Protein AF-A0A0M9U322-F1 (afdb_monomer)

pLDDT: mean 84.93, std 15.12, range [42.47, 98.56]

Mean predicted aligned error: 8.02 Å

Foldseek 3Di:
DVVVVLVLCLQQALVSVVVDDPCVVVVLLVVLLVVLLVLLCVLLVVLPFDQQFACSFQAQVLLLLLLLQCLQVVHDSQFWPACRNVVRPGRGSVVQLLRAQDPLSNCSNPDDPSNSLSVVLSVLLVLLSVLLVVLCVVLVFGNLLSLLLSLCQRLPLLLLQCVLRHSSLSSLSSLLSVLLVLVVVVVVPPPALVSVLSNVVSLVNSSNSSNLVVSLLSVVVVVVVVVVVVVVVCVVVVVDDPVVVVVVVCVVVVCPPVLVVQLPDPPCSSVVDPDCVSSVSNVVSSCSSVVSSVVSVVSNVDDDSVVSVVSVVVSVVSNVVSSVSSSCSRNVNSPVVGDRHDHDSVSGYRDDDDDCVSVVVVVVVVVVVVVVSVVSVVRNVVVPDDDDPDD

Sequence (391 aa):
MKAAAAFFSAFFRQDAEARLPAAVRWGFLTVLFLLGAAFWAAFLNFGAGPWEYHDWAEVNLPRLAFVQDAVRTGQLPLHMPDSSALRGLTDRFHALPDVILSPQLLLLGVMPLGVFILVNWLLLYAAGFAGLLALRRQEHLSLGVFTSLFLLLNFNGHLAAHLGVGHVTWGGTFLFPWLALLILRLLAGDTTWRWAAQTAALLFLIFLQGSFHQYVWALMFLGILGLAAWAWQQICARRLSPLWAPLGVLALLSVGSLYQPFAGLPIPLLNAERVSSRMLILPVTMACILGGAAWQRLLDGRQRAGWGALLLGVNALLGADLLRQAYAWRVTAAAAVFPFTPVDVTIKTVANHADPPYTGLLLAGLAVTTAAALALAFFVRREARPKAPNN

Organism: NCBI:txid229921

Solvent-accessible surface area (backbone atoms only — not comparable to full-atom values): 20669 Å² total; per-residue (Å²): 108,72,68,59,53,48,49,48,46,15,31,55,28,45,77,48,35,71,73,50,59,67,67,58,57,50,49,52,54,50,51,54,50,51,51,52,51,52,49,54,35,59,35,41,45,71,19,73,39,70,51,46,26,63,35,19,26,54,31,45,50,37,50,49,34,23,44,24,40,10,52,64,70,74,46,78,62,48,21,41,70,56,23,66,55,51,77,66,74,46,34,53,49,78,76,46,67,61,45,69,68,40,79,70,60,63,52,37,54,80,43,57,69,41,47,42,55,45,50,54,49,50,52,33,47,50,54,17,52,52,20,45,54,52,38,32,64,75,60,57,46,16,57,46,52,48,46,44,53,51,41,57,69,72,27,27,48,69,63,31,43,42,44,27,48,25,43,66,32,58,48,33,63,32,50,45,40,46,52,49,44,52,51,52,40,42,77,74,64,51,80,47,52,57,50,54,43,51,53,52,50,50,45,49,56,24,32,28,38,9,11,36,67,63,33,52,50,51,50,52,50,53,52,51,50,51,52,50,53,50,51,49,52,32,42,77,67,65,73,39,66,81,63,53,59,60,52,50,50,49,55,59,67,71,39,90,59,65,62,58,68,43,41,69,40,97,44,72,85,49,40,63,68,89,52,76,76,70,63,47,57,58,62,49,51,49,47,51,54,52,46,41,46,53,48,47,57,56,45,76,75,48,93,58,72,70,55,41,56,48,51,52,50,49,42,52,53,50,43,55,50,29,45,54,53,21,57,60,21,16,23,62,51,33,52,73,76,48,65,81,32,93,60,77,47,84,73,29,38,68,45,69,70,95,49,68,71,60,55,49,50,53,52,51,52,50,51,53,52,49,52,52,52,52,50,40,53,49,48,34,56,58,70,70,48,80,78,76,81,86,127

Radius of gyration: 23.67 Å; Cα contacts (8 Å, |Δi|>4): 442; chains: 1; bounding box: 70×53×69 Å

Nearest PDB structures (foldseek):
  6p25-assembly1_B  TM=4.165E-01  e=1.606E+00  Saccharomyces cerevisiae W303
  7jh5-assembly2_B  TM=1.714E-01  e=4.571E+00  synthetic construct

Structure (mmCIF, N/CA/C/O backbone):
data_AF-A0A0M9U322-F1
#
_entry.id   AF-A0A0M9U322-F1
#
loop_
_atom_site.group_PDB
_atom_site.id
_atom_site.type_symbol
_atom_site.label_atom_id
_atom_site.label_alt_id
_atom_site.label_comp_id
_atom_site.label_asym_id
_atom_site.label_entity_id
_atom_site.label_seq_id
_atom_site.pdbx_PDB_ins_code
_atom_site.Cartn_x
_atom_site.Cartn_y
_atom_site.Cartn_z
_atom_site.occupancy
_atom_site.B_iso_or_equiv
_atom_site.auth_seq_id
_atom_site.auth_comp_id
_atom_site.auth_asym_id
_atom_site.auth_atom_id
_atom_site.pdbx_PDB_model_num
ATOM 1 N N . MET A 1 1 ? -40.738 -1.049 9.507 1.00 60.47 1 MET A N 1
ATOM 2 C CA . MET A 1 1 ? -40.299 -0.043 10.509 1.00 60.47 1 MET A CA 1
ATOM 3 C C . MET A 1 1 ? -39.365 -0.605 11.588 1.00 60.47 1 MET A C 1
ATOM 5 O O . MET A 1 1 ? -38.268 -0.081 11.711 1.00 60.47 1 MET A O 1
ATOM 9 N N . LYS A 1 2 ? -39.714 -1.677 12.327 1.00 72.50 2 LYS A N 1
ATOM 10 C CA . LYS A 1 2 ? -38.844 -2.242 13.392 1.00 72.50 2 LYS A CA 1
ATOM 11 C C . LYS A 1 2 ? -37.450 -2.684 12.909 1.00 72.50 2 LYS A C 1
ATOM 13 O O . LYS A 1 2 ? -36.461 -2.367 13.556 1.00 72.50 2 LYS A O 1
ATOM 18 N N . ALA A 1 3 ? -37.363 -3.343 11.750 1.00 70.88 3 ALA A N 1
ATOM 19 C CA . ALA A 1 3 ? -36.084 -3.766 11.166 1.00 70.88 3 ALA A CA 1
ATOM 20 C C . ALA A 1 3 ? -35.181 -2.581 10.768 1.00 70.88 3 ALA A C 1
ATOM 22 O O . ALA A 1 3 ? -33.985 -2.606 11.036 1.00 70.88 3 ALA A O 1
ATOM 23 N N . ALA A 1 4 ? -35.758 -1.516 10.199 1.00 71.81 4 ALA A N 1
ATOM 24 C CA . ALA A 1 4 ? -35.022 -0.301 9.841 1.00 71.81 4 ALA A CA 1
ATOM 25 C C . ALA A 1 4 ? -34.496 0.435 11.085 1.00 71.81 4 ALA A C 1
ATOM 27 O O . ALA A 1 4 ? -33.341 0.842 11.113 1.00 71.81 4 ALA A O 1
ATOM 28 N N . ALA A 1 5 ? -35.305 0.535 12.144 1.00 74.69 5 ALA A N 1
ATOM 29 C CA . ALA A 1 5 ? -34.877 1.116 13.417 1.00 74.69 5 ALA A CA 1
ATOM 30 C C . ALA A 1 5 ? -33.766 0.290 14.094 1.00 74.69 5 ALA A C 1
ATOM 32 O O . ALA A 1 5 ? -32.806 0.852 14.620 1.00 74.69 5 ALA A O 1
ATOM 33 N N . ALA A 1 6 ? -33.860 -1.043 14.037 1.00 74.19 6 ALA A N 1
ATOM 34 C CA . ALA A 1 6 ? -32.827 -1.939 14.552 1.00 74.19 6 ALA A CA 1
ATOM 35 C C . ALA A 1 6 ? -31.510 -1.804 13.771 1.00 74.19 6 ALA A C 1
ATOM 37 O O . ALA A 1 6 ? -30.449 -1.685 14.380 1.00 74.19 6 ALA A O 1
ATOM 38 N N . PHE A 1 7 ? -31.579 -1.749 12.436 1.00 78.56 7 PHE A N 1
ATOM 39 C CA . PHE A 1 7 ? -30.410 -1.503 11.594 1.00 78.56 7 PHE A CA 1
ATOM 40 C C . PHE A 1 7 ? -29.788 -0.135 11.879 1.00 78.56 7 PHE A C 1
ATOM 42 O O . PHE A 1 7 ? -28.578 -0.035 12.024 1.00 78.56 7 PHE A O 1
ATOM 49 N N . PHE A 1 8 ? -30.599 0.908 12.035 1.00 80.69 8 PHE A N 1
ATOM 50 C CA . PHE A 1 8 ? -30.110 2.251 12.334 1.00 80.69 8 PHE A CA 1
ATOM 51 C C . PHE A 1 8 ? -29.396 2.330 13.689 1.00 80.69 8 PHE A C 1
ATOM 53 O O . PHE A 1 8 ? -28.341 2.947 13.810 1.00 80.69 8 PHE A O 1
ATOM 60 N N . SER A 1 9 ? -29.930 1.645 14.703 1.00 79.12 9 SER A N 1
ATOM 61 C CA . SER A 1 9 ? -29.259 1.518 15.997 1.00 79.12 9 SER A CA 1
ATOM 62 C C . SER A 1 9 ? -27.939 0.751 15.879 1.00 79.12 9 SER A C 1
ATOM 64 O O . SER A 1 9 ? -26.952 1.142 16.494 1.00 79.12 9 SER A O 1
ATOM 66 N N . ALA A 1 10 ? -27.911 -0.326 15.095 1.00 79.81 10 ALA A N 1
ATOM 67 C CA . ALA A 1 10 ? -26.720 -1.134 14.848 1.00 79.81 10 ALA A CA 1
ATOM 68 C C . ALA A 1 10 ? -25.669 -0.432 13.975 1.00 79.81 10 ALA A C 1
ATOM 70 O O . ALA A 1 10 ? -24.477 -0.694 14.104 1.00 79.81 10 ALA A O 1
ATOM 71 N N . PHE A 1 11 ? -26.095 0.487 13.107 1.00 83.06 11 PHE A N 1
ATOM 72 C CA . PHE A 1 11 ? -25.192 1.294 12.298 1.00 83.06 11 PHE A CA 1
ATOM 73 C C . PHE A 1 11 ? -24.301 2.174 13.175 1.00 83.06 11 PHE A C 1
ATOM 75 O O . PHE A 1 11 ? -23.165 2.453 12.820 1.00 83.06 11 PHE A O 1
ATOM 82 N N . PHE A 1 12 ? -24.795 2.581 14.340 1.00 82.31 12 PHE A N 1
ATOM 83 C CA . PHE A 1 12 ? -24.100 3.513 15.216 1.00 82.31 12 PHE A CA 1
ATOM 84 C C . PHE A 1 12 ? -23.547 2.867 16.495 1.00 82.31 12 PHE A C 1
ATOM 86 O O . PHE A 1 12 ? -22.583 3.373 17.065 1.00 82.31 12 PHE A O 1
ATOM 93 N N . ARG A 1 13 ? -24.121 1.742 16.948 1.00 78.62 13 ARG A N 1
ATOM 94 C CA . ARG A 1 13 ? -23.689 1.060 18.176 1.00 78.62 13 ARG A CA 1
ATOM 95 C C . ARG A 1 13 ? -23.312 -0.392 17.942 1.00 78.62 13 ARG A C 1
ATOM 97 O O . ARG A 1 13 ? -24.084 -1.157 17.362 1.00 78.62 13 ARG A O 1
ATOM 104 N N . GLN A 1 14 ? -22.175 -0.792 18.501 1.00 79.69 14 GLN A N 1
ATOM 105 C CA . GLN A 1 14 ? -21.682 -2.161 18.388 1.00 79.69 14 GLN A CA 1
ATOM 106 C C . GLN A 1 14 ? -22.577 -3.177 19.122 1.00 79.69 14 GLN A C 1
ATOM 108 O O . GLN A 1 14 ? -22.825 -4.275 18.625 1.00 79.69 14 GLN A O 1
ATOM 113 N N . ASP A 1 15 ? -23.109 -2.812 20.288 1.00 80.38 15 ASP A N 1
ATOM 114 C CA . ASP A 1 15 ? -23.960 -3.682 21.105 1.00 80.38 15 ASP A CA 1
ATOM 115 C C . ASP A 1 15 ? -25.318 -3.977 20.437 1.00 80.38 15 ASP A C 1
ATOM 117 O O . ASP A 1 15 ? -25.845 -5.088 20.523 1.00 80.38 15 ASP A O 1
ATOM 121 N N . ALA A 1 16 ? -25.873 -2.996 19.724 1.00 81.56 16 ALA A N 1
ATOM 122 C CA . ALA A 1 16 ? -27.059 -3.160 18.894 1.00 81.56 16 ALA A CA 1
ATOM 123 C C . ALA A 1 16 ? -26.741 -3.973 17.633 1.00 81.56 16 ALA A C 1
ATOM 125 O O . ALA A 1 16 ? -27.553 -4.791 17.203 1.00 81.56 16 ALA A O 1
ATOM 126 N N . GLU A 1 17 ? -25.545 -3.802 17.070 1.00 82.31 17 GLU A N 1
ATOM 127 C CA . GLU A 1 17 ? -25.080 -4.593 15.937 1.00 82.31 17 GLU A CA 1
ATOM 128 C C . GLU A 1 17 ? -24.934 -6.077 16.278 1.00 82.31 17 GLU A C 1
ATOM 130 O O . GLU A 1 17 ? -25.292 -6.927 15.467 1.00 82.31 17 GLU A O 1
ATOM 135 N N . ALA A 1 18 ? -24.493 -6.420 17.492 1.00 80.00 18 ALA A N 1
ATOM 136 C CA . ALA A 1 18 ? -24.424 -7.808 17.950 1.00 80.00 18 ALA A CA 1
ATOM 137 C C . ALA A 1 18 ? -25.784 -8.533 17.901 1.00 80.00 18 ALA A C 1
ATOM 139 O O . ALA A 1 18 ? -25.820 -9.758 17.796 1.00 80.00 18 ALA A O 1
ATOM 140 N N . ARG A 1 19 ? -26.894 -7.781 17.926 1.00 85.00 19 ARG A N 1
ATOM 141 C CA . ARG A 1 19 ? -28.268 -8.298 17.829 1.00 85.00 19 ARG A CA 1
ATOM 142 C C . ARG A 1 19 ? -28.752 -8.462 16.386 1.00 85.00 19 ARG A C 1
ATOM 144 O O . ARG A 1 19 ? -29.807 -9.055 16.172 1.00 85.00 19 ARG A O 1
ATOM 151 N N . LEU A 1 20 ? -28.024 -7.937 15.396 1.00 86.12 20 LEU A N 1
ATOM 152 C CA . LEU A 1 20 ? -28.353 -8.152 13.990 1.00 86.12 20 LEU A CA 1
ATOM 153 C C . LEU A 1 20 ? -27.996 -9.581 13.553 1.00 86.12 20 LEU A C 1
ATOM 155 O O . LEU A 1 20 ? -26.948 -10.108 13.947 1.00 86.12 20 LEU A O 1
ATOM 159 N N . PRO A 1 21 ? -28.790 -10.187 12.648 1.00 89.56 21 PRO A N 1
ATOM 160 C CA . PRO A 1 21 ? -28.412 -11.439 12.009 1.00 89.56 21 PRO A CA 1
ATOM 161 C C . PRO A 1 21 ? -27.034 -11.325 11.348 1.00 89.56 21 PRO A C 1
ATOM 163 O O . PRO A 1 21 ? -26.715 -10.319 10.708 1.00 89.56 21 PRO A O 1
ATOM 166 N N . ALA A 1 22 ? -26.216 -12.375 11.458 1.00 89.62 22 ALA A N 1
ATOM 167 C CA . ALA A 1 22 ? -24.880 -12.400 10.860 1.00 89.62 22 ALA A CA 1
ATOM 168 C C . ALA A 1 22 ? -24.911 -12.096 9.352 1.00 89.62 22 ALA A C 1
ATOM 170 O O . ALA A 1 22 ? -24.078 -11.326 8.881 1.00 89.62 22 ALA A O 1
ATOM 171 N N . ALA A 1 23 ? -25.911 -12.613 8.631 1.00 90.88 23 ALA A N 1
ATOM 172 C CA . ALA A 1 23 ? -26.103 -12.359 7.204 1.00 90.88 23 ALA A CA 1
ATOM 173 C C . ALA A 1 23 ? -26.263 -10.866 6.868 1.00 90.88 23 ALA A C 1
ATOM 175 O O . ALA A 1 23 ? -25.723 -10.410 5.869 1.00 90.88 23 ALA A O 1
ATOM 176 N N . VAL A 1 24 ? -26.940 -10.082 7.717 1.00 90.25 24 VAL A N 1
ATOM 177 C CA . VAL A 1 24 ? -27.125 -8.636 7.494 1.00 90.25 24 VAL A CA 1
ATOM 178 C C . VAL A 1 24 ? -25.807 -7.887 7.687 1.00 90.25 24 VAL A C 1
ATOM 180 O O . VAL A 1 24 ? -25.444 -7.051 6.864 1.00 90.25 24 VAL A O 1
ATOM 183 N N . ARG A 1 25 ? -25.060 -8.215 8.748 1.00 90.12 25 ARG A N 1
ATOM 184 C CA . ARG A 1 25 ? -23.754 -7.594 9.029 1.00 90.12 25 ARG A CA 1
ATOM 185 C C . ARG A 1 25 ? -22.742 -7.900 7.933 1.00 90.12 25 ARG A C 1
ATOM 187 O O . ARG A 1 25 ? -22.115 -6.990 7.401 1.00 90.12 25 ARG A O 1
ATOM 194 N N . TRP A 1 26 ? -22.602 -9.176 7.582 1.00 92.88 26 TRP A N 1
ATOM 195 C CA . TRP A 1 26 ? -21.687 -9.599 6.528 1.00 92.88 26 TRP A CA 1
ATOM 196 C C . TRP A 1 26 ? -22.134 -9.098 5.161 1.00 92.88 26 TRP A C 1
ATOM 198 O O . TRP A 1 26 ? -21.295 -8.600 4.427 1.00 92.88 26 TRP A O 1
ATOM 208 N N . GLY A 1 27 ? -23.436 -9.105 4.865 1.00 95.56 27 GLY A N 1
ATOM 209 C CA . GLY A 1 27 ? -23.978 -8.518 3.641 1.00 95.56 27 GLY A CA 1
ATOM 210 C C . GLY A 1 27 ? -23.603 -7.044 3.486 1.00 95.56 27 GLY A C 1
ATOM 211 O O . GLY A 1 27 ? -23.114 -6.652 2.432 1.00 95.56 27 GLY A O 1
ATOM 212 N N . PHE A 1 28 ? -23.731 -6.240 4.548 1.00 94.69 28 PHE A N 1
ATOM 213 C CA . PHE A 1 28 ? -23.305 -4.836 4.529 1.00 94.69 28 PHE A CA 1
ATOM 214 C C . PHE A 1 28 ? -21.802 -4.686 4.249 1.00 94.69 28 PHE A C 1
ATOM 216 O O . PHE A 1 28 ? -21.405 -3.916 3.376 1.00 94.69 28 PHE A O 1
ATOM 223 N N . LEU A 1 29 ? -20.958 -5.443 4.959 1.00 96.00 29 LEU A N 1
ATOM 224 C CA . LEU A 1 29 ? -19.503 -5.394 4.780 1.00 96.00 29 LEU A CA 1
ATOM 225 C C . LEU A 1 29 ? -19.078 -5.864 3.381 1.00 96.00 29 LEU A C 1
ATOM 227 O O . LEU A 1 29 ? -18.187 -5.265 2.784 1.00 96.00 29 LEU A O 1
ATOM 231 N N . THR A 1 30 ? -19.732 -6.895 2.842 1.00 97.56 30 THR A N 1
ATOM 232 C CA . THR A 1 30 ? -19.511 -7.390 1.479 1.00 97.56 30 THR A CA 1
ATOM 233 C C . THR A 1 30 ? -19.901 -6.344 0.445 1.00 97.56 30 THR A C 1
ATOM 235 O O . THR A 1 30 ? -19.129 -6.101 -0.475 1.00 97.56 30 THR A O 1
ATOM 238 N N . VAL A 1 31 ? -21.048 -5.678 0.601 1.00 97.44 31 VAL A N 1
ATOM 239 C CA . VAL A 1 31 ? -21.443 -4.582 -0.297 1.00 97.44 31 VAL A CA 1
ATOM 240 C C . VAL A 1 31 ? -20.405 -3.463 -0.263 1.00 97.44 31 VAL A C 1
ATOM 242 O O . VAL A 1 31 ? -19.977 -3.005 -1.317 1.00 97.44 31 VAL A O 1
ATOM 245 N N . LEU A 1 32 ? -19.940 -3.064 0.923 1.00 96.81 32 LEU A N 1
ATOM 246 C CA . LEU A 1 32 ? -18.929 -2.015 1.047 1.00 96.81 32 LEU A CA 1
ATOM 247 C C . LEU A 1 32 ? -17.600 -2.407 0.378 1.00 96.81 32 LEU A C 1
ATOM 249 O O . LEU A 1 32 ? -16.995 -1.593 -0.321 1.00 96.81 32 LEU A O 1
ATOM 253 N N . PHE A 1 33 ? -17.182 -3.666 0.532 1.00 98.44 33 PHE A N 1
ATOM 254 C CA . PHE A 1 33 ? -16.014 -4.217 -0.154 1.00 98.44 33 PHE A CA 1
ATOM 255 C C . PHE A 1 33 ? -16.170 -4.187 -1.685 1.00 98.44 33 PHE A C 1
ATOM 257 O O . PHE A 1 33 ? -15.292 -3.724 -2.408 1.00 98.44 33 PHE A O 1
ATOM 264 N N . LEU A 1 34 ? -17.315 -4.637 -2.199 1.00 98.38 34 LEU A N 1
ATOM 265 C CA . LEU A 1 34 ? -17.571 -4.651 -3.639 1.00 98.38 34 LEU A CA 1
ATOM 266 C C . LEU A 1 34 ? -17.642 -3.237 -4.225 1.00 98.38 34 LEU A C 1
ATOM 268 O O . LEU A 1 34 ? -17.141 -3.017 -5.323 1.00 98.38 34 LEU A O 1
ATOM 272 N N . LEU A 1 35 ? -18.194 -2.267 -3.490 1.00 96.44 35 LEU A N 1
ATOM 273 C CA . LEU A 1 35 ? -18.212 -0.862 -3.906 1.00 96.44 35 LEU A CA 1
ATOM 274 C C . LEU A 1 35 ? -16.800 -0.279 -4.020 1.00 96.44 35 LEU A C 1
ATOM 276 O O . LEU A 1 35 ? -16.502 0.406 -4.996 1.00 96.44 35 LEU A O 1
ATOM 280 N N . GLY A 1 36 ? -15.917 -0.566 -3.059 1.00 97.12 36 GLY A N 1
ATOM 281 C CA . GLY A 1 36 ? -14.520 -0.130 -3.138 1.00 97.12 36 GLY A CA 1
ATOM 282 C C . GLY A 1 36 ? -13.762 -0.797 -4.286 1.00 97.12 36 GLY A C 1
ATOM 283 O O . GLY A 1 36 ? -13.061 -0.115 -5.029 1.00 97.12 36 GLY A O 1
ATOM 284 N N . ALA A 1 37 ? -13.951 -2.105 -4.484 1.00 98.19 37 ALA A N 1
ATOM 285 C CA . ALA A 1 37 ? -13.355 -2.828 -5.607 1.00 98.19 37 ALA A CA 1
ATOM 286 C C . ALA A 1 37 ? -13.838 -2.283 -6.962 1.00 98.19 37 ALA A C 1
ATOM 288 O O . ALA A 1 37 ? -13.025 -2.023 -7.847 1.00 98.19 37 ALA A O 1
ATOM 289 N N . ALA A 1 38 ? -15.147 -2.054 -7.111 1.00 97.69 38 ALA A N 1
ATOM 290 C CA . ALA A 1 38 ? -15.735 -1.483 -8.320 1.00 97.69 38 ALA A CA 1
ATOM 291 C C . ALA A 1 38 ? -15.226 -0.061 -8.584 1.00 97.69 38 ALA A C 1
ATOM 293 O O . ALA A 1 38 ? -14.904 0.270 -9.725 1.00 97.69 38 ALA A O 1
ATOM 294 N N . PHE A 1 39 ? -15.095 0.761 -7.537 1.00 96.44 39 PHE A N 1
ATOM 295 C CA . PHE A 1 39 ? -14.490 2.083 -7.651 1.00 96.44 39 PHE A CA 1
ATOM 296 C C . PHE A 1 39 ? -13.057 2.000 -8.179 1.00 96.44 39 PHE A C 1
ATOM 298 O O . PHE A 1 39 ? -12.748 2.664 -9.163 1.00 96.44 39 PHE A O 1
ATOM 305 N N . TRP A 1 40 ? -12.190 1.189 -7.567 1.00 97.62 40 TRP A N 1
ATOM 306 C CA . TRP A 1 40 ? -10.788 1.102 -7.984 1.00 97.62 40 TRP A CA 1
ATOM 307 C C . TRP A 1 40 ? -10.631 0.508 -9.384 1.00 97.62 40 TRP A C 1
ATOM 309 O O . TRP A 1 40 ? -9.784 0.964 -10.152 1.00 97.62 40 TRP A O 1
ATOM 319 N N . ALA A 1 41 ? -11.485 -0.449 -9.749 1.00 97.94 41 ALA A N 1
ATOM 320 C CA . ALA A 1 41 ? -11.544 -0.966 -11.107 1.00 97.94 41 ALA A CA 1
ATOM 321 C C . ALA A 1 41 ? -11.920 0.130 -12.110 1.00 97.94 41 ALA A C 1
ATOM 323 O O . ALA A 1 41 ? -11.208 0.322 -13.091 1.00 97.94 41 ALA A O 1
ATOM 324 N N . ALA A 1 42 ? -12.966 0.912 -11.834 1.00 97.00 42 ALA A N 1
ATOM 325 C CA . ALA A 1 42 ? -13.349 2.040 -12.679 1.00 97.00 42 ALA A CA 1
ATOM 326 C C . ALA A 1 42 ? -12.276 3.146 -12.708 1.00 97.00 42 ALA A C 1
ATOM 328 O O . ALA A 1 42 ? -12.028 3.734 -13.759 1.00 97.00 42 ALA A O 1
ATOM 329 N N . PHE A 1 43 ? -11.610 3.410 -11.579 1.00 97.25 43 PHE A N 1
ATOM 330 C CA . PHE A 1 43 ? -10.538 4.400 -11.458 1.00 97.25 43 PHE A CA 1
ATOM 331 C C . PHE A 1 43 ? -9.368 4.089 -12.398 1.00 97.25 43 PHE A C 1
ATOM 333 O O . PHE A 1 43 ? -8.831 5.001 -13.022 1.00 97.25 43 PHE A O 1
ATOM 340 N N . LEU A 1 44 ? -9.002 2.808 -12.509 1.00 97.44 44 LEU A N 1
ATOM 341 C CA . LEU A 1 44 ? -7.942 2.291 -13.383 1.00 97.44 44 LEU A CA 1
ATOM 342 C C . LEU A 1 44 ? -8.453 1.891 -14.779 1.00 97.44 44 LEU A C 1
ATOM 344 O O . LEU A 1 44 ? -7.762 1.176 -15.505 1.00 97.44 44 LEU A O 1
ATOM 348 N N . ASN A 1 45 ? -9.673 2.302 -15.143 1.00 97.69 45 ASN A N 1
ATOM 349 C CA . ASN A 1 45 ? -10.321 1.961 -16.411 1.00 97.69 45 ASN A CA 1
ATOM 350 C C . ASN A 1 45 ? -10.296 0.452 -16.720 1.00 97.69 45 ASN A C 1
ATOM 352 O O . ASN A 1 45 ? -9.976 0.024 -17.826 1.00 97.69 45 ASN A O 1
ATOM 356 N N . PHE A 1 46 ? -10.545 -0.370 -15.700 1.00 97.88 46 PHE A N 1
ATOM 357 C CA . PHE A 1 46 ? -10.509 -1.831 -15.767 1.00 97.88 46 PHE A CA 1
ATOM 358 C C . PHE A 1 46 ? -9.192 -2.401 -16.332 1.00 97.88 46 PHE A C 1
ATOM 360 O O . PHE A 1 46 ? -9.167 -3.499 -16.882 1.00 97.88 46 PHE A O 1
ATOM 367 N N . GLY A 1 47 ? -8.081 -1.674 -16.164 1.00 96.88 47 GLY A N 1
ATOM 368 C CA . GLY A 1 47 ? -6.759 -2.067 -16.651 1.00 96.88 47 GLY A CA 1
ATOM 369 C C . GLY A 1 47 ? -6.480 -1.678 -18.106 1.00 96.88 47 GLY A C 1
ATOM 370 O O . GLY A 1 47 ? -5.396 -1.969 -18.605 1.00 96.88 47 GLY A O 1
ATOM 371 N N . ALA A 1 48 ? -7.409 -1.006 -18.790 1.00 96.44 48 ALA A N 1
ATOM 372 C CA . ALA A 1 48 ? -7.223 -0.579 -20.176 1.00 96.44 48 ALA A CA 1
ATOM 373 C C . ALA A 1 48 ? -6.293 0.641 -20.327 1.00 96.44 48 ALA A C 1
ATOM 375 O O . ALA A 1 48 ? -5.803 0.889 -21.423 1.00 96.44 48 ALA A O 1
ATOM 376 N N . GLY A 1 49 ? -6.023 1.387 -19.250 1.00 89.12 49 GLY A N 1
ATOM 377 C CA . GLY A 1 49 ? -5.237 2.625 -19.303 1.00 89.12 49 GLY A CA 1
ATOM 378 C C . GLY A 1 49 ? -6.094 3.857 -19.611 1.00 89.12 49 GLY A C 1
ATOM 379 O O . GLY A 1 49 ? -7.299 3.838 -19.338 1.00 89.12 49 GLY A O 1
ATOM 380 N N . PRO A 1 50 ? -5.528 4.949 -20.147 1.00 93.81 50 PRO A N 1
ATOM 381 C CA . PRO A 1 50 ? -4.203 5.080 -20.778 1.00 93.81 50 PRO A CA 1
ATOM 382 C C . PRO A 1 50 ? -3.027 4.999 -19.791 1.00 93.81 50 PRO A C 1
ATOM 384 O O . PRO A 1 50 ? -3.224 5.162 -18.588 1.00 93.81 50 PRO A O 1
ATOM 387 N N . TRP A 1 51 ? -1.817 4.748 -20.302 1.00 95.56 51 TRP A N 1
ATOM 388 C CA . TRP A 1 51 ? -0.579 4.611 -19.510 1.00 95.56 51 TRP A CA 1
ATOM 389 C C . TRP A 1 51 ? 0.584 5.474 -20.039 1.00 95.56 51 TRP A C 1
ATOM 391 O O . TRP A 1 51 ? 1.661 5.507 -19.451 1.00 95.56 51 TRP A O 1
ATOM 401 N N . GLU A 1 52 ? 0.376 6.182 -21.145 1.00 95.06 52 GLU A N 1
ATOM 402 C CA . GLU A 1 52 ? 1.376 6.938 -21.899 1.00 95.06 52 GLU A CA 1
ATOM 403 C C . GLU A 1 52 ? 1.472 8.393 -21.417 1.00 95.06 52 GLU A C 1
ATOM 405 O O . GLU A 1 52 ? 1.353 9.336 -22.196 1.00 95.06 52 GLU A O 1
ATOM 410 N N . TYR A 1 53 ? 1.618 8.595 -20.108 1.00 95.06 53 TYR A N 1
ATOM 411 C CA . TYR A 1 53 ? 1.811 9.918 -19.514 1.00 95.06 53 TYR A CA 1
ATOM 412 C C . TYR A 1 53 ? 2.528 9.818 -18.165 1.00 95.06 53 TYR A C 1
ATOM 414 O O . TYR A 1 53 ? 2.367 8.835 -17.436 1.00 95.06 53 TYR A O 1
ATOM 422 N N . HIS A 1 54 ? 3.283 10.864 -17.817 1.00 93.31 54 HIS A N 1
ATOM 423 C CA . HIS A 1 54 ? 3.913 11.045 -16.501 1.00 93.31 54 HIS A CA 1
ATOM 424 C C . HIS A 1 54 ? 4.631 9.767 -15.998 1.00 93.31 54 HIS A C 1
ATOM 426 O O . HIS A 1 54 ? 5.305 9.081 -16.769 1.00 93.31 54 HIS A O 1
ATOM 432 N N . ASP A 1 55 ? 4.472 9.399 -14.721 1.00 92.56 55 ASP A N 1
ATOM 433 C CA . ASP A 1 55 ? 5.231 8.306 -14.098 1.00 92.56 55 ASP A CA 1
ATOM 434 C C . ASP A 1 55 ? 4.745 6.927 -14.553 1.00 92.56 55 ASP A C 1
ATOM 436 O O . ASP A 1 55 ? 5.457 5.936 -14.358 1.00 92.56 55 ASP A O 1
ATOM 440 N N . TRP A 1 56 ? 3.557 6.835 -15.167 1.00 95.56 56 TRP A N 1
ATOM 441 C CA . TRP A 1 56 ? 3.153 5.598 -15.828 1.00 95.56 56 TRP A CA 1
ATOM 442 C C . TRP A 1 56 ? 4.129 5.289 -16.962 1.00 95.56 56 TRP A C 1
ATOM 444 O O . TRP A 1 56 ? 4.742 4.224 -16.942 1.00 95.56 56 TRP A O 1
ATOM 454 N N . ALA A 1 57 ? 4.343 6.236 -17.875 1.00 94.12 57 ALA A N 1
ATOM 455 C CA . ALA A 1 57 ? 5.204 6.056 -19.041 1.00 94.12 57 ALA A CA 1
ATOM 456 C C . ALA A 1 57 ? 6.700 6.071 -18.702 1.00 94.12 57 ALA A C 1
ATOM 458 O O . ALA A 1 57 ? 7.466 5.278 -19.244 1.00 94.12 57 ALA A O 1
ATOM 459 N N . GLU A 1 58 ? 7.127 6.960 -17.805 1.00 90.69 58 GLU A N 1
ATOM 460 C CA . GLU A 1 58 ? 8.553 7.201 -17.551 1.00 90.69 58 GLU A CA 1
ATOM 461 C C . GLU A 1 58 ? 9.174 6.181 -16.592 1.00 90.69 58 GLU A C 1
ATOM 463 O O . GLU A 1 58 ? 10.365 5.878 -16.680 1.00 90.69 58 GLU A O 1
ATOM 468 N N . VAL A 1 59 ? 8.374 5.652 -15.661 1.00 91.94 59 VAL A N 1
ATOM 469 C CA . VAL A 1 59 ? 8.890 4.906 -14.510 1.00 91.94 59 VAL A CA 1
ATOM 470 C C . VAL A 1 59 ? 8.254 3.527 -14.414 1.00 91.94 59 VAL A C 1
ATOM 472 O O . VAL A 1 59 ? 8.931 2.516 -14.595 1.00 91.94 59 VAL A O 1
ATOM 475 N N . ASN A 1 60 ? 6.962 3.451 -14.104 1.00 93.75 60 ASN A N 1
ATOM 476 C CA . ASN A 1 60 ? 6.380 2.209 -13.603 1.00 93.75 60 ASN A CA 1
ATOM 477 C C . ASN A 1 60 ? 6.017 1.216 -14.707 1.00 93.75 60 ASN A C 1
ATOM 479 O O . ASN A 1 60 ? 6.277 0.026 -14.538 1.00 93.75 60 ASN A O 1
ATOM 483 N N . LEU A 1 61 ? 5.485 1.666 -15.847 1.00 95.38 61 LEU A N 1
ATOM 484 C CA . LEU A 1 61 ? 5.166 0.759 -16.950 1.00 95.38 61 LEU A CA 1
ATOM 485 C C . LEU A 1 61 ? 6.433 0.096 -17.532 1.00 95.38 61 LEU A C 1
ATOM 487 O O . LEU A 1 61 ? 6.430 -1.132 -17.639 1.00 95.38 61 LEU A O 1
ATOM 491 N N . PRO A 1 62 ? 7.545 0.818 -17.798 1.00 96.00 62 PRO A N 1
ATOM 492 C CA . PRO A 1 62 ? 8.805 0.195 -18.209 1.00 96.00 62 PRO A CA 1
ATOM 493 C C . PRO A 1 62 ? 9.381 -0.803 -17.200 1.00 96.00 62 PRO A C 1
ATOM 495 O O . PRO A 1 62 ? 9.862 -1.865 -17.591 1.00 96.00 62 PRO A O 1
ATOM 498 N N . ARG A 1 63 ? 9.328 -0.487 -15.898 1.00 96.00 63 ARG A N 1
ATOM 499 C CA . ARG A 1 63 ? 9.805 -1.391 -14.836 1.00 96.00 63 ARG A CA 1
ATOM 500 C C . ARG A 1 63 ? 8.980 -2.675 -14.788 1.00 96.00 63 ARG A C 1
ATOM 502 O O . ARG A 1 63 ? 9.540 -3.757 -14.644 1.00 96.00 63 ARG A O 1
ATOM 509 N N . LEU A 1 64 ? 7.658 -2.571 -14.930 1.00 97.00 64 LEU A N 1
ATOM 510 C CA . LEU A 1 64 ? 6.774 -3.736 -14.974 1.00 97.00 64 LEU A CA 1
ATOM 511 C C . LEU A 1 64 ? 6.963 -4.558 -16.253 1.00 97.00 64 LEU A C 1
ATOM 513 O O . LEU A 1 64 ? 6.933 -5.783 -16.177 1.00 97.00 64 LEU A O 1
ATOM 517 N N . ALA A 1 65 ? 7.195 -3.912 -17.398 1.00 97.31 65 ALA A N 1
ATOM 518 C CA . ALA A 1 65 ? 7.526 -4.586 -18.654 1.00 97.31 65 ALA A CA 1
ATOM 519 C C . ALA A 1 65 ? 8.822 -5.402 -18.538 1.00 97.31 65 ALA A C 1
ATOM 521 O O . ALA A 1 65 ? 8.839 -6.581 -18.881 1.00 97.31 65 ALA A O 1
ATOM 522 N N . PHE A 1 66 ? 9.859 -4.812 -17.941 1.00 97.56 66 PHE A N 1
ATOM 523 C CA . PHE A 1 66 ? 11.122 -5.491 -17.655 1.00 97.56 66 PHE A CA 1
ATOM 524 C C . PHE A 1 66 ? 10.950 -6.725 -16.762 1.00 97.56 66 PHE A C 1
ATOM 526 O O . PHE A 1 66 ? 11.448 -7.805 -17.076 1.00 97.56 66 PHE A O 1
ATOM 533 N N . VAL A 1 67 ? 10.193 -6.599 -15.669 1.00 97.38 67 VAL A N 1
ATOM 534 C CA . VAL A 1 67 ? 9.913 -7.747 -14.794 1.00 97.38 67 VAL A CA 1
ATOM 535 C C . VAL A 1 67 ? 9.044 -8.788 -15.503 1.00 97.38 67 VAL A C 1
ATOM 537 O O . VAL A 1 67 ? 9.239 -9.984 -15.300 1.00 97.38 67 VAL A O 1
ATOM 540 N N . GLN A 1 68 ? 8.104 -8.369 -16.352 1.00 97.75 68 GLN A N 1
ATOM 541 C CA . GLN A 1 68 ? 7.297 -9.286 -17.152 1.00 97.75 68 GLN A CA 1
ATOM 542 C C . GLN A 1 68 ? 8.162 -10.126 -18.094 1.00 97.75 68 GLN A C 1
ATOM 544 O O . GLN A 1 68 ? 7.960 -11.339 -18.166 1.00 97.75 68 GLN A O 1
ATOM 549 N N . ASP A 1 69 ? 9.114 -9.505 -18.790 1.00 98.06 69 ASP A N 1
ATOM 550 C CA . ASP A 1 69 ? 10.073 -10.213 -19.635 1.00 98.06 69 ASP A CA 1
ATOM 551 C C . ASP A 1 69 ? 10.905 -11.210 -18.814 1.00 98.06 69 ASP A C 1
ATOM 553 O O . ASP A 1 69 ? 10.971 -12.392 -19.152 1.00 98.06 69 ASP A O 1
ATOM 557 N N . ALA A 1 70 ? 11.428 -10.786 -17.660 1.00 97.75 70 ALA A N 1
ATOM 558 C CA . ALA A 1 70 ? 12.174 -11.657 -16.750 1.00 97.75 70 ALA A CA 1
ATOM 559 C C . ALA A 1 70 ? 11.367 -12.888 -16.307 1.00 97.75 70 ALA A C 1
ATOM 561 O O . ALA A 1 70 ? 11.837 -14.022 -16.402 1.00 97.75 70 ALA A O 1
ATOM 562 N N . VAL A 1 71 ? 10.113 -12.685 -15.892 1.00 97.75 71 VAL A N 1
ATOM 563 C CA . VAL A 1 71 ? 9.214 -13.776 -15.495 1.00 97.75 71 VAL A CA 1
ATOM 564 C C . VAL A 1 71 ? 8.927 -14.722 -16.665 1.00 97.75 71 VAL A C 1
ATOM 566 O O . VAL A 1 71 ? 8.948 -15.937 -16.478 1.00 97.75 71 VAL A O 1
ATOM 569 N N . ARG A 1 72 ? 8.674 -14.199 -17.872 1.00 97.62 72 ARG A N 1
ATOM 570 C CA . ARG A 1 72 ? 8.345 -15.018 -19.054 1.00 97.62 72 ARG A CA 1
ATOM 571 C C . ARG A 1 72 ? 9.530 -15.820 -19.581 1.00 97.62 72 ARG A C 1
ATOM 573 O O . ARG A 1 72 ? 9.339 -16.925 -20.079 1.00 97.62 72 ARG A O 1
ATOM 580 N N . THR A 1 73 ? 10.733 -15.274 -19.462 1.00 97.38 73 THR A N 1
ATOM 581 C CA . THR A 1 73 ? 11.983 -15.916 -19.883 1.00 97.38 73 THR A CA 1
ATOM 582 C C . THR A 1 73 ? 12.601 -16.804 -18.800 1.00 97.38 73 THR A C 1
ATOM 584 O O . THR A 1 73 ? 13.569 -17.510 -19.074 1.00 97.38 73 THR A O 1
ATOM 587 N N . GLY A 1 74 ? 12.060 -16.794 -17.575 1.00 96.69 74 GLY A N 1
ATOM 588 C CA . GLY A 1 74 ? 12.609 -17.543 -16.442 1.00 96.69 74 GLY A CA 1
ATOM 589 C C . GLY A 1 74 ? 13.947 -16.994 -15.935 1.00 96.69 74 GLY A C 1
ATOM 590 O O . GLY A 1 74 ? 14.739 -17.744 -15.366 1.00 96.69 74 GLY A O 1
ATOM 591 N N . GLN A 1 75 ? 14.214 -15.704 -16.146 1.00 96.88 75 GLN A N 1
ATOM 592 C CA . GLN A 1 75 ? 15.438 -15.035 -15.710 1.00 96.88 75 GLN A CA 1
ATOM 593 C C . GLN A 1 75 ? 15.201 -14.159 -14.475 1.00 96.88 75 GLN A C 1
ATOM 595 O O . GLN A 1 75 ? 14.093 -13.697 -14.208 1.00 96.88 75 GLN A O 1
ATOM 600 N N . LEU A 1 76 ? 16.266 -13.900 -13.712 1.00 95.19 76 LEU A N 1
ATOM 601 C CA . LEU A 1 76 ? 16.221 -12.906 -12.640 1.00 95.19 76 LEU A CA 1
ATOM 602 C C . LEU A 1 76 ? 16.285 -11.488 -13.237 1.00 95.19 76 LEU A C 1
ATOM 604 O O . LEU A 1 76 ? 17.109 -11.257 -14.120 1.00 95.19 76 LEU A O 1
ATOM 608 N N . PRO A 1 77 ? 15.476 -10.529 -12.757 1.00 96.19 77 PRO A N 1
ATOM 609 C CA . PRO A 1 77 ? 15.477 -9.154 -13.253 1.00 96.19 77 PRO A CA 1
ATOM 610 C C . PRO A 1 77 ? 16.623 -8.339 -12.625 1.00 96.19 77 PRO A C 1
ATOM 612 O O . PRO A 1 77 ? 16.374 -7.451 -11.816 1.00 96.19 77 PRO A O 1
ATOM 615 N N . LEU A 1 78 ? 17.886 -8.651 -12.945 1.00 96.38 78 LEU A N 1
ATOM 616 C CA . LEU A 1 78 ? 19.043 -8.005 -12.304 1.00 96.3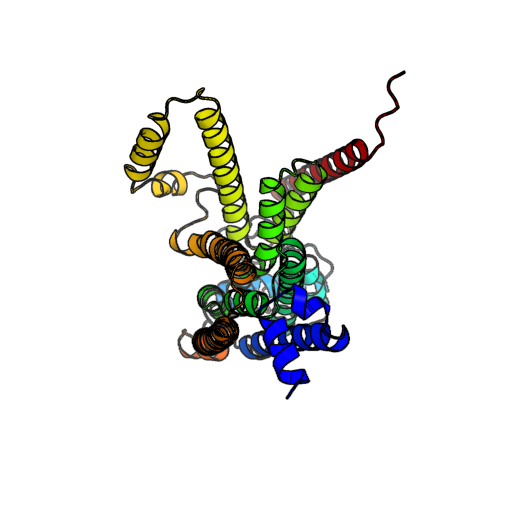8 78 LEU A CA 1
ATOM 617 C C . LEU A 1 78 ? 19.455 -6.715 -13.018 1.00 96.38 78 LEU A C 1
ATOM 619 O O . LEU A 1 78 ? 19.609 -5.685 -12.358 1.00 96.38 78 LEU A O 1
ATOM 623 N N . HIS A 1 79 ? 19.597 -6.760 -14.345 1.00 97.44 79 HIS A N 1
ATOM 624 C CA . HIS A 1 79 ? 20.081 -5.629 -15.142 1.00 97.44 79 HIS A CA 1
ATOM 625 C C . HIS A 1 79 ? 19.105 -5.257 -16.254 1.00 97.44 79 HIS A C 1
ATOM 627 O O . HIS A 1 79 ? 18.724 -6.096 -17.076 1.00 97.44 79 HIS A O 1
ATOM 633 N N . MET A 1 80 ? 18.705 -3.986 -16.262 1.00 95.75 80 MET A N 1
ATOM 634 C CA . MET A 1 80 ? 17.922 -3.378 -17.332 1.00 95.75 80 MET A CA 1
ATOM 635 C C . MET A 1 80 ? 18.810 -3.064 -18.547 1.00 95.75 80 MET A C 1
ATOM 637 O O . MET A 1 80 ? 19.997 -2.796 -18.382 1.00 95.75 80 MET A O 1
ATOM 641 N N . PRO A 1 81 ? 18.249 -3.045 -19.769 1.00 94.19 81 PRO A N 1
ATOM 642 C CA . PRO A 1 81 ? 19.019 -2.788 -20.987 1.00 94.19 81 PRO A CA 1
ATOM 643 C C . PRO A 1 81 ? 19.451 -1.319 -21.104 1.00 94.19 81 PRO A C 1
ATOM 645 O O . PRO A 1 81 ? 20.356 -0.986 -21.865 1.00 94.19 81 PRO A O 1
ATOM 648 N N . ASP A 1 82 ? 18.810 -0.438 -20.336 1.00 90.94 82 ASP A N 1
ATOM 649 C CA . ASP A 1 82 ? 19.140 0.970 -20.189 1.00 90.94 82 ASP A CA 1
ATOM 650 C C . ASP A 1 82 ? 18.781 1.453 -18.774 1.00 90.94 82 ASP A C 1
ATOM 652 O O . ASP A 1 82 ? 18.103 0.768 -18.005 1.00 90.94 82 ASP A O 1
ATOM 656 N N . SER A 1 83 ? 19.213 2.666 -18.434 1.00 90.06 83 SER A N 1
ATOM 657 C CA . SER A 1 83 ? 18.941 3.291 -17.139 1.00 90.06 83 SER A CA 1
ATOM 658 C C . SER A 1 83 ? 17.721 4.221 -17.147 1.00 90.06 83 SER A C 1
ATOM 660 O O . SER A 1 83 ? 17.452 4.870 -16.133 1.00 90.06 83 SER A O 1
ATOM 662 N N . SER A 1 84 ? 16.955 4.315 -18.244 1.00 87.12 84 SER A N 1
ATOM 663 C CA . SER A 1 84 ? 15.935 5.363 -18.421 1.00 87.12 84 SER A CA 1
ATOM 664 C C . SER A 1 84 ? 14.835 5.266 -17.358 1.00 87.12 84 SER A C 1
ATOM 666 O O . SER A 1 84 ? 14.529 6.241 -16.675 1.00 87.12 84 SER A O 1
ATOM 668 N N . ALA A 1 85 ? 14.330 4.054 -17.122 1.00 87.19 85 ALA A N 1
ATOM 669 C CA . ALA A 1 85 ? 13.318 3.765 -16.103 1.00 87.19 85 ALA A CA 1
ATOM 670 C C . ALA A 1 85 ? 13.885 3.765 -14.668 1.00 87.19 85 ALA A C 1
ATOM 672 O O . ALA A 1 85 ? 13.146 3.731 -13.678 1.00 87.19 85 ALA A O 1
ATOM 673 N N . LEU A 1 86 ? 15.212 3.813 -14.543 1.00 88.62 86 LEU A N 1
ATOM 674 C CA . LEU A 1 86 ? 15.971 3.861 -13.294 1.00 88.62 86 LEU A CA 1
ATOM 675 C C . LEU A 1 86 ? 16.574 5.259 -13.066 1.00 88.62 86 LEU A C 1
ATOM 677 O O . LEU A 1 86 ? 17.587 5.417 -12.382 1.00 88.62 86 LEU A O 1
ATOM 681 N N . ARG A 1 87 ? 15.924 6.290 -13.629 1.00 83.62 87 ARG A N 1
ATOM 682 C CA . ARG A 1 87 ? 16.273 7.716 -13.492 1.00 83.62 87 ARG A CA 1
ATOM 683 C C . ARG A 1 87 ? 17.678 8.069 -13.990 1.00 83.62 87 ARG A C 1
ATOM 685 O O . ARG A 1 87 ? 18.283 9.018 -13.499 1.00 83.62 87 ARG A O 1
ATOM 692 N N . GLY A 1 88 ? 18.210 7.297 -14.931 1.00 85.94 88 GLY A N 1
ATOM 693 C CA . GLY A 1 88 ? 19.541 7.507 -15.493 1.00 85.94 88 GLY A CA 1
ATOM 694 C C . GLY A 1 88 ? 20.695 7.132 -14.557 1.00 85.94 88 GLY A C 1
ATOM 695 O O . GLY A 1 88 ? 21.838 7.444 -14.873 1.00 85.94 88 GLY A O 1
ATOM 696 N N . LEU A 1 89 ? 20.425 6.506 -13.403 1.00 86.75 89 LEU A N 1
ATOM 697 C CA . LEU A 1 89 ? 21.431 6.314 -12.348 1.00 86.75 89 LEU A CA 1
ATOM 698 C C . LEU A 1 89 ? 22.238 5.023 -12.498 1.00 86.75 89 LEU A C 1
ATOM 700 O O . LEU A 1 89 ? 23.429 4.992 -12.204 1.00 86.75 89 LEU A O 1
ATOM 704 N N . THR A 1 90 ? 21.575 3.939 -12.888 1.00 92.69 90 THR A N 1
ATOM 705 C CA . THR A 1 90 ? 22.154 2.595 -12.982 1.00 92.69 90 THR A CA 1
ATOM 706 C C . THR A 1 90 ? 21.254 1.721 -13.851 1.00 92.69 90 THR A C 1
ATOM 708 O O . THR A 1 90 ? 20.110 2.084 -14.110 1.00 92.69 90 THR A O 1
ATOM 711 N N . ASP A 1 91 ? 21.769 0.584 -14.293 1.00 94.69 91 ASP A N 1
ATOM 712 C CA . ASP A 1 91 ? 21.051 -0.546 -14.886 1.00 94.69 91 ASP A CA 1
ATOM 713 C C . ASP A 1 91 ? 20.648 -1.610 -13.843 1.00 94.69 91 ASP A C 1
ATOM 715 O O . ASP A 1 91 ? 19.787 -2.446 -14.112 1.00 94.69 91 ASP A O 1
ATOM 719 N N . ARG A 1 92 ? 21.229 -1.572 -12.636 1.00 95.69 92 ARG A N 1
ATOM 720 C CA . ARG A 1 92 ? 20.961 -2.500 -11.527 1.00 95.69 92 ARG A CA 1
ATOM 721 C C . ARG A 1 92 ? 19.554 -2.300 -10.976 1.00 95.69 92 ARG A C 1
ATOM 723 O O . ARG A 1 92 ? 19.310 -1.414 -10.154 1.00 95.69 92 ARG A O 1
ATOM 730 N N . PHE A 1 93 ? 18.628 -3.162 -11.369 1.00 95.19 93 PHE A N 1
ATOM 731 C CA . PHE A 1 93 ? 17.205 -3.000 -11.084 1.00 95.19 93 PHE A CA 1
ATOM 732 C C . PHE A 1 93 ? 16.892 -2.972 -9.580 1.00 95.19 93 PHE A C 1
ATOM 734 O O . PHE A 1 93 ? 16.271 -2.036 -9.081 1.00 95.19 93 PHE A O 1
ATOM 741 N N . HIS A 1 94 ? 17.401 -3.948 -8.822 1.00 92.25 94 HIS A N 1
ATOM 742 C CA . HIS A 1 94 ? 17.209 -4.027 -7.366 1.00 92.25 94 HIS A CA 1
ATOM 743 C C . HIS A 1 94 ? 18.047 -3.018 -6.560 1.00 92.25 94 HIS A C 1
ATOM 745 O O . HIS A 1 94 ? 17.987 -3.034 -5.332 1.00 92.25 94 HIS A O 1
ATOM 751 N N . ALA A 1 95 ? 18.867 -2.175 -7.202 1.00 89.81 95 ALA A N 1
ATOM 752 C CA . ALA A 1 95 ? 19.579 -1.115 -6.486 1.00 89.81 95 ALA A CA 1
ATOM 753 C C . ALA A 1 95 ? 18.646 0.045 -6.103 1.00 89.81 95 ALA A C 1
ATOM 755 O O . ALA A 1 95 ? 18.949 0.799 -5.176 1.00 89.81 95 ALA A O 1
ATOM 756 N N . LEU A 1 96 ? 17.507 0.184 -6.791 1.00 87.88 96 LEU A N 1
ATOM 757 C CA . LEU A 1 96 ? 16.493 1.168 -6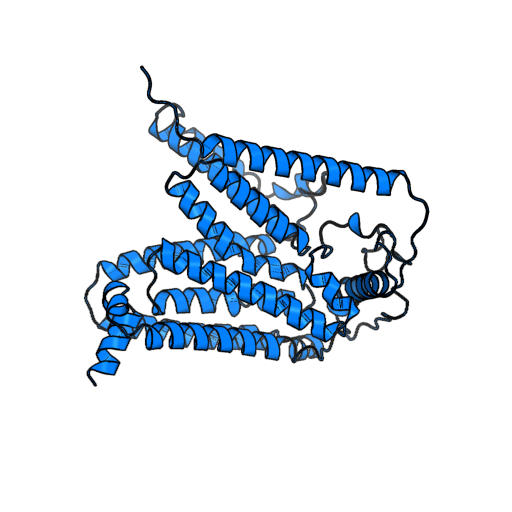.446 1.00 87.88 96 LEU A CA 1
ATOM 758 C C . LEU A 1 96 ? 15.529 0.584 -5.401 1.00 87.88 96 LEU A C 1
ATOM 760 O O . LEU A 1 96 ? 14.929 -0.461 -5.641 1.00 87.88 96 LEU A O 1
ATOM 764 N N . PRO A 1 97 ? 15.328 1.251 -4.251 1.00 85.25 97 PRO A N 1
ATOM 765 C CA . PRO A 1 97 ? 14.448 0.748 -3.196 1.00 85.25 97 PRO A CA 1
ATOM 766 C C . PRO A 1 97 ? 12.952 0.900 -3.521 1.00 85.25 97 PRO A C 1
ATOM 768 O O . PRO A 1 97 ? 12.117 0.363 -2.799 1.00 85.25 97 PRO A O 1
ATOM 771 N N . ASP A 1 98 ? 12.600 1.643 -4.574 1.00 87.81 98 ASP A N 1
ATOM 772 C CA . ASP A 1 98 ? 11.222 1.936 -4.982 1.00 87.81 98 ASP A CA 1
ATOM 773 C C . ASP A 1 98 ? 10.717 1.040 -6.130 1.00 87.81 98 ASP A C 1
ATOM 775 O O . ASP A 1 98 ? 9.730 1.363 -6.792 1.00 87.81 98 ASP A O 1
ATOM 779 N N . VAL A 1 99 ? 11.380 -0.093 -6.381 1.00 91.69 99 VAL A N 1
ATOM 780 C CA . VAL A 1 99 ? 10.895 -1.115 -7.319 1.00 91.69 99 VAL A CA 1
ATOM 781 C C . VAL A 1 99 ? 10.008 -2.126 -6.598 1.00 91.69 99 VAL A C 1
ATOM 783 O O . VAL A 1 99 ? 10.254 -2.501 -5.451 1.00 91.69 99 VAL A O 1
ATOM 786 N N . ILE A 1 100 ? 8.954 -2.581 -7.272 1.00 94.44 100 ILE A N 1
ATOM 787 C CA . ILE A 1 100 ? 8.092 -3.644 -6.750 1.00 94.44 100 ILE A CA 1
ATOM 788 C C . ILE A 1 100 ? 8.883 -4.952 -6.815 1.00 94.44 100 ILE A C 1
ATOM 790 O O . ILE A 1 100 ? 9.428 -5.280 -7.862 1.00 94.44 100 ILE A O 1
ATOM 794 N N . LEU A 1 101 ? 8.940 -5.688 -5.706 1.00 93.00 101 LEU A N 1
ATOM 795 C CA . LEU A 1 101 ? 9.602 -6.996 -5.562 1.00 93.00 101 LEU A CA 1
ATOM 796 C C . LEU A 1 101 ? 8.674 -8.039 -4.933 1.00 93.00 101 LEU A C 1
ATOM 798 O O . LEU A 1 101 ? 9.104 -9.076 -4.429 1.00 93.00 101 LEU A O 1
ATOM 802 N N . SER A 1 102 ? 7.384 -7.741 -4.907 1.00 94.44 102 SER A N 1
ATOM 803 C CA . SER A 1 102 ? 6.392 -8.547 -4.230 1.00 94.44 102 SER A CA 1
ATOM 804 C C . SER A 1 102 ? 6.008 -9.791 -5.048 1.00 94.44 102 SER A C 1
ATOM 806 O O . SER A 1 102 ? 6.034 -9.758 -6.282 1.00 94.44 102 SER A O 1
ATOM 808 N N . PRO A 1 103 ? 5.625 -10.908 -4.392 1.00 94.56 103 PRO A N 1
ATOM 809 C CA . PRO A 1 103 ? 5.373 -12.179 -5.080 1.00 94.56 103 PRO A CA 1
ATOM 810 C C . PRO A 1 103 ? 4.302 -12.115 -6.172 1.00 94.56 103 PRO A C 1
ATOM 812 O O . PRO A 1 103 ? 4.331 -12.914 -7.106 1.00 94.56 103 PRO A O 1
ATOM 815 N N . GLN A 1 104 ? 3.365 -11.163 -6.092 1.00 95.50 104 GLN A N 1
ATOM 816 C CA . GLN A 1 104 ? 2.355 -10.989 -7.132 1.00 95.50 104 GLN A CA 1
ATOM 817 C C . GLN A 1 104 ? 2.943 -10.674 -8.512 1.00 95.50 104 GLN A C 1
ATOM 819 O O . GLN A 1 104 ? 2.263 -10.930 -9.497 1.00 95.50 104 GLN A O 1
ATOM 824 N N . LEU A 1 105 ? 4.189 -10.194 -8.622 1.00 96.38 105 LEU A N 1
ATOM 825 C CA . LEU A 1 105 ? 4.842 -9.968 -9.917 1.00 96.38 105 LEU A CA 1
ATOM 826 C C . LEU A 1 105 ? 4.904 -11.223 -10.792 1.00 96.38 105 LEU A C 1
ATOM 828 O O . LEU A 1 105 ? 4.910 -11.103 -12.011 1.00 96.38 105 LEU A O 1
ATOM 832 N N . LEU A 1 106 ? 4.863 -12.421 -10.203 1.00 96.56 106 LEU A N 1
ATOM 833 C CA . LEU A 1 106 ? 4.775 -13.673 -10.959 1.00 96.56 106 LEU A CA 1
ATOM 834 C C . LEU A 1 106 ? 3.530 -13.735 -11.860 1.00 96.56 106 LEU A C 1
ATOM 836 O O . LEU A 1 106 ? 3.545 -14.387 -12.901 1.00 96.56 106 LEU A O 1
ATOM 840 N N . LEU A 1 107 ? 2.465 -13.009 -11.507 1.00 97.62 107 LEU A N 1
ATOM 841 C CA . LEU A 1 107 ? 1.258 -12.898 -12.322 1.00 97.62 107 LEU A CA 1
ATOM 842 C C . LEU A 1 107 ? 1.521 -12.234 -13.681 1.00 97.62 107 LEU A C 1
ATOM 844 O O . LEU A 1 107 ? 0.813 -12.540 -14.638 1.00 97.62 107 LEU A O 1
ATOM 848 N N . LEU A 1 108 ? 2.563 -11.402 -13.810 1.00 97.44 108 LEU A N 1
ATOM 849 C CA . LEU A 1 108 ? 2.964 -10.799 -15.088 1.00 97.44 108 LEU A CA 1
ATOM 850 C C . LEU A 1 108 ? 3.301 -11.843 -16.160 1.00 97.44 108 LEU A C 1
ATOM 852 O O . LEU A 1 108 ? 3.184 -11.545 -17.349 1.00 97.44 108 LEU A O 1
ATOM 856 N N . GLY A 1 109 ? 3.655 -13.070 -15.762 1.00 96.81 109 GLY A N 1
ATOM 857 C CA . GLY A 1 109 ? 3.869 -14.174 -16.694 1.00 96.81 109 GLY A CA 1
ATOM 858 C C . GLY A 1 109 ? 2.623 -14.515 -17.516 1.00 96.81 109 GLY A C 1
ATOM 859 O O . GLY A 1 109 ? 2.749 -14.903 -18.675 1.00 96.81 109 GLY A O 1
ATOM 860 N N . VAL A 1 110 ? 1.425 -14.304 -16.957 1.00 97.00 110 VAL A N 1
ATOM 861 C CA . VAL A 1 110 ? 0.152 -14.770 -17.535 1.00 97.00 110 VAL A CA 1
ATOM 862 C C . VAL A 1 110 ? -0.847 -13.659 -17.861 1.00 97.00 110 VAL A C 1
ATOM 864 O O . VAL A 1 110 ? -1.904 -13.951 -18.413 1.00 97.00 110 VAL A O 1
ATOM 867 N N . MET A 1 111 ? -0.553 -12.393 -17.546 1.00 97.12 111 MET A N 1
ATOM 868 C CA . MET A 1 111 ? -1.475 -11.282 -17.816 1.00 97.12 111 MET A CA 1
ATOM 869 C C . MET A 1 111 ? -0.790 -10.056 -18.436 1.00 97.12 111 MET A C 1
ATOM 871 O O . MET A 1 111 ? 0.398 -9.836 -18.204 1.00 97.12 111 MET A O 1
ATOM 875 N N . PRO A 1 112 ? -1.519 -9.235 -19.216 1.00 96.94 112 PRO A N 1
ATOM 876 C CA . PRO A 1 112 ? -1.018 -7.951 -19.708 1.00 96.94 112 PRO A CA 1
ATOM 877 C C . PRO A 1 112 ? -0.690 -6.968 -18.572 1.00 96.94 112 PRO A C 1
ATOM 879 O O . PRO A 1 112 ? -1.284 -7.043 -17.496 1.00 96.94 112 PRO A O 1
ATOM 882 N N . LEU A 1 113 ? 0.197 -5.999 -18.832 1.00 96.94 113 LEU A N 1
ATOM 883 C CA . LEU A 1 113 ? 0.665 -5.023 -17.831 1.00 96.94 113 LEU A CA 1
ATOM 884 C C . LEU A 1 113 ? -0.480 -4.253 -17.156 1.00 96.94 113 LEU A C 1
ATOM 886 O O . LEU A 1 113 ? -0.543 -4.193 -15.931 1.00 96.94 113 LEU A O 1
ATOM 890 N N . GLY A 1 114 ? -1.419 -3.715 -17.937 1.00 96.88 114 GLY A N 1
ATOM 891 C CA . GLY A 1 114 ? -2.557 -2.959 -17.400 1.00 96.88 114 GLY A CA 1
ATOM 892 C C . GLY A 1 114 ? -3.492 -3.801 -16.522 1.00 96.88 114 GLY A C 1
ATOM 893 O O . GLY A 1 114 ? -3.948 -3.348 -15.471 1.00 96.88 114 GLY A O 1
ATOM 894 N N . VAL A 1 115 ? -3.708 -5.069 -16.893 1.00 97.94 115 VAL A N 1
ATOM 895 C CA . VAL A 1 115 ? -4.483 -6.025 -16.083 1.00 97.94 115 VAL A CA 1
ATOM 896 C C . VAL A 1 115 ? -3.741 -6.353 -14.788 1.00 97.94 115 VAL A C 1
ATOM 898 O O . VAL A 1 115 ? -4.359 -6.383 -13.726 1.00 97.94 115 VAL A O 1
ATOM 901 N N . PHE A 1 116 ? -2.419 -6.533 -14.847 1.00 98.06 116 PHE A N 1
ATOM 902 C CA . PHE A 1 116 ? -1.604 -6.715 -13.650 1.00 98.06 116 PHE A CA 1
ATOM 903 C C . PHE A 1 116 ? -1.700 -5.522 -12.700 1.00 98.06 116 PHE A C 1
ATOM 905 O O . PHE A 1 116 ? -1.909 -5.730 -11.508 1.00 98.06 116 PHE A O 1
ATOM 912 N N . ILE A 1 117 ? -1.598 -4.288 -13.205 1.00 97.81 117 ILE A N 1
ATOM 913 C CA . ILE A 1 117 ? -1.722 -3.071 -12.388 1.00 97.81 117 ILE A CA 1
ATOM 914 C C . ILE A 1 117 ? -3.050 -3.082 -11.621 1.00 97.81 117 ILE A C 1
ATOM 916 O O . ILE A 1 117 ? -3.055 -2.888 -10.403 1.00 97.81 117 ILE A O 1
ATOM 920 N N . LEU A 1 118 ? -4.157 -3.383 -12.308 1.00 98.25 118 LEU A N 1
ATOM 921 C CA . LEU A 1 118 ? -5.474 -3.512 -11.688 1.00 98.25 118 LEU A CA 1
ATOM 922 C C . LEU A 1 118 ? -5.505 -4.611 -10.617 1.00 98.25 118 LEU A C 1
ATOM 924 O O . LEU A 1 118 ? -5.920 -4.360 -9.487 1.00 98.25 118 LEU A O 1
ATOM 928 N N . VAL A 1 119 ? -5.077 -5.827 -10.961 1.00 98.25 119 VAL A N 1
ATOM 929 C CA . VAL A 1 119 ? -5.120 -6.982 -10.051 1.00 98.25 119 VAL A CA 1
ATOM 930 C C . VAL A 1 119 ? -4.251 -6.736 -8.820 1.00 98.25 119 VAL A C 1
ATOM 932 O O . VAL A 1 119 ? -4.713 -6.936 -7.700 1.00 98.25 119 VAL A O 1
ATOM 935 N N . ASN A 1 120 ? -3.026 -6.242 -9.005 1.00 97.81 120 ASN A N 1
ATOM 936 C CA . ASN A 1 120 ? -2.122 -5.865 -7.923 1.00 97.81 120 ASN A CA 1
ATOM 937 C C . ASN A 1 120 ? -2.777 -4.849 -6.978 1.00 97.81 120 ASN A C 1
ATOM 939 O O . ASN A 1 120 ? -2.769 -5.034 -5.760 1.00 97.81 120 ASN A O 1
ATOM 943 N N . TRP A 1 121 ? -3.401 -3.808 -7.533 1.00 97.88 121 TRP A N 1
ATOM 944 C CA . TRP A 1 121 ? -4.081 -2.791 -6.737 1.00 97.88 121 TRP A CA 1
ATOM 945 C C . TRP A 1 121 ? -5.266 -3.364 -5.952 1.00 97.88 121 TRP A C 1
ATOM 947 O O . TRP A 1 121 ? -5.414 -3.079 -4.765 1.00 97.88 121 TRP A O 1
ATOM 957 N N . LEU A 1 122 ? -6.076 -4.226 -6.575 1.00 98.38 122 LEU A N 1
ATOM 958 C CA . LEU A 1 122 ? -7.212 -4.882 -5.922 1.00 98.38 122 LEU A CA 1
ATOM 959 C C . LEU A 1 122 ? -6.783 -5.871 -4.827 1.00 98.38 122 LEU A C 1
ATOM 961 O O . LEU A 1 122 ? -7.460 -5.972 -3.803 1.00 98.38 122 LEU A O 1
ATOM 965 N N . LEU A 1 123 ? -5.655 -6.566 -4.999 1.00 98.44 123 LEU A N 1
ATOM 966 C CA . LEU A 1 123 ? -5.077 -7.426 -3.962 1.00 98.44 123 LEU A CA 1
ATOM 967 C C . LEU A 1 123 ? -4.635 -6.606 -2.743 1.00 98.44 123 LEU A C 1
ATOM 969 O O . LEU A 1 123 ? -4.952 -6.969 -1.608 1.00 98.44 123 LEU A O 1
ATOM 973 N N . LEU A 1 124 ? -3.955 -5.476 -2.964 1.00 98.19 124 LEU A N 1
ATOM 974 C CA . LEU A 1 124 ? -3.548 -4.570 -1.886 1.00 98.19 124 LEU A CA 1
ATOM 975 C C . LEU A 1 124 ? -4.760 -3.929 -1.203 1.00 98.19 124 LEU A C 1
ATOM 977 O O . LEU A 1 124 ? -4.829 -3.907 0.025 1.00 98.19 124 LEU A O 1
ATOM 981 N N . TYR A 1 125 ? -5.755 -3.500 -1.979 1.00 98.38 125 TYR A N 1
ATOM 982 C CA . TYR A 1 125 ? -7.043 -3.040 -1.466 1.00 98.38 125 TYR A CA 1
ATOM 983 C C . TYR A 1 125 ? -7.705 -4.093 -0.565 1.00 98.38 125 TYR A C 1
ATOM 985 O O . TYR A 1 125 ? -8.130 -3.774 0.547 1.00 98.38 125 TYR A O 1
ATOM 993 N N . ALA A 1 126 ? -7.748 -5.358 -0.995 1.00 98.56 126 ALA A N 1
ATOM 994 C CA . ALA A 1 126 ? -8.319 -6.441 -0.202 1.00 98.56 126 ALA A CA 1
ATOM 995 C C . ALA A 1 126 ? -7.547 -6.674 1.103 1.00 98.56 126 ALA A C 1
ATOM 997 O O . ALA A 1 126 ? -8.162 -6.818 2.164 1.00 98.56 126 ALA A O 1
ATOM 998 N N . ALA A 1 127 ? -6.213 -6.632 1.055 1.00 98.19 127 ALA A N 1
ATOM 999 C CA . ALA A 1 127 ? -5.377 -6.693 2.250 1.00 98.19 127 ALA A CA 1
ATOM 1000 C C . ALA A 1 127 ? -5.656 -5.517 3.203 1.00 98.19 127 ALA A C 1
ATOM 1002 O O . ALA A 1 127 ? -5.748 -5.717 4.417 1.00 98.19 127 ALA A O 1
ATOM 1003 N N . GLY A 1 128 ? -5.856 -4.307 2.677 1.00 97.69 128 GLY A N 1
ATOM 1004 C CA . GLY A 1 128 ? -6.201 -3.134 3.477 1.00 97.69 128 GLY A CA 1
ATOM 1005 C C . GLY A 1 128 ? -7.599 -3.189 4.081 1.00 97.69 128 GLY A C 1
ATOM 1006 O O . GLY A 1 128 ? -7.771 -2.866 5.257 1.00 97.69 128 GLY A O 1
ATOM 1007 N N . PHE A 1 129 ? -8.589 -3.682 3.335 1.00 98.19 129 PHE A N 1
ATOM 1008 C CA . PHE A 1 129 ? -9.934 -3.917 3.859 1.00 98.19 129 PHE A CA 1
ATOM 1009 C C . PHE A 1 129 ? -9.920 -4.966 4.978 1.00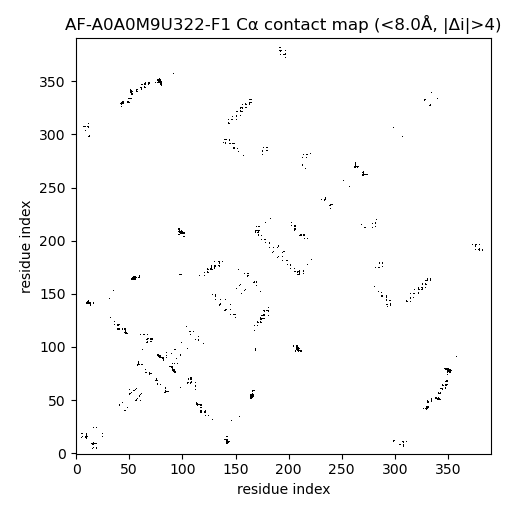 98.19 129 PHE A C 1
ATOM 1011 O O . PHE A 1 129 ? -10.553 -4.773 6.016 1.00 98.19 129 PHE A O 1
ATOM 1018 N N . ALA A 1 130 ? -9.137 -6.039 4.827 1.00 98.38 130 ALA A N 1
ATOM 1019 C CA . ALA A 1 130 ? -8.925 -7.019 5.890 1.00 98.38 130 ALA A CA 1
ATOM 1020 C C . ALA A 1 130 ? -8.272 -6.390 7.137 1.00 98.38 130 ALA A C 1
ATOM 1022 O O . ALA A 1 130 ? -8.681 -6.694 8.260 1.00 98.38 130 ALA A O 1
ATOM 1023 N N . GLY A 1 131 ? -7.327 -5.463 6.957 1.00 97.44 131 GLY A N 1
ATOM 1024 C CA . GLY A 1 131 ? -6.731 -4.696 8.054 1.00 97.44 131 GLY A CA 1
ATOM 1025 C C . GLY A 1 131 ? -7.737 -3.785 8.761 1.00 97.44 131 GLY A C 1
ATOM 1026 O O . GLY A 1 131 ? -7.786 -3.757 9.991 1.00 97.44 131 GLY A O 1
ATOM 1027 N N . LEU A 1 132 ? -8.614 -3.110 8.011 1.00 96.44 132 LEU A N 1
ATOM 1028 C CA . LEU A 1 132 ? -9.726 -2.346 8.583 1.00 96.44 132 LEU A CA 1
ATOM 1029 C C . LEU A 1 132 ? -10.694 -3.248 9.360 1.00 96.44 132 LEU A C 1
ATOM 1031 O O . LEU A 1 132 ? -11.155 -2.866 10.434 1.00 96.44 132 LEU A O 1
ATOM 1035 N N . LEU A 1 133 ? -11.001 -4.449 8.860 1.00 97.31 133 LEU A N 1
ATOM 1036 C CA . LEU A 1 133 ? -11.833 -5.418 9.584 1.00 97.31 133 LEU A CA 1
ATOM 1037 C C . LEU A 1 133 ? -11.166 -5.884 10.885 1.00 97.31 133 LEU A C 1
ATOM 1039 O O . LEU A 1 133 ? -11.853 -6.071 11.892 1.00 97.31 133 LEU A O 1
ATOM 1043 N N . ALA A 1 134 ? -9.843 -6.060 10.887 1.00 96.69 134 ALA A N 1
ATOM 1044 C CA . ALA A 1 134 ? -9.089 -6.391 12.091 1.00 96.69 134 ALA A CA 1
ATOM 1045 C C . ALA A 1 134 ? -9.133 -5.246 13.118 1.00 96.69 134 ALA A C 1
ATOM 1047 O O . ALA A 1 134 ? -9.438 -5.495 14.285 1.00 96.69 134 ALA A O 1
ATOM 1048 N N . LEU A 1 135 ? -8.935 -3.997 12.679 1.00 91.88 135 LEU A N 1
ATOM 1049 C CA . LEU A 1 135 ? -9.096 -2.801 13.517 1.00 91.88 135 LEU A CA 1
ATOM 1050 C C . LEU A 1 135 ? -10.507 -2.682 14.078 1.00 91.88 135 LEU A C 1
ATOM 1052 O O . LEU A 1 135 ? -10.680 -2.448 15.268 1.00 91.88 135 LEU A O 1
ATOM 1056 N N . ARG A 1 136 ? -11.522 -2.911 13.243 1.00 93.19 136 ARG A N 1
ATOM 1057 C CA . ARG A 1 136 ? -12.920 -2.907 13.670 1.00 93.19 136 ARG A CA 1
ATOM 1058 C C . ARG A 1 136 ? -13.170 -3.866 14.826 1.00 93.19 136 ARG A C 1
ATOM 1060 O O . ARG A 1 136 ? -13.905 -3.524 15.747 1.00 93.19 136 ARG A O 1
ATOM 1067 N N . ARG A 1 137 ? -12.591 -5.066 14.763 1.00 92.19 137 ARG A N 1
ATOM 1068 C CA . ARG A 1 137 ? -12.717 -6.062 15.832 1.00 92.19 137 ARG A CA 1
ATOM 1069 C C . ARG A 1 137 ? -11.995 -5.619 17.100 1.00 92.19 137 ARG A C 1
ATOM 1071 O O . ARG A 1 137 ? -12.562 -5.781 18.170 1.00 92.19 137 ARG A O 1
ATOM 1078 N N . GLN A 1 138 ? -10.785 -5.074 16.977 1.00 89.50 138 GLN A N 1
ATOM 1079 C CA . GLN A 1 138 ? -9.977 -4.663 18.128 1.00 89.50 138 GLN A CA 1
ATOM 1080 C C . GLN A 1 138 ? -10.546 -3.427 18.839 1.00 89.50 138 GLN A C 1
ATOM 1082 O O . GLN A 1 138 ? -10.629 -3.410 20.059 1.00 89.50 138 GLN A O 1
ATOM 1087 N N . GLU A 1 139 ? -10.984 -2.423 18.081 1.00 86.38 139 GLU A N 1
ATOM 1088 C CA . GLU A 1 139 ? -11.491 -1.148 18.608 1.00 86.38 139 GLU A CA 1
ATOM 1089 C C . GLU A 1 139 ? -13.024 -1.115 18.721 1.00 86.38 139 GLU A C 1
ATOM 1091 O O . GLU A 1 139 ? -13.608 -0.059 18.947 1.00 86.38 139 GLU A O 1
ATOM 1096 N N . HIS A 1 140 ? -13.695 -2.260 18.545 1.00 89.19 140 HIS A N 1
ATOM 1097 C CA . HIS A 1 140 ? -15.148 -2.396 18.694 1.00 89.19 140 HIS A CA 1
ATOM 1098 C C . HIS A 1 140 ? -15.977 -1.421 17.829 1.00 89.19 140 HIS A C 1
ATOM 1100 O O . HIS A 1 140 ? -17.040 -0.950 18.231 1.00 89.19 140 HIS A O 1
ATOM 1106 N N . LEU A 1 141 ? -15.522 -1.134 16.606 1.00 90.19 141 LEU A N 1
ATOM 1107 C CA . LEU A 1 141 ? -16.147 -0.119 15.752 1.00 90.19 141 LEU A CA 1
ATOM 1108 C C . LEU A 1 141 ? -17.526 -0.563 15.228 1.00 90.19 141 LEU A C 1
ATOM 1110 O O . LEU A 1 141 ? -17.692 -1.669 14.696 1.00 90.19 141 LEU A O 1
ATOM 1114 N N . SER A 1 142 ? -18.503 0.342 15.306 1.00 90.88 142 SER A N 1
ATOM 1115 C CA . SER A 1 142 ? -19.812 0.205 14.653 1.00 90.88 142 SER A CA 1
ATOM 1116 C C . SER A 1 142 ? -19.690 0.224 13.124 1.00 90.88 142 SER A C 1
ATOM 1118 O O . SER A 1 142 ? -18.680 0.672 12.571 1.00 90.88 142 SER A O 1
ATOM 1120 N N . LEU A 1 143 ? -20.729 -0.233 12.411 1.00 91.50 143 LEU A N 1
ATOM 1121 C CA . LEU A 1 143 ? -20.754 -0.190 10.939 1.00 91.50 143 LEU A CA 1
ATOM 1122 C C . LEU A 1 143 ? -20.572 1.232 10.387 1.00 91.50 143 LEU A C 1
ATOM 1124 O O . LEU A 1 143 ? -19.940 1.409 9.349 1.00 91.50 143 LEU A O 1
ATOM 1128 N N . GLY A 1 144 ? -21.087 2.247 11.076 1.00 90.88 144 GLY A N 1
ATOM 1129 C CA . GLY A 1 144 ? -21.027 3.642 10.661 1.00 90.88 144 GLY A CA 1
ATOM 1130 C C . GLY A 1 144 ? -19.629 4.228 10.774 1.00 90.88 144 GLY A C 1
ATOM 1131 O O . GLY A 1 144 ? -19.146 4.800 9.800 1.00 90.88 144 GLY A O 1
ATOM 1132 N N . VAL A 1 145 ? -18.950 4.031 11.909 1.00 89.94 145 VAL A N 1
ATOM 1133 C CA . VAL A 1 145 ? -17.554 4.477 12.082 1.00 89.94 145 VAL A CA 1
ATOM 1134 C C . VAL A 1 145 ? -16.621 3.692 11.162 1.00 89.94 145 VAL A C 1
ATOM 1136 O O . VAL A 1 145 ? -15.734 4.269 10.534 1.00 89.94 145 VAL A O 1
ATOM 1139 N N . PHE A 1 146 ? -16.859 2.386 11.011 1.00 94.62 146 PHE A N 1
ATOM 1140 C CA . PHE A 1 146 ? -16.146 1.571 10.030 1.00 94.62 146 PHE A CA 1
ATOM 1141 C C . PHE A 1 146 ? -16.316 2.113 8.607 1.00 94.62 146 PHE A C 1
ATOM 1143 O O . PHE A 1 146 ? -15.336 2.214 7.873 1.00 94.62 146 PHE A O 1
ATOM 1150 N N . THR A 1 147 ? -17.536 2.515 8.235 1.00 95.19 147 THR A N 1
ATOM 1151 C CA . THR A 1 147 ? -17.814 3.138 6.935 1.00 95.19 147 THR A CA 1
ATOM 1152 C C . THR A 1 147 ? -17.042 4.446 6.784 1.00 95.19 147 THR A C 1
ATOM 1154 O O . THR A 1 147 ? -16.409 4.641 5.753 1.00 95.19 147 THR A O 1
ATOM 1157 N N . SER A 1 148 ? -16.993 5.304 7.807 1.00 92.06 148 SER A N 1
ATOM 1158 C CA . SER A 1 148 ? -16.203 6.544 7.756 1.00 92.06 148 SER A CA 1
ATOM 1159 C C . SER A 1 148 ? -14.723 6.269 7.480 1.00 92.06 148 SER A C 1
ATOM 1161 O O . SER A 1 148 ? -14.143 6.872 6.580 1.00 92.06 148 SER A O 1
ATOM 1163 N N . LEU A 1 149 ? -14.119 5.319 8.203 1.00 92.44 149 LEU A N 1
ATOM 1164 C CA . LEU A 1 149 ? -12.720 4.928 7.989 1.00 92.44 149 LEU A CA 1
ATOM 1165 C C . LEU A 1 149 ? -12.496 4.327 6.600 1.00 92.44 149 LEU A C 1
ATOM 1167 O O . LEU A 1 149 ? -11.499 4.630 5.948 1.00 92.44 149 LEU A O 1
ATOM 1171 N N . PHE A 1 150 ? -13.432 3.500 6.135 1.00 96.19 150 PHE A N 1
ATOM 1172 C CA . PHE A 1 150 ? -13.395 2.930 4.797 1.00 96.19 150 PHE A CA 1
ATOM 1173 C C . PHE A 1 150 ? -13.383 4.017 3.714 1.00 96.19 150 PHE A C 1
ATOM 1175 O O . PHE A 1 150 ? -12.544 3.954 2.812 1.00 96.19 150 PHE A O 1
ATOM 1182 N N . LEU A 1 151 ? -14.273 5.013 3.820 1.00 93.44 151 LEU A N 1
ATOM 1183 C CA . LEU A 1 151 ? -14.359 6.134 2.881 1.00 93.44 151 LEU A CA 1
ATOM 1184 C C . LEU A 1 151 ? -13.067 6.959 2.894 1.00 93.44 151 LEU A C 1
ATOM 1186 O O . LEU A 1 151 ? -12.497 7.217 1.837 1.00 93.44 151 LEU A O 1
ATOM 1190 N N . LEU A 1 152 ? -12.574 7.313 4.087 1.00 89.75 152 LEU A N 1
ATOM 1191 C CA . LEU A 1 152 ? -11.349 8.099 4.259 1.00 89.75 152 LEU A CA 1
ATOM 1192 C C . LEU A 1 152 ? -10.113 7.399 3.706 1.00 89.75 152 LEU A C 1
ATOM 1194 O O . LEU A 1 152 ? -9.246 8.069 3.162 1.00 89.75 152 LEU A O 1
ATOM 1198 N N . LEU A 1 153 ? -10.004 6.076 3.842 1.00 91.00 153 LEU A N 1
ATOM 1199 C CA . LEU A 1 153 ? -8.838 5.345 3.350 1.00 91.00 153 LEU A CA 1
ATOM 1200 C C . LEU A 1 153 ? -8.865 5.192 1.824 1.00 91.00 153 LEU A C 1
ATOM 1202 O O . LEU A 1 153 ? -7.837 5.370 1.175 1.00 91.00 153 LEU A O 1
ATOM 1206 N N . ASN A 1 154 ? -10.030 4.862 1.256 1.00 92.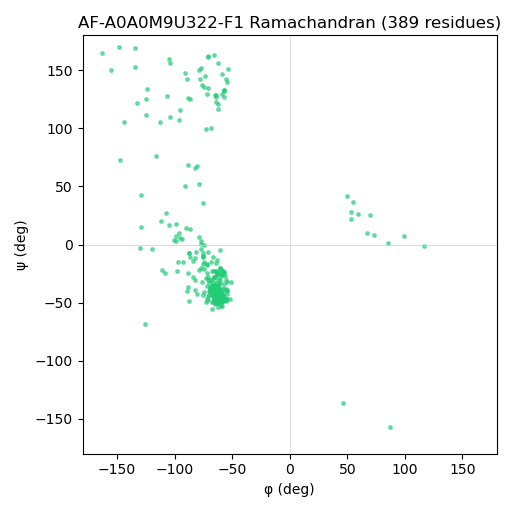06 154 ASN A N 1
ATOM 1207 C CA . ASN A 1 154 ? -10.146 4.486 -0.155 1.00 92.06 154 ASN A CA 1
ATOM 1208 C C . ASN A 1 154 ? -10.369 5.667 -1.091 1.00 92.06 154 ASN A C 1
ATOM 1210 O O . ASN A 1 154 ? -9.845 5.677 -2.196 1.00 92.06 154 ASN A O 1
ATOM 1214 N N . PHE A 1 155 ? -11.136 6.664 -0.667 1.00 90.31 155 PHE A N 1
ATOM 1215 C CA . PHE A 1 155 ? -11.516 7.788 -1.526 1.00 90.31 155 PHE A CA 1
ATOM 1216 C C . PHE A 1 155 ? -10.733 9.059 -1.184 1.00 90.31 155 PHE A C 1
ATOM 1218 O O . PHE A 1 155 ? -11.087 10.167 -1.572 1.00 90.31 155 PHE A O 1
ATOM 1225 N N . ASN A 1 156 ? -9.633 8.899 -0.455 1.00 85.25 156 ASN A N 1
ATOM 1226 C CA . ASN A 1 156 ? -8.720 9.975 -0.121 1.00 85.25 156 ASN A CA 1
ATOM 1227 C C . ASN A 1 156 ? -8.074 10.527 -1.408 1.00 85.25 156 ASN A C 1
ATOM 1229 O O . ASN A 1 156 ? -7.425 9.800 -2.166 1.00 85.25 156 ASN A O 1
ATOM 1233 N N . GLY A 1 157 ? -8.239 11.832 -1.636 1.00 85.19 157 GLY A N 1
ATOM 1234 C CA . GLY A 1 157 ? -7.753 12.503 -2.843 1.00 85.19 157 GLY A CA 1
ATOM 1235 C C . GLY A 1 157 ? -6.230 12.488 -2.998 1.00 85.19 157 GLY A C 1
ATOM 1236 O O . GLY A 1 157 ? -5.738 12.570 -4.116 1.00 85.19 157 GLY A O 1
ATOM 1237 N N . HIS A 1 158 ? -5.477 12.339 -1.908 1.00 85.38 158 HIS A N 1
ATOM 1238 C CA . HIS A 1 158 ? -4.020 12.255 -1.945 1.00 85.38 158 HIS A CA 1
ATOM 1239 C C . HIS A 1 158 ? -3.542 10.920 -2.536 1.00 85.38 158 HIS A C 1
ATOM 1241 O O . HIS A 1 158 ? -2.706 10.924 -3.434 1.00 85.38 158 HIS A O 1
ATOM 1247 N N . LEU A 1 159 ? -4.103 9.787 -2.098 1.00 90.75 159 LEU A N 1
ATOM 1248 C CA . LEU A 1 159 ? -3.816 8.467 -2.673 1.00 90.75 159 LEU A CA 1
ATOM 1249 C C . LEU A 1 159 ? -4.301 8.389 -4.125 1.00 90.75 159 LEU A C 1
ATOM 1251 O O . LEU A 1 159 ? -3.561 7.927 -4.991 1.00 90.75 159 LEU A O 1
ATOM 1255 N N . ALA A 1 160 ? -5.514 8.888 -4.387 1.00 92.25 160 ALA A N 1
ATOM 1256 C CA . ALA A 1 160 ? -6.083 8.934 -5.729 1.00 92.25 160 ALA A CA 1
ATOM 1257 C C . ALA A 1 160 ? -5.196 9.739 -6.693 1.00 92.25 160 ALA A C 1
ATOM 1259 O O . ALA A 1 160 ? -4.859 9.238 -7.758 1.00 92.25 160 ALA A O 1
ATOM 1260 N N . ALA A 1 161 ? -4.744 10.936 -6.310 1.00 91.56 161 ALA A N 1
ATOM 1261 C CA . ALA A 1 161 ? -3.879 11.755 -7.157 1.00 91.56 161 ALA A CA 1
ATOM 1262 C C . ALA A 1 161 ? -2.542 11.071 -7.479 1.00 91.56 161 ALA A C 1
ATOM 1264 O O . ALA A 1 161 ? -2.119 11.066 -8.632 1.00 91.56 161 ALA A O 1
ATOM 1265 N N . HIS A 1 162 ? -1.895 10.446 -6.488 1.00 93.25 162 HIS A N 1
ATOM 1266 C CA . HIS A 1 162 ? -0.617 9.760 -6.698 1.00 93.25 162 HIS A CA 1
ATOM 1267 C C . HIS A 1 162 ? -0.750 8.564 -7.640 1.00 93.25 162 HIS A C 1
ATOM 1269 O O . HIS A 1 162 ? 0.057 8.435 -8.563 1.00 93.25 162 HIS A O 1
ATOM 1275 N N . LEU A 1 163 ? -1.775 7.726 -7.447 1.00 95.19 163 LEU A N 1
ATOM 1276 C CA . LEU A 1 163 ? -2.055 6.629 -8.372 1.00 95.19 163 LEU A CA 1
ATOM 1277 C C . LEU A 1 163 ? -2.413 7.158 -9.764 1.00 95.19 163 LEU A C 1
ATOM 1279 O O . LEU A 1 163 ? -1.914 6.642 -10.759 1.00 95.19 163 LEU A O 1
ATOM 1283 N N . GLY A 1 164 ? -3.243 8.201 -9.830 1.00 94.62 164 GLY A N 1
ATOM 1284 C CA . GLY A 1 164 ? -3.700 8.816 -11.072 1.00 94.62 164 GLY A CA 1
ATOM 1285 C C . GLY A 1 164 ? -2.558 9.254 -11.986 1.00 94.62 164 GLY A C 1
ATOM 1286 O O . GLY A 1 164 ? -2.697 9.149 -13.199 1.00 94.62 164 GLY A O 1
ATOM 1287 N N . VAL A 1 165 ? -1.415 9.668 -11.432 1.00 94.31 165 VAL A N 1
ATOM 1288 C CA . VAL A 1 165 ? -0.236 10.105 -12.207 1.00 94.31 165 VAL A CA 1
ATOM 1289 C C . VAL A 1 165 ? 0.868 9.056 -12.344 1.00 94.31 165 VAL A C 1
ATOM 1291 O O . VAL A 1 165 ? 1.915 9.359 -12.903 1.00 94.31 165 VAL A O 1
ATOM 1294 N N . GLY A 1 166 ? 0.661 7.833 -11.849 1.00 93.50 166 GLY A N 1
ATOM 1295 C CA . GLY A 1 166 ? 1.588 6.728 -12.096 1.00 93.50 166 GLY A CA 1
ATOM 1296 C C . GLY A 1 166 ? 2.294 6.140 -10.898 1.00 93.50 166 GLY A C 1
ATOM 1297 O O . GLY A 1 166 ? 3.008 5.156 -11.066 1.00 93.50 166 GLY A O 1
ATOM 1298 N N . HIS A 1 167 ? 2.083 6.648 -9.685 1.00 93.12 167 HIS A N 1
ATOM 1299 C CA . HIS A 1 167 ? 2.764 6.130 -8.501 1.00 93.12 167 HIS A CA 1
ATOM 1300 C C . HIS A 1 167 ? 2.082 4.869 -7.938 1.00 93.12 167 HIS A C 1
ATOM 1302 O O . HIS A 1 167 ? 1.569 4.859 -6.818 1.00 93.12 167 HIS A O 1
ATOM 1308 N N . VAL A 1 168 ? 2.100 3.770 -8.694 1.00 94.25 168 VAL A N 1
ATOM 1309 C CA . VAL A 1 168 ? 1.520 2.473 -8.288 1.00 94.25 168 VAL A CA 1
ATOM 1310 C C . VAL A 1 168 ? 2.123 1.920 -6.985 1.00 94.25 168 VAL A C 1
ATOM 1312 O O . VAL A 1 168 ? 1.473 1.180 -6.247 1.00 94.25 168 VAL A O 1
ATOM 1315 N N . THR A 1 169 ? 3.342 2.333 -6.637 1.00 94.38 169 THR A N 1
ATOM 1316 C CA . THR A 1 169 ? 4.002 1.986 -5.372 1.00 94.38 169 THR A CA 1
ATOM 1317 C C . THR A 1 169 ? 3.313 2.590 -4.149 1.00 94.38 169 THR A C 1
ATOM 1319 O O . THR A 1 169 ? 3.576 2.162 -3.032 1.00 94.38 169 THR A O 1
ATOM 1322 N N . TRP A 1 170 ? 2.365 3.519 -4.301 1.00 93.94 170 TRP A N 1
ATOM 1323 C CA . TRP A 1 170 ? 1.548 4.006 -3.182 1.00 93.94 170 TRP A CA 1
ATOM 1324 C C . TRP A 1 170 ? 0.531 2.987 -2.662 1.00 93.94 170 TRP A C 1
ATOM 1326 O O . TRP A 1 170 ? -0.072 3.205 -1.611 1.00 93.94 170 TRP A O 1
ATOM 1336 N N . GLY A 1 171 ? 0.388 1.836 -3.324 1.00 94.44 171 GLY A N 1
ATOM 1337 C CA . GLY A 1 171 ? -0.443 0.735 -2.840 1.00 94.44 171 GLY A CA 1
ATOM 1338 C C . GLY A 1 171 ? -0.055 0.238 -1.439 1.00 94.44 171 GLY A C 1
ATOM 1339 O O . GLY A 1 171 ? -0.909 -0.263 -0.710 1.00 94.44 171 GLY A O 1
ATOM 1340 N N . GLY A 1 172 ? 1.189 0.454 -0.990 1.00 94.56 172 GLY A N 1
ATOM 1341 C CA . GLY A 1 172 ? 1.608 0.157 0.386 1.00 94.56 172 GLY A CA 1
ATOM 1342 C C . GLY A 1 172 ? 0.826 0.917 1.462 1.00 94.56 172 GLY A C 1
ATOM 1343 O O . GLY A 1 172 ? 0.741 0.442 2.594 1.00 94.56 172 GLY A O 1
ATOM 1344 N N . THR A 1 173 ? 0.173 2.038 1.132 1.00 93.94 173 THR A N 1
ATOM 1345 C CA . THR A 1 173 ? -0.732 2.746 2.053 1.00 93.94 173 THR A CA 1
ATOM 1346 C C . THR A 1 173 ? -1.909 1.870 2.497 1.00 93.94 173 THR A C 1
ATOM 1348 O O . THR A 1 173 ? -2.374 2.009 3.629 1.00 93.94 173 THR A O 1
ATOM 1351 N N . PHE A 1 174 ? -2.345 0.894 1.689 1.00 96.69 174 PHE A N 1
ATOM 1352 C CA . PHE A 1 174 ? -3.368 -0.068 2.116 1.00 96.69 174 PHE A CA 1
ATOM 1353 C C . PHE A 1 174 ? -2.922 -0.954 3.280 1.00 96.69 174 PHE A C 1
ATOM 1355 O O . PHE A 1 174 ? -3.766 -1.550 3.938 1.00 96.69 174 PHE A O 1
ATOM 1362 N N . LEU A 1 175 ? -1.628 -1.029 3.589 1.00 97.19 175 LEU A N 1
ATOM 1363 C CA . LEU A 1 175 ? -1.117 -1.792 4.726 1.00 97.19 175 LEU A CA 1
ATOM 1364 C C . LEU A 1 175 ? -1.090 -0.977 6.035 1.00 97.19 175 LEU A C 1
ATOM 1366 O O . LEU A 1 175 ? -0.879 -1.543 7.108 1.00 97.19 175 LEU A O 1
ATOM 1370 N N . PHE A 1 176 ? -1.379 0.329 5.996 1.00 94.56 176 PHE A N 1
ATOM 1371 C CA . PHE A 1 176 ? -1.432 1.181 7.192 1.00 94.56 176 PHE A CA 1
ATOM 1372 C C . PHE A 1 176 ? -2.484 0.784 8.240 1.00 94.56 176 PHE A C 1
ATOM 1374 O O . PHE A 1 176 ? -2.181 0.911 9.425 1.00 94.56 176 PHE A O 1
ATOM 1381 N N . PRO A 1 177 ? -3.671 0.248 7.893 1.00 95.75 177 PRO A N 1
ATOM 1382 C CA . PRO A 1 177 ? -4.592 -0.311 8.882 1.00 95.75 177 PRO A CA 1
ATOM 1383 C C . PRO A 1 177 ? -3.951 -1.398 9.760 1.00 95.75 177 PRO A C 1
ATOM 1385 O O . PRO A 1 177 ? -4.169 -1.427 10.969 1.00 95.75 177 PRO A O 1
ATOM 1388 N N . TRP A 1 178 ? -3.101 -2.254 9.184 1.00 97.56 178 TRP A N 1
ATOM 1389 C CA . TRP A 1 178 ? -2.350 -3.254 9.949 1.00 97.56 178 TRP A CA 1
ATOM 1390 C C . TRP A 1 178 ? -1.284 -2.615 10.838 1.00 97.56 178 TRP A C 1
ATOM 1392 O O . TRP A 1 178 ? -1.094 -3.047 11.973 1.00 97.56 178 TRP A O 1
ATOM 1402 N N . LEU A 1 179 ? -0.621 -1.561 10.357 1.00 94.44 179 LEU A N 1
ATOM 1403 C CA . LEU A 1 179 ? 0.371 -0.827 11.145 1.00 94.44 179 LEU A CA 1
ATOM 1404 C C . LEU A 1 179 ? -0.288 -0.162 12.357 1.00 94.44 179 LEU A C 1
ATOM 1406 O O . LEU A 1 179 ? 0.206 -0.289 13.475 1.00 94.44 179 LEU A O 1
ATOM 1410 N N . ALA A 1 180 ? -1.435 0.487 12.151 1.00 89.06 180 ALA A N 1
ATOM 1411 C CA . ALA A 1 180 ? -2.217 1.093 13.220 1.00 89.06 180 ALA A CA 1
ATOM 1412 C C . ALA A 1 180 ? -2.676 0.052 14.250 1.00 89.06 180 ALA A C 1
ATOM 1414 O O . ALA A 1 180 ? -2.577 0.295 15.450 1.00 89.06 180 ALA A O 1
ATOM 1415 N N . LEU A 1 181 ? -3.106 -1.133 13.800 1.00 93.44 181 LEU A N 1
ATOM 1416 C CA . LEU A 1 181 ? -3.467 -2.246 14.682 1.00 93.44 181 LEU A CA 1
ATOM 1417 C C . LEU A 1 181 ? -2.299 -2.642 15.596 1.00 93.44 181 LEU A C 1
ATOM 1419 O O . LEU A 1 181 ? -2.481 -2.802 16.803 1.00 93.44 181 LEU A O 1
ATOM 1423 N N . LEU A 1 182 ? -1.098 -2.782 15.030 1.00 93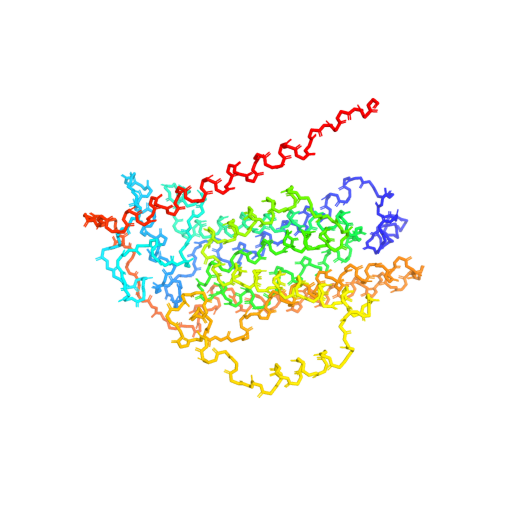.56 182 LEU A N 1
ATOM 1424 C CA . LEU A 1 182 ? 0.108 -3.126 15.783 1.00 93.56 182 LEU A CA 1
ATOM 1425 C C . LEU A 1 182 ? 0.513 -2.005 16.743 1.00 93.56 182 LEU A C 1
ATOM 1427 O O . LEU A 1 182 ? 0.844 -2.289 17.890 1.00 93.56 182 LEU A O 1
ATOM 1431 N N . ILE A 1 183 ? 0.416 -0.740 16.337 1.00 87.88 183 ILE A N 1
ATOM 1432 C CA . ILE A 1 183 ? 0.664 0.404 17.227 1.00 87.88 183 ILE A CA 1
ATOM 1433 C C . ILE A 1 183 ? -0.310 0.403 18.407 1.00 87.88 183 ILE A C 1
ATOM 1435 O O . ILE A 1 183 ? 0.111 0.569 19.548 1.00 87.88 183 ILE A O 1
ATOM 1439 N N . LEU A 1 184 ? -1.598 0.164 18.164 1.00 86.12 184 LEU A N 1
ATOM 1440 C CA . LEU A 1 184 ? -2.601 0.090 19.226 1.00 86.12 184 LEU A CA 1
ATOM 1441 C C . LEU A 1 184 ? -2.312 -1.056 20.203 1.00 86.12 184 LEU A C 1
ATOM 1443 O O . LEU A 1 184 ? -2.456 -0.875 21.409 1.00 86.12 184 LEU A O 1
ATOM 1447 N N . ARG A 1 185 ? -1.837 -2.208 19.713 1.00 89.19 185 ARG A N 1
ATOM 1448 C CA . ARG A 1 185 ? -1.397 -3.318 20.578 1.00 89.19 185 ARG A CA 1
ATOM 1449 C C . ARG A 1 185 ? -0.178 -2.956 21.416 1.00 89.19 185 ARG A C 1
ATOM 1451 O O . ARG A 1 185 ? -0.175 -3.234 22.611 1.00 89.19 185 ARG A O 1
ATOM 1458 N N . LEU A 1 186 ? 0.810 -2.293 20.816 1.00 86.12 186 LEU A N 1
ATOM 1459 C CA . LEU A 1 186 ? 1.986 -1.802 21.536 1.00 86.12 186 LEU A CA 1
ATOM 1460 C C . LEU A 1 186 ? 1.576 -0.842 22.659 1.00 86.12 186 LEU A C 1
ATOM 1462 O O . LEU A 1 186 ? 2.028 -0.981 23.792 1.00 86.12 186 LEU A O 1
ATOM 1466 N N . LEU A 1 187 ? 0.680 0.102 22.359 1.00 82.75 187 LEU A N 1
ATOM 1467 C CA . LEU A 1 187 ? 0.148 1.056 23.335 1.00 82.75 187 LEU A CA 1
ATOM 1468 C C . LEU A 1 187 ? -0.699 0.386 24.423 1.00 82.75 187 LEU A C 1
ATOM 1470 O O . LEU A 1 187 ? -0.733 0.872 25.551 1.00 82.75 187 LEU A O 1
ATOM 1474 N N . ALA A 1 188 ? -1.340 -0.740 24.111 1.00 84.31 188 ALA A N 1
ATOM 1475 C CA . ALA A 1 188 ? -2.016 -1.595 25.083 1.00 84.31 188 ALA A CA 1
ATOM 1476 C C . ALA A 1 188 ? -1.048 -2.479 25.902 1.00 84.31 188 ALA A C 1
ATOM 1478 O O . ALA A 1 188 ? -1.497 -3.230 26.766 1.00 84.31 188 ALA A O 1
ATOM 1479 N N . GLY A 1 189 ? 0.265 -2.384 25.662 1.00 82.56 189 GLY A N 1
ATOM 1480 C CA . GLY A 1 189 ? 1.310 -3.067 26.428 1.00 82.56 189 GLY A CA 1
ATOM 1481 C C . GLY A 1 189 ? 1.864 -4.346 25.793 1.00 82.56 189 GLY A C 1
ATOM 1482 O O . GLY A 1 189 ? 2.662 -5.027 26.436 1.00 82.56 189 GLY A O 1
ATOM 1483 N N . ASP A 1 190 ? 1.488 -4.686 24.556 1.00 88.88 190 ASP A N 1
ATOM 1484 C CA . ASP A 1 190 ? 2.067 -5.831 23.843 1.00 88.88 190 ASP A CA 1
ATOM 1485 C C . ASP A 1 190 ? 3.506 -5.526 23.404 1.00 88.88 190 ASP A C 1
ATOM 1487 O O . ASP A 1 190 ? 3.750 -4.850 22.405 1.00 88.88 190 ASP A O 1
ATOM 1491 N N . THR A 1 191 ? 4.468 -6.027 24.176 1.00 89.38 191 THR A N 1
ATOM 1492 C CA . THR A 1 191 ? 5.913 -5.900 23.921 1.00 89.38 191 THR A CA 1
ATOM 1493 C C . THR A 1 191 ? 6.560 -7.243 23.569 1.00 89.38 191 THR A C 1
ATOM 1495 O O . THR A 1 191 ? 7.773 -7.412 23.690 1.00 89.38 191 THR A O 1
ATOM 1498 N N . THR A 1 192 ? 5.750 -8.212 23.137 1.00 94.69 192 THR A N 1
ATOM 1499 C CA . THR A 1 192 ? 6.191 -9.584 22.858 1.00 94.69 192 THR A CA 1
ATOM 1500 C C . THR A 1 192 ? 7.057 -9.686 21.599 1.00 94.69 192 THR A C 1
ATOM 1502 O O . THR A 1 192 ? 6.994 -8.856 20.684 1.00 94.69 192 THR A O 1
ATOM 1505 N N . TRP A 1 193 ? 7.815 -10.779 21.473 1.00 95.69 193 TRP A N 1
ATOM 1506 C CA . TRP A 1 193 ? 8.526 -11.093 20.229 1.00 95.69 193 TRP A CA 1
ATOM 1507 C C . TRP A 1 193 ? 7.569 -11.350 19.069 1.00 95.69 193 TRP A C 1
ATOM 1509 O O . TRP A 1 193 ? 7.918 -11.114 17.911 1.00 95.69 193 TRP A O 1
ATOM 1519 N N . ARG A 1 194 ? 6.344 -11.803 19.363 1.00 96.25 194 ARG A N 1
ATOM 1520 C CA . ARG A 1 194 ? 5.282 -11.943 18.359 1.00 96.25 194 ARG A CA 1
ATOM 1521 C C . ARG A 1 194 ? 4.927 -10.596 17.749 1.00 96.25 194 ARG A C 1
ATOM 1523 O O . ARG A 1 194 ? 4.834 -10.511 16.526 1.00 96.25 194 ARG A O 1
ATOM 1530 N N . TRP A 1 195 ? 4.754 -9.570 18.577 1.00 95.56 195 TRP A N 1
ATOM 1531 C CA . TRP A 1 195 ? 4.505 -8.217 18.099 1.00 95.56 195 TRP A CA 1
ATOM 1532 C C . TRP A 1 195 ? 5.665 -7.717 17.233 1.00 95.56 195 TRP A C 1
ATOM 1534 O O . TRP A 1 195 ? 5.445 -7.282 16.103 1.00 95.56 195 TRP A O 1
ATOM 1544 N N . ALA A 1 196 ? 6.906 -7.872 17.707 1.00 95.69 196 ALA A N 1
ATOM 1545 C CA . ALA A 1 196 ? 8.094 -7.452 16.962 1.00 95.69 196 ALA A CA 1
ATOM 1546 C C . ALA A 1 196 ? 8.188 -8.142 15.590 1.00 95.69 196 ALA A C 1
ATOM 1548 O O . ALA A 1 196 ? 8.422 -7.483 14.576 1.00 95.69 196 ALA A O 1
ATOM 1549 N N . ALA A 1 197 ? 7.934 -9.453 15.538 1.00 97.12 197 ALA A N 1
ATOM 1550 C CA . ALA A 1 197 ? 7.922 -10.219 14.297 1.00 97.12 197 ALA A CA 1
ATOM 1551 C C . ALA A 1 197 ? 6.804 -9.773 13.340 1.00 97.12 197 ALA A C 1
ATOM 1553 O O . ALA A 1 197 ? 7.039 -9.671 12.138 1.00 97.12 197 ALA A O 1
ATOM 1554 N N . GLN A 1 198 ? 5.605 -9.475 13.851 1.00 97.69 198 GLN A N 1
ATOM 1555 C CA . GLN A 1 198 ? 4.492 -8.969 13.040 1.00 97.69 198 GLN A CA 1
ATOM 1556 C C . GLN A 1 198 ? 4.790 -7.583 12.460 1.00 97.69 198 GLN A C 1
ATOM 1558 O O . GLN A 1 198 ? 4.547 -7.359 11.276 1.00 97.69 198 GLN A O 1
ATOM 1563 N N . THR A 1 199 ? 5.357 -6.679 13.262 1.00 96.56 199 THR A N 1
ATOM 1564 C CA . THR A 1 199 ? 5.763 -5.341 12.814 1.00 96.56 199 THR A CA 1
ATOM 1565 C C . THR A 1 199 ? 6.863 -5.424 11.762 1.00 96.56 199 THR A C 1
ATOM 1567 O O . THR A 1 199 ? 6.736 -4.814 10.704 1.00 96.56 199 THR A O 1
ATOM 1570 N N . ALA A 1 200 ? 7.902 -6.232 11.996 1.00 96.56 200 ALA A N 1
ATOM 1571 C CA . ALA A 1 200 ? 8.977 -6.440 11.027 1.00 96.56 200 ALA A CA 1
ATOM 1572 C C . ALA A 1 200 ? 8.456 -7.040 9.712 1.00 96.56 200 ALA A C 1
ATOM 1574 O O . ALA A 1 200 ? 8.785 -6.542 8.637 1.00 96.56 200 ALA A O 1
ATOM 1575 N N . ALA A 1 201 ? 7.595 -8.061 9.787 1.00 97.69 201 ALA A N 1
ATOM 1576 C CA . ALA A 1 201 ? 6.987 -8.672 8.609 1.00 97.69 201 ALA A CA 1
ATOM 1577 C C . ALA A 1 201 ? 6.117 -7.675 7.832 1.00 97.69 201 ALA A C 1
ATOM 1579 O O . ALA A 1 201 ? 6.198 -7.620 6.609 1.00 97.69 201 ALA A O 1
ATOM 1580 N N . LEU A 1 202 ? 5.317 -6.855 8.518 1.00 98.31 202 LEU A N 1
ATOM 1581 C CA . LEU A 1 202 ? 4.497 -5.835 7.869 1.00 98.31 202 LEU A CA 1
ATOM 1582 C C . LEU A 1 202 ? 5.353 -4.787 7.150 1.00 98.31 202 LEU A C 1
ATOM 1584 O O . LEU A 1 202 ? 5.076 -4.459 5.999 1.00 98.31 202 LEU A O 1
ATOM 1588 N N . LEU A 1 203 ? 6.395 -4.277 7.810 1.00 95.94 203 LEU A N 1
ATOM 1589 C CA . LEU A 1 203 ? 7.316 -3.307 7.218 1.00 95.94 203 LEU A CA 1
ATOM 1590 C C . LEU A 1 203 ? 8.045 -3.895 6.004 1.00 95.94 203 LEU A C 1
ATOM 1592 O O . LEU A 1 203 ? 8.154 -3.230 4.977 1.00 95.94 203 LEU A O 1
ATOM 1596 N N . PHE A 1 204 ? 8.471 -5.156 6.093 1.00 95.75 204 PHE A N 1
ATOM 1597 C CA . PHE A 1 204 ? 9.048 -5.883 4.967 1.00 95.75 204 PHE A CA 1
ATOM 1598 C C . PHE A 1 204 ? 8.057 -6.012 3.801 1.00 95.75 204 PHE A C 1
ATOM 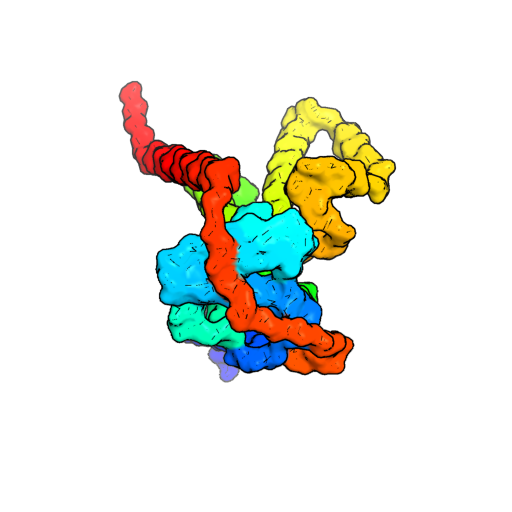1600 O O . PHE A 1 204 ? 8.414 -5.733 2.661 1.00 95.75 204 PHE A O 1
ATOM 1607 N N . LEU A 1 205 ? 6.791 -6.350 4.075 1.00 96.94 205 LEU A N 1
ATOM 1608 C CA . LEU A 1 205 ? 5.749 -6.429 3.048 1.00 96.94 205 LEU A CA 1
ATOM 1609 C C . LEU A 1 205 ? 5.467 -5.076 2.386 1.00 96.94 205 LEU A C 1
ATOM 1611 O O . LEU A 1 205 ? 5.271 -5.055 1.176 1.00 96.94 205 LEU A O 1
ATOM 1615 N N . ILE A 1 206 ? 5.464 -3.972 3.144 1.00 96.81 206 ILE A N 1
ATOM 1616 C CA . ILE A 1 206 ? 5.355 -2.607 2.598 1.00 96.81 206 ILE A CA 1
ATOM 1617 C C . ILE A 1 206 ? 6.538 -2.327 1.668 1.00 96.81 206 ILE A C 1
ATOM 1619 O O . ILE A 1 206 ? 6.340 -1.893 0.537 1.00 96.81 206 ILE A O 1
ATOM 1623 N N . PHE A 1 207 ? 7.759 -2.623 2.115 1.00 94.44 207 PHE A N 1
ATOM 1624 C CA . PHE A 1 207 ? 8.965 -2.400 1.324 1.00 94.44 207 PHE A CA 1
ATOM 1625 C C . PHE A 1 207 ? 8.960 -3.207 0.015 1.00 94.44 207 PHE A C 1
ATOM 1627 O O . PHE A 1 207 ? 9.252 -2.656 -1.042 1.00 94.44 207 PHE A O 1
ATOM 1634 N N . LEU A 1 208 ? 8.517 -4.471 0.045 1.00 95.38 208 LEU A N 1
ATOM 1635 C CA . LEU A 1 208 ? 8.381 -5.301 -1.160 1.00 95.38 208 LEU A CA 1
ATOM 1636 C C . LEU A 1 208 ? 7.403 -4.734 -2.202 1.00 95.38 208 LEU A C 1
ATOM 1638 O O . LEU A 1 208 ? 7.495 -5.101 -3.369 1.00 95.38 208 LEU A O 1
ATOM 1642 N N . GLN A 1 209 ? 6.477 -3.845 -1.832 1.00 96.38 209 GLN A N 1
ATOM 1643 C CA . GLN A 1 209 ? 5.603 -3.173 -2.804 1.00 96.38 209 GLN A CA 1
ATOM 1644 C C . GLN A 1 209 ? 6.287 -2.007 -3.538 1.00 96.38 209 GLN A C 1
ATOM 1646 O O . GLN A 1 209 ? 5.614 -1.254 -4.239 1.00 96.38 209 GLN A O 1
ATOM 1651 N N . GLY A 1 210 ? 7.593 -1.794 -3.340 1.00 93.12 210 GLY A N 1
ATOM 1652 C CA . GLY A 1 210 ? 8.284 -0.583 -3.790 1.00 93.12 210 GLY A CA 1
ATOM 1653 C C . GLY A 1 210 ? 7.824 0.672 -3.040 1.00 93.12 210 GLY A C 1
ATOM 1654 O O . GLY A 1 210 ? 8.174 1.790 -3.415 1.00 93.12 210 GLY A O 1
ATOM 1655 N N . SER A 1 211 ? 7.036 0.516 -1.967 1.00 94.69 211 SER A N 1
ATOM 1656 C CA . SER A 1 211 ? 6.501 1.596 -1.128 1.00 94.69 211 SER A CA 1
ATOM 1657 C C . SER A 1 211 ? 7.556 2.111 -0.149 1.00 94.69 211 SER A C 1
ATOM 1659 O O . SER A 1 211 ? 7.348 2.158 1.067 1.00 94.69 211 SER A O 1
ATOM 1661 N N . PHE A 1 212 ? 8.726 2.456 -0.681 1.00 89.44 212 PHE A N 1
ATOM 1662 C CA . PHE A 1 212 ? 9.893 2.855 0.095 1.00 89.44 212 PHE A CA 1
ATOM 1663 C C . PHE A 1 212 ? 9.581 4.021 1.035 1.00 89.44 212 PHE A C 1
ATOM 1665 O O . PHE A 1 212 ? 9.862 3.943 2.229 1.00 89.44 212 PHE A O 1
ATOM 1672 N N . HIS A 1 213 ? 8.919 5.059 0.526 1.00 85.38 213 HIS A N 1
ATOM 1673 C CA . HIS A 1 213 ? 8.524 6.221 1.318 1.00 85.38 213 HIS A CA 1
ATOM 1674 C C . HIS A 1 213 ? 7.628 5.829 2.500 1.00 85.38 213 HIS A C 1
ATOM 1676 O O . HIS A 1 213 ? 7.913 6.170 3.644 1.00 85.38 213 HIS A O 1
ATOM 1682 N N . GLN A 1 214 ? 6.596 5.021 2.255 1.00 89.38 214 GLN A N 1
ATOM 1683 C CA . GLN A 1 214 ? 5.673 4.540 3.283 1.00 89.38 214 GLN A CA 1
ATOM 1684 C C . GLN A 1 214 ? 6.388 3.702 4.349 1.00 89.38 214 GLN A C 1
ATOM 1686 O O . GLN A 1 214 ? 6.075 3.826 5.534 1.00 89.38 214 GLN A O 1
ATOM 1691 N N . TYR A 1 215 ? 7.358 2.879 3.945 1.00 89.50 215 TYR A N 1
ATOM 1692 C CA . TYR A 1 215 ? 8.220 2.131 4.859 1.00 89.50 215 TYR A CA 1
ATOM 1693 C C . TYR A 1 215 ? 9.051 3.068 5.750 1.00 89.50 215 TYR A C 1
ATOM 1695 O O . TYR A 1 215 ? 9.042 2.917 6.974 1.00 89.50 215 TYR A O 1
ATOM 1703 N N . VAL A 1 216 ? 9.713 4.074 5.165 1.00 80.75 216 VAL A N 1
ATOM 1704 C CA . VAL A 1 216 ? 10.501 5.063 5.919 1.00 80.75 216 VAL A CA 1
ATOM 1705 C C . VAL A 1 216 ? 9.614 5.838 6.888 1.00 80.75 216 VAL A C 1
ATOM 1707 O O . VAL A 1 216 ? 9.960 5.973 8.061 1.00 80.75 216 VAL A O 1
ATOM 1710 N N . TRP A 1 217 ? 8.437 6.287 6.451 1.00 82.69 217 TRP A N 1
ATOM 1711 C CA . TRP A 1 217 ? 7.501 7.000 7.319 1.00 82.69 217 TRP A CA 1
ATOM 1712 C C . TRP A 1 217 ? 7.039 6.131 8.482 1.00 82.69 217 TRP A C 1
ATOM 1714 O O . TRP A 1 217 ? 6.979 6.615 9.611 1.00 82.69 217 TRP A O 1
ATOM 1724 N N . ALA A 1 218 ? 6.753 4.850 8.239 1.00 83.25 218 ALA A N 1
ATOM 1725 C CA . ALA A 1 218 ? 6.363 3.920 9.291 1.00 83.25 218 ALA A CA 1
ATOM 1726 C C . ALA A 1 218 ? 7.475 3.747 10.339 1.00 83.25 218 ALA A C 1
ATOM 1728 O O . ALA A 1 218 ? 7.194 3.793 11.537 1.00 83.25 218 ALA A O 1
ATOM 1729 N N . LEU A 1 219 ? 8.737 3.630 9.910 1.00 80.94 219 LEU A N 1
ATOM 1730 C CA . LEU A 1 219 ? 9.889 3.596 10.816 1.00 80.94 219 LEU A CA 1
ATOM 1731 C C . LEU A 1 219 ? 10.043 4.893 11.611 1.00 80.94 219 LEU A C 1
ATOM 1733 O O . LEU A 1 219 ? 10.210 4.844 12.828 1.00 80.94 219 LEU A O 1
ATOM 1737 N N . MET A 1 220 ? 9.959 6.047 10.943 1.00 75.12 220 MET A N 1
ATOM 1738 C CA . MET A 1 220 ? 10.033 7.352 11.603 1.00 75.12 220 MET A CA 1
ATOM 1739 C C . MET A 1 220 ? 8.928 7.496 12.649 1.00 75.12 220 MET A C 1
ATOM 1741 O O . MET A 1 220 ? 9.199 7.897 13.778 1.00 75.12 220 MET A O 1
ATOM 1745 N N . PHE A 1 221 ? 7.698 7.116 12.303 1.00 78.81 221 PHE A N 1
ATOM 1746 C CA . PHE A 1 221 ? 6.561 7.164 13.213 1.00 78.81 221 PHE A CA 1
ATOM 1747 C C . PHE A 1 221 ? 6.774 6.263 14.434 1.00 78.81 221 PHE A C 1
ATOM 1749 O O . PHE A 1 221 ? 6.597 6.719 15.561 1.00 78.81 221 PHE A O 1
ATOM 1756 N N . LEU A 1 222 ? 7.193 5.008 14.235 1.00 79.81 222 LEU A N 1
ATOM 1757 C CA . LEU A 1 222 ? 7.487 4.078 15.332 1.00 79.81 222 LEU A CA 1
ATOM 1758 C C . LEU A 1 222 ? 8.639 4.579 16.218 1.00 79.81 222 LEU A C 1
ATOM 1760 O O . LEU A 1 222 ? 8.553 4.479 17.441 1.00 79.81 222 LEU A O 1
ATOM 1764 N N . GLY A 1 223 ? 9.685 5.156 15.622 1.00 72.94 223 GLY A N 1
ATOM 1765 C CA . GLY A 1 223 ? 10.808 5.749 16.349 1.00 72.94 223 GLY A CA 1
ATOM 1766 C C . GLY A 1 223 ? 10.382 6.942 17.205 1.00 72.94 223 GLY A C 1
ATOM 1767 O O . GLY A 1 223 ? 10.683 6.983 18.397 1.00 72.94 223 GLY A O 1
ATOM 1768 N N . ILE A 1 224 ? 9.616 7.874 16.629 1.00 74.81 224 ILE A N 1
ATOM 1769 C CA . ILE A 1 224 ? 9.047 9.022 17.352 1.00 74.81 224 ILE A CA 1
ATOM 1770 C C . ILE A 1 224 ? 8.131 8.542 18.481 1.00 74.81 224 ILE A C 1
ATOM 1772 O O . ILE A 1 224 ? 8.229 9.044 19.599 1.00 74.81 224 ILE A O 1
ATOM 1776 N N . LEU A 1 225 ? 7.278 7.548 18.220 1.00 77.19 225 LEU A N 1
ATOM 1777 C CA . LEU A 1 225 ? 6.386 6.974 19.224 1.00 77.19 225 LEU A CA 1
ATOM 1778 C C . LEU A 1 225 ? 7.168 6.375 20.401 1.00 77.19 225 LEU A C 1
ATOM 1780 O O . LEU A 1 225 ? 6.834 6.640 21.554 1.00 77.19 225 LEU A O 1
ATOM 1784 N N . GLY A 1 226 ? 8.223 5.604 20.121 1.00 73.31 226 GLY A N 1
ATOM 1785 C CA . GLY A 1 226 ? 9.087 5.017 21.146 1.00 73.31 226 GLY A CA 1
ATOM 1786 C C . GLY A 1 226 ? 9.808 6.073 21.986 1.00 73.31 226 GLY A C 1
ATOM 1787 O O . GLY A 1 226 ? 9.806 5.988 23.215 1.00 73.31 226 GLY A O 1
ATOM 1788 N N . LEU A 1 227 ? 10.362 7.105 21.341 1.00 71.62 227 LEU A N 1
ATOM 1789 C CA . LEU A 1 227 ? 11.005 8.232 22.025 1.00 71.62 227 LEU A CA 1
ATOM 1790 C C . LEU A 1 227 ? 10.016 9.008 22.901 1.00 71.62 227 LEU A C 1
ATOM 1792 O O . LEU A 1 227 ? 10.336 9.330 24.045 1.00 71.62 227 LEU A O 1
ATOM 1796 N N . ALA A 1 228 ? 8.809 9.271 22.397 1.00 75.62 228 ALA A N 1
ATOM 1797 C CA . ALA A 1 228 ? 7.758 9.952 23.145 1.00 75.62 228 ALA A CA 1
ATOM 1798 C C . ALA A 1 228 ? 7.299 9.127 24.357 1.00 75.62 228 ALA A C 1
ATOM 1800 O O . ALA A 1 228 ? 7.180 9.670 25.455 1.00 75.62 228 ALA A O 1
ATOM 1801 N N . ALA A 1 229 ? 7.097 7.816 24.188 1.00 74.00 229 ALA A N 1
ATOM 1802 C CA . ALA A 1 229 ? 6.727 6.915 25.277 1.00 74.00 229 ALA A CA 1
ATOM 1803 C C . ALA A 1 229 ? 7.817 6.848 26.358 1.00 74.00 229 ALA A C 1
ATOM 1805 O O . ALA A 1 229 ? 7.510 6.938 27.548 1.00 74.00 229 ALA A O 1
ATOM 1806 N N . TRP A 1 230 ? 9.091 6.755 25.961 1.00 74.06 230 TRP A N 1
ATOM 1807 C CA . TRP A 1 230 ? 10.222 6.804 26.887 1.00 74.06 230 TRP A CA 1
ATOM 1808 C C . TRP A 1 230 ? 10.285 8.142 27.629 1.00 74.06 230 TRP A C 1
ATOM 1810 O O . TRP A 1 230 ? 10.333 8.154 28.858 1.00 74.06 230 TRP A O 1
ATOM 1820 N N . ALA A 1 231 ? 10.223 9.268 26.914 1.00 70.38 231 ALA A N 1
ATOM 1821 C CA . ALA A 1 231 ? 10.269 10.598 27.518 1.00 70.38 231 ALA A CA 1
ATOM 1822 C C . ALA A 1 231 ? 9.121 10.795 28.518 1.00 70.38 231 ALA A C 1
ATOM 1824 O O . ALA A 1 231 ? 9.346 11.266 29.633 1.00 70.38 231 ALA A O 1
ATOM 1825 N N . TRP A 1 232 ? 7.910 10.362 28.160 1.00 70.00 232 TRP A N 1
ATOM 1826 C CA . TRP A 1 232 ? 6.750 10.385 29.045 1.00 70.00 232 TRP A CA 1
ATOM 1827 C C . TRP A 1 232 ? 6.973 9.554 30.313 1.00 70.00 232 TRP A C 1
ATOM 1829 O O . TRP A 1 232 ? 6.750 10.051 31.415 1.00 70.00 232 TRP A O 1
ATOM 1839 N N . GLN A 1 233 ? 7.488 8.325 30.186 1.00 70.44 233 GLN A N 1
ATOM 1840 C CA . GLN A 1 233 ? 7.835 7.497 31.345 1.00 70.44 233 GLN A CA 1
ATOM 1841 C C . GLN A 1 233 ? 8.860 8.180 32.253 1.00 70.44 233 GLN A C 1
ATOM 1843 O O . GLN A 1 233 ? 8.691 8.173 33.470 1.00 70.44 233 GLN A O 1
ATOM 1848 N N . GLN A 1 234 ? 9.895 8.807 31.692 1.00 69.88 234 GLN A N 1
ATOM 1849 C CA . GLN A 1 234 ? 10.903 9.513 32.485 1.00 69.88 234 GLN A CA 1
ATOM 1850 C C . GLN A 1 234 ? 10.347 10.767 33.180 1.00 69.88 234 GLN A C 1
ATOM 1852 O O . GLN A 1 234 ? 10.741 11.054 34.313 1.00 69.88 234 GLN A O 1
ATOM 1857 N N . ILE A 1 235 ? 9.426 11.499 32.540 1.00 61.12 235 ILE A N 1
ATOM 1858 C CA . ILE A 1 235 ? 8.735 12.659 33.128 1.00 61.12 235 ILE A CA 1
ATOM 1859 C C . ILE A 1 235 ? 7.823 12.204 34.275 1.00 61.12 235 ILE A C 1
ATOM 1861 O O . ILE A 1 235 ? 7.912 12.736 35.382 1.00 61.12 235 ILE A O 1
ATOM 1865 N N . CYS A 1 236 ? 6.988 11.184 34.051 1.00 67.19 236 CYS A N 1
ATOM 1866 C CA . CYS A 1 236 ? 6.109 10.625 35.081 1.00 67.19 236 CYS A CA 1
ATOM 1867 C C . CYS A 1 236 ? 6.897 10.004 36.244 1.00 67.19 236 CYS A C 1
ATOM 1869 O O . CYS A 1 236 ? 6.493 10.139 37.397 1.00 67.19 236 CYS A O 1
ATOM 1871 N N . ALA A 1 237 ? 8.054 9.393 35.969 1.00 67.75 237 ALA A N 1
ATOM 1872 C CA . ALA A 1 237 ? 8.978 8.886 36.982 1.00 67.75 237 ALA A CA 1
ATOM 1873 C C . ALA A 1 237 ? 9.815 9.990 37.665 1.00 67.75 237 ALA A C 1
ATOM 1875 O O . ALA A 1 237 ? 10.679 9.670 38.481 1.00 67.75 237 ALA A O 1
ATOM 1876 N N . ARG A 1 238 ? 9.589 11.275 37.332 1.00 57.38 238 ARG A N 1
ATOM 1877 C CA . ARG A 1 238 ? 10.348 12.455 37.800 1.00 57.38 238 ARG A CA 1
ATOM 1878 C C . ARG A 1 238 ? 11.868 12.367 37.579 1.00 57.38 238 ARG A C 1
ATOM 1880 O O . ARG A 1 238 ? 12.626 13.061 38.250 1.00 57.38 238 ARG A O 1
ATOM 1887 N N . ARG A 1 239 ? 12.330 11.530 36.643 1.00 55.72 239 ARG A N 1
ATOM 1888 C CA . ARG A 1 239 ? 13.757 11.349 36.314 1.00 55.72 239 ARG A CA 1
ATOM 1889 C C . ARG A 1 239 ? 14.255 12.330 35.253 1.00 55.72 239 ARG A C 1
ATOM 1891 O O . ARG A 1 239 ? 15.442 12.636 35.232 1.00 55.72 239 ARG A O 1
ATOM 1898 N N . LEU A 1 240 ? 13.363 12.859 34.413 1.00 48.84 240 LEU A N 1
ATOM 1899 C CA . LEU A 1 240 ? 13.646 14.001 33.540 1.00 48.84 240 LEU A CA 1
ATOM 1900 C C . LEU A 1 240 ? 12.939 15.243 34.083 1.00 48.84 240 LEU A C 1
ATOM 1902 O O . LEU A 1 240 ? 11.732 15.227 34.323 1.00 48.84 240 LEU A O 1
ATOM 1906 N N . SER A 1 241 ? 13.696 16.329 34.260 1.00 50.44 241 SER A N 1
ATOM 1907 C CA . SER A 1 241 ? 13.126 17.639 34.582 1.00 50.44 241 SER A CA 1
ATOM 1908 C C . SER A 1 241 ? 12.110 18.042 33.499 1.00 50.44 241 SER A C 1
ATOM 1910 O O . SER A 1 241 ? 12.448 17.959 32.313 1.00 50.44 241 SER A O 1
ATOM 1912 N N . PRO A 1 242 ? 10.898 18.515 33.856 1.00 55.41 242 PRO A N 1
ATOM 1913 C CA . PRO A 1 242 ? 9.872 18.944 32.897 1.00 55.41 242 PRO A CA 1
ATOM 1914 C C . PRO A 1 242 ? 10.311 20.111 31.988 1.00 55.41 242 PRO A C 1
ATOM 1916 O O . PRO A 1 242 ? 9.589 20.459 31.061 1.00 55.41 242 PRO A O 1
ATOM 1919 N N . LEU A 1 243 ? 11.504 20.679 32.207 1.00 50.25 243 LEU A N 1
ATOM 1920 C CA . LEU A 1 243 ? 12.139 21.708 31.378 1.00 50.25 243 LEU A CA 1
ATOM 1921 C C . LEU A 1 243 ? 12.775 21.167 30.083 1.00 50.25 243 LEU A C 1
ATOM 1923 O O . LEU A 1 243 ? 12.948 21.925 29.130 1.00 50.25 243 LEU A O 1
ATOM 1927 N N . TRP A 1 244 ? 13.082 19.868 29.997 1.00 54.44 244 TRP A N 1
ATOM 1928 C CA . TRP A 1 244 ? 13.670 19.282 28.782 1.00 54.44 244 TRP A CA 1
ATOM 1929 C C . TRP A 1 244 ? 12.683 19.204 27.614 1.00 54.44 244 TRP A C 1
ATOM 1931 O O . TRP A 1 244 ? 13.093 19.331 26.465 1.00 54.44 244 TRP A O 1
ATOM 1941 N N . ALA A 1 245 ? 11.386 19.043 27.889 1.00 55.66 245 ALA A N 1
ATOM 1942 C CA . ALA A 1 245 ? 10.346 19.022 26.861 1.00 55.66 245 ALA A CA 1
ATOM 1943 C C . ALA A 1 245 ? 10.204 20.376 26.127 1.00 55.66 245 ALA A C 1
ATOM 1945 O O . ALA A 1 245 ? 10.294 20.377 24.900 1.00 55.66 245 ALA A O 1
ATOM 1946 N N . PRO A 1 246 ? 10.064 21.535 26.808 1.00 47.66 246 PRO A N 1
ATOM 1947 C CA . PRO A 1 246 ? 10.048 22.830 26.132 1.00 47.66 246 PRO A CA 1
ATOM 1948 C C . PRO A 1 246 ? 11.397 23.193 25.496 1.00 47.66 246 PRO A C 1
ATOM 1950 O O . PRO A 1 246 ? 11.387 23.787 24.426 1.00 47.66 246 PRO A O 1
ATOM 1953 N N . LEU A 1 247 ? 12.545 22.785 26.060 1.00 57.22 247 LEU A N 1
ATOM 1954 C CA . LEU A 1 247 ? 13.857 22.964 25.414 1.00 57.22 247 LEU A CA 1
ATOM 1955 C C . LEU A 1 247 ? 14.009 22.120 24.141 1.00 57.22 247 LEU A C 1
ATOM 1957 O O . LEU A 1 247 ? 14.524 22.611 23.144 1.00 57.22 247 LEU A O 1
ATOM 1961 N N . GLY A 1 248 ? 13.530 20.874 24.148 1.00 58.50 248 GLY A N 1
ATOM 1962 C CA . GLY A 1 248 ? 13.540 19.985 22.987 1.00 58.50 248 GLY A CA 1
ATOM 1963 C C . GLY A 1 248 ? 12.583 20.447 21.893 1.00 58.50 248 GLY A C 1
ATOM 1964 O O . GLY A 1 248 ? 12.949 20.423 20.725 1.00 58.50 248 GLY A O 1
ATOM 1965 N N . VAL A 1 249 ? 11.396 20.938 22.263 1.00 61.75 249 VAL A N 1
ATOM 1966 C CA . VAL A 1 249 ? 10.431 21.546 21.333 1.00 61.75 249 VAL A CA 1
ATOM 1967 C C . VAL A 1 249 ? 10.966 22.866 20.775 1.00 61.75 249 VAL A C 1
ATOM 1969 O O . VAL A 1 249 ? 10.896 23.066 19.568 1.00 61.75 249 VAL A O 1
ATOM 1972 N N . LEU A 1 250 ? 11.567 23.732 21.599 1.00 49.00 250 LEU A N 1
ATOM 1973 C CA . LEU A 1 250 ? 12.236 24.949 21.127 1.00 49.00 250 LEU A CA 1
ATOM 1974 C C . LEU A 1 250 ? 13.433 24.622 20.226 1.00 49.00 250 LEU A C 1
ATOM 1976 O O . LEU A 1 250 ? 13.598 25.289 19.214 1.00 49.00 250 LEU A O 1
ATOM 1980 N N . ALA A 1 251 ? 14.219 23.582 20.515 1.00 57.50 251 ALA A N 1
ATOM 1981 C CA . ALA A 1 251 ? 15.314 23.132 19.654 1.00 57.50 251 ALA A CA 1
ATOM 1982 C C . ALA A 1 251 ? 14.815 22.541 18.323 1.00 57.50 251 ALA A C 1
ATOM 1984 O O . ALA A 1 251 ? 15.377 22.845 17.279 1.00 57.50 251 ALA A O 1
ATOM 1985 N N . LEU A 1 252 ? 13.737 21.748 18.332 1.00 51.62 252 LEU A N 1
ATOM 1986 C CA . LEU A 1 252 ? 13.136 21.181 17.116 1.00 51.62 252 LEU A CA 1
ATOM 1987 C C . LEU A 1 252 ? 12.468 22.253 16.246 1.00 51.62 252 LEU A C 1
ATOM 1989 O O . LEU A 1 252 ? 12.591 22.221 15.026 1.00 51.62 252 LEU A O 1
ATOM 1993 N N . LEU A 1 253 ? 11.771 23.208 16.868 1.00 45.06 253 LEU A N 1
ATOM 1994 C CA . LEU A 1 253 ? 11.091 24.306 16.177 1.00 45.06 253 LEU A CA 1
ATOM 1995 C C . LEU A 1 253 ? 12.050 25.429 15.748 1.00 45.06 253 LEU A C 1
ATOM 1997 O O . LEU A 1 253 ? 11.735 26.150 14.807 1.00 45.06 253 LEU A O 1
ATOM 2001 N N . SER A 1 254 ? 13.224 25.567 16.380 1.00 43.69 254 SER A N 1
ATOM 2002 C CA . SER A 1 254 ? 14.251 26.552 15.987 1.00 43.69 254 SER A CA 1
ATOM 2003 C C . SER A 1 254 ? 15.049 26.144 14.752 1.00 43.69 254 SER A C 1
ATOM 2005 O O . SER A 1 254 ? 15.872 26.919 14.270 1.00 43.69 254 SER A O 1
ATOM 2007 N N . VAL A 1 255 ? 14.815 24.951 14.209 1.00 47.81 255 VAL A N 1
ATOM 2008 C CA . VAL A 1 255 ? 15.521 24.488 13.019 1.00 47.81 255 VAL A CA 1
ATOM 2009 C C . VAL A 1 255 ? 14.525 24.290 11.878 1.00 47.81 255 VAL A C 1
ATOM 2011 O O . VAL A 1 255 ? 14.163 23.181 11.499 1.00 47.81 255 VAL A O 1
ATOM 2014 N N . GLY A 1 256 ? 14.098 25.407 11.283 1.00 42.47 256 GLY A N 1
ATOM 2015 C CA . GLY A 1 256 ? 13.265 25.419 10.070 1.00 42.47 256 GLY A CA 1
ATOM 2016 C C . GLY A 1 256 ? 13.948 24.801 8.839 1.00 42.47 256 GLY A C 1
ATOM 2017 O O . GLY A 1 256 ? 13.286 24.474 7.859 1.00 42.47 256 GLY A O 1
ATOM 2018 N N . SER A 1 257 ? 15.263 24.582 8.903 1.00 50.62 257 SER A N 1
ATOM 2019 C CA . SER A 1 257 ? 16.084 23.917 7.889 1.00 50.62 257 SER A CA 1
ATOM 2020 C C . SER A 1 257 ? 16.376 22.441 8.193 1.00 50.62 257 SER A C 1
ATOM 2022 O O . SER A 1 257 ? 17.150 21.845 7.456 1.00 50.62 257 SER A O 1
ATOM 2024 N N . LEU A 1 258 ? 15.775 21.824 9.226 1.00 53.34 258 LEU A N 1
ATOM 2025 C CA . LEU A 1 258 ? 16.199 20.525 9.795 1.00 53.34 258 LEU A CA 1
ATOM 2026 C C . LEU A 1 258 ? 16.365 19.411 8.763 1.00 53.34 258 LEU A C 1
ATOM 2028 O O . LEU A 1 258 ? 17.221 18.558 8.933 1.00 53.34 258 LEU A O 1
ATOM 2032 N N . TYR A 1 259 ? 15.577 19.421 7.691 1.00 47.69 259 TYR A N 1
ATOM 2033 C CA . TYR A 1 259 ? 15.607 18.373 6.676 1.00 47.69 259 TYR A CA 1
ATOM 2034 C C . TYR A 1 259 ? 16.696 18.567 5.604 1.00 47.69 259 TYR A C 1
ATOM 2036 O O . TYR A 1 259 ? 17.198 17.592 5.055 1.00 47.69 259 TYR A O 1
ATOM 2044 N N . GLN A 1 260 ? 17.097 19.809 5.316 1.00 50.88 260 GLN A N 1
ATOM 2045 C CA . GLN A 1 260 ? 18.056 20.146 4.251 1.00 50.88 260 GLN A CA 1
ATOM 2046 C C . GLN A 1 260 ? 19.469 19.557 4.478 1.00 50.88 260 GLN A C 1
ATOM 2048 O O . GLN A 1 260 ? 20.021 18.989 3.537 1.00 50.88 260 GLN A O 1
ATOM 2053 N N . PRO A 1 261 ? 20.050 19.587 5.697 1.00 55.41 261 PRO A N 1
ATOM 2054 C CA . PRO A 1 261 ? 21.342 18.957 5.969 1.00 55.41 261 PRO A CA 1
ATOM 2055 C C . PRO A 1 261 ? 21.317 17.434 5.806 1.00 55.41 261 PRO A C 1
ATOM 2057 O O . PRO A 1 261 ? 22.277 16.866 5.295 1.00 55.41 261 PRO A O 1
ATOM 2060 N N . PHE A 1 262 ? 20.224 16.768 6.203 1.00 50.84 262 PHE A N 1
ATOM 2061 C CA . PHE A 1 262 ? 20.083 15.311 6.077 1.00 50.84 262 PHE A CA 1
ATOM 2062 C C . PHE A 1 262 ? 19.780 14.873 4.640 1.00 50.84 262 PHE A C 1
ATOM 2064 O O . PHE A 1 262 ? 20.269 13.828 4.217 1.00 50.84 262 PHE A O 1
ATOM 2071 N N . ALA A 1 263 ? 19.064 15.701 3.873 1.00 49.25 263 ALA A N 1
ATOM 2072 C CA . ALA A 1 263 ? 18.892 15.518 2.435 1.00 49.25 263 ALA A CA 1
ATOM 2073 C C . ALA A 1 263 ? 20.215 15.676 1.657 1.00 49.25 263 ALA A C 1
ATOM 2075 O O . ALA A 1 263 ? 20.358 15.131 0.571 1.00 49.25 263 ALA A O 1
ATOM 2076 N N . GLY A 1 264 ? 21.209 16.378 2.211 1.00 50.66 264 GLY A N 1
ATOM 2077 C CA . GLY A 1 264 ? 22.559 16.469 1.644 1.00 50.66 264 GLY A CA 1
ATOM 2078 C C . GLY A 1 264 ? 23.481 15.289 1.980 1.00 50.66 264 GLY A C 1
ATOM 2079 O O . GLY A 1 264 ? 24.550 15.168 1.383 1.00 50.66 264 GLY A O 1
ATOM 2080 N N . LEU A 1 265 ? 23.106 14.412 2.921 1.00 56.53 265 LEU A N 1
ATOM 2081 C CA . LEU A 1 265 ? 23.934 13.265 3.295 1.00 56.53 265 LEU A CA 1
ATOM 2082 C C . LEU A 1 265 ? 23.819 12.145 2.246 1.00 56.53 265 LEU A C 1
ATOM 2084 O O . LEU A 1 265 ? 22.718 11.858 1.766 1.00 56.53 265 LEU A O 1
ATOM 2088 N N . PRO A 1 266 ? 24.911 11.420 1.939 1.00 54.16 266 PRO A N 1
ATOM 2089 C CA . PRO A 1 266 ? 24.895 10.255 1.050 1.00 54.16 266 PRO A CA 1
ATOM 2090 C C . PRO A 1 266 ? 24.292 9.016 1.741 1.00 54.16 266 PRO A C 1
ATOM 2092 O O . PRO A 1 266 ? 24.748 7.893 1.546 1.00 54.16 266 PRO A O 1
ATOM 2095 N N . ILE A 1 267 ? 23.284 9.212 2.596 1.00 54.41 267 ILE A N 1
ATOM 2096 C CA . ILE A 1 267 ? 22.557 8.154 3.293 1.00 54.41 267 ILE A CA 1
ATOM 2097 C C . ILE A 1 267 ? 21.202 8.003 2.586 1.00 54.41 267 ILE A C 1
ATOM 2099 O O . ILE A 1 267 ? 20.349 8.884 2.730 1.00 54.41 267 ILE A O 1
ATOM 2103 N N . PRO A 1 268 ? 20.963 6.899 1.850 1.00 48.75 268 PRO A N 1
ATOM 2104 C CA . PRO A 1 268 ? 19.776 6.735 1.004 1.00 48.75 268 PRO A CA 1
ATOM 2105 C C . PRO A 1 268 ? 18.431 6.917 1.725 1.00 48.75 268 PRO A C 1
ATOM 2107 O O . PRO A 1 268 ? 17.477 7.398 1.128 1.00 48.75 268 PRO A O 1
ATOM 2110 N N . LEU A 1 269 ? 18.357 6.581 3.018 1.00 51.81 269 LEU A N 1
ATOM 2111 C CA . LEU A 1 269 ? 17.163 6.761 3.856 1.00 51.81 269 LEU A CA 1
ATOM 2112 C C . LEU A 1 269 ? 16.828 8.230 4.157 1.00 51.81 269 LEU A C 1
ATOM 2114 O O . LEU A 1 269 ? 15.661 8.558 4.340 1.00 51.81 269 LEU A O 1
ATOM 2118 N N . LEU A 1 270 ? 17.838 9.100 4.232 1.00 46.53 270 LEU A N 1
ATOM 2119 C CA . LEU A 1 270 ? 17.693 10.496 4.660 1.00 46.53 270 LEU A CA 1
ATOM 2120 C C . LEU A 1 270 ? 17.591 11.474 3.478 1.00 46.53 270 LEU A C 1
ATOM 2122 O O . LEU A 1 270 ? 17.007 12.544 3.613 1.00 46.53 270 LEU A O 1
ATOM 2126 N N . ASN A 1 271 ? 18.097 11.072 2.309 1.00 48.44 271 ASN A N 1
ATOM 2127 C CA . ASN A 1 271 ? 18.018 11.809 1.039 1.00 48.44 271 ASN A CA 1
ATOM 2128 C C . ASN A 1 271 ? 16.810 11.382 0.168 1.00 48.44 271 ASN A C 1
ATOM 2130 O O . ASN A 1 271 ? 16.629 11.811 -0.969 1.00 48.44 271 ASN A O 1
ATOM 2134 N N . ALA A 1 272 ? 15.958 10.501 0.694 1.00 48.56 272 ALA A N 1
ATOM 2135 C CA . ALA A 1 272 ? 14.803 9.969 -0.023 1.00 48.56 272 ALA A CA 1
ATOM 2136 C C . ALA A 1 272 ? 13.703 11.014 -0.271 1.00 48.56 272 ALA A C 1
ATOM 2138 O O . ALA A 1 272 ? 13.058 11.013 -1.320 1.00 48.56 272 ALA A O 1
ATOM 2139 N N . GLU A 1 273 ? 13.463 11.898 0.698 1.00 48.03 273 GLU A N 1
ATOM 2140 C CA . GLU A 1 273 ? 12.329 12.820 0.679 1.00 48.03 273 GLU A CA 1
ATOM 2141 C C . GLU A 1 273 ? 12.719 14.179 0.103 1.00 48.03 273 GLU A C 1
ATOM 2143 O O . GLU A 1 273 ? 13.498 14.930 0.686 1.00 48.03 273 GLU A O 1
ATOM 2148 N N . ARG A 1 274 ? 12.119 14.523 -1.039 1.00 52.72 274 ARG A N 1
ATOM 2149 C CA . ARG A 1 274 ? 12.285 15.839 -1.681 1.00 52.72 274 ARG A CA 1
ATOM 2150 C C . ARG A 1 274 ? 11.159 16.817 -1.346 1.00 52.72 274 ARG A C 1
ATOM 2152 O O . ARG A 1 274 ? 11.300 18.011 -1.587 1.00 52.72 274 ARG A O 1
ATOM 2159 N N . VAL A 1 275 ? 10.036 16.323 -0.809 1.00 47.06 275 VAL A N 1
ATOM 2160 C CA . VAL A 1 275 ? 8.845 17.124 -0.490 1.00 47.06 275 VAL A CA 1
ATOM 2161 C C . VAL A 1 275 ? 8.195 16.602 0.794 1.00 47.06 275 VAL A C 1
ATOM 2163 O O . VAL A 1 275 ? 7.505 15.585 0.785 1.00 47.06 275 VAL A O 1
ATOM 2166 N N . SER A 1 276 ? 8.364 17.335 1.896 1.00 49.59 276 SER A N 1
ATOM 2167 C CA . SER A 1 276 ? 7.886 16.946 3.232 1.00 49.59 276 SER A CA 1
ATOM 2168 C C . SER A 1 276 ? 6.363 16.784 3.339 1.00 49.59 276 SER A C 1
ATOM 2170 O O . SER A 1 276 ? 5.887 16.018 4.174 1.00 49.59 276 SER A O 1
ATOM 2172 N N . SER A 1 277 ? 5.576 17.439 2.474 1.00 44.69 277 SER A N 1
ATOM 2173 C CA . SER A 1 277 ? 4.111 17.304 2.474 1.00 44.69 277 SER A CA 1
ATOM 2174 C C . SER A 1 277 ? 3.629 15.895 2.107 1.00 44.69 277 SER A C 1
ATOM 2176 O O . SER A 1 277 ? 2.542 15.502 2.528 1.00 44.69 277 SER A O 1
ATOM 2178 N N . ARG A 1 278 ? 4.439 15.095 1.394 1.00 57.38 278 ARG A N 1
ATOM 2179 C CA . ARG A 1 278 ? 4.123 13.691 1.067 1.00 57.38 278 ARG A CA 1
ATOM 2180 C C . ARG A 1 278 ? 4.086 12.808 2.314 1.00 57.38 278 ARG A C 1
ATOM 2182 O O . ARG A 1 278 ? 3.295 11.874 2.380 1.00 57.38 278 ARG A O 1
ATOM 2189 N N . MET A 1 279 ? 4.845 13.179 3.345 1.00 59.47 279 MET A N 1
ATOM 2190 C CA . MET A 1 279 ? 4.885 12.469 4.622 1.00 59.47 279 MET A CA 1
ATOM 2191 C C . MET A 1 279 ? 3.583 12.592 5.419 1.00 59.47 279 MET A C 1
ATOM 2193 O O . MET A 1 279 ? 3.390 11.831 6.362 1.00 59.47 279 MET A O 1
ATOM 2197 N N . LEU A 1 280 ? 2.685 13.526 5.067 1.00 60.16 280 LEU A N 1
ATOM 2198 C CA . LEU A 1 280 ? 1.453 13.792 5.819 1.00 60.16 280 LEU A CA 1
ATOM 2199 C C . LEU A 1 280 ? 0.451 12.638 5.763 1.00 60.16 280 LEU A C 1
ATOM 2201 O O . LEU A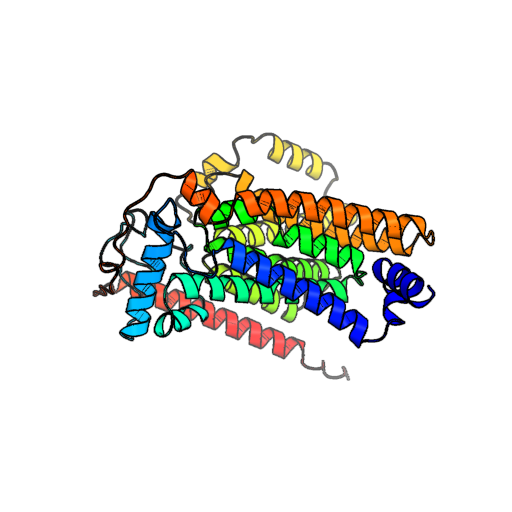 1 280 ? -0.374 12.516 6.667 1.00 60.16 280 LEU A O 1
ATOM 2205 N N . ILE A 1 281 ? 0.521 11.763 4.757 1.00 67.75 281 ILE A N 1
ATOM 2206 C CA . ILE A 1 281 ? -0.458 10.682 4.616 1.00 67.75 281 ILE A CA 1
ATOM 2207 C C . ILE A 1 281 ? -0.439 9.716 5.802 1.00 67.75 281 ILE A C 1
ATOM 2209 O O . ILE A 1 281 ? -1.502 9.292 6.248 1.00 67.75 281 ILE A O 1
ATOM 2213 N N . LEU A 1 282 ? 0.733 9.387 6.354 1.00 61.16 282 LEU A N 1
ATOM 2214 C CA . LEU A 1 282 ? 0.836 8.482 7.498 1.00 61.16 282 LEU A CA 1
ATOM 2215 C C . LEU A 1 282 ? 0.242 9.082 8.788 1.00 61.16 282 LEU A C 1
ATOM 2217 O O . LEU A 1 282 ? -0.654 8.450 9.348 1.00 61.16 282 LEU A O 1
ATOM 2221 N N . PRO A 1 283 ? 0.667 10.268 9.275 1.00 61.03 283 PRO A N 1
ATOM 2222 C CA . PRO A 1 283 ? 0.084 10.865 10.470 1.00 61.03 283 PRO A CA 1
ATOM 2223 C C . PRO A 1 283 ? -1.399 11.190 10.279 1.00 61.03 283 PRO A C 1
ATOM 2225 O O . PRO A 1 283 ? -2.164 10.988 11.216 1.00 61.03 283 PRO A O 1
ATOM 2228 N N . VAL A 1 284 ? -1.840 11.601 9.083 1.00 62.41 284 VAL A N 1
ATOM 2229 C CA . VAL A 1 284 ? -3.271 11.807 8.798 1.00 62.41 284 VAL A CA 1
ATOM 2230 C C . VAL A 1 284 ? -4.036 10.486 8.854 1.00 62.41 284 VAL A C 1
ATOM 2232 O O . VAL A 1 284 ? -5.048 10.413 9.541 1.00 62.41 284 VAL A O 1
ATOM 2235 N N . THR A 1 285 ? -3.542 9.418 8.219 1.00 62.69 285 THR A N 1
ATOM 2236 C CA . THR A 1 285 ? -4.190 8.093 8.276 1.00 62.69 285 THR A CA 1
ATOM 2237 C C . THR A 1 285 ? -4.271 7.591 9.715 1.00 62.69 285 THR A C 1
ATOM 2239 O O . THR A 1 285 ? -5.320 7.115 10.150 1.00 62.69 285 THR A O 1
ATOM 2242 N N . MET A 1 286 ? -3.192 7.749 10.485 1.00 69.81 286 MET A N 1
ATOM 2243 C CA . MET A 1 286 ? -3.163 7.365 11.893 1.00 69.81 286 MET A CA 1
ATOM 2244 C C . MET A 1 286 ? -4.149 8.196 12.720 1.00 69.81 286 MET A C 1
ATOM 2246 O O . MET A 1 286 ? -4.907 7.637 13.507 1.00 69.81 286 MET A O 1
ATOM 2250 N N . ALA A 1 287 ? -4.202 9.512 12.505 1.00 62.66 287 ALA A N 1
ATOM 2251 C CA . ALA A 1 287 ? -5.152 10.402 13.163 1.00 62.66 287 ALA A CA 1
ATOM 2252 C C . ALA A 1 287 ? -6.603 10.060 12.805 1.00 62.66 287 ALA A C 1
ATOM 2254 O O . ALA A 1 287 ? -7.456 10.075 13.686 1.00 62.66 287 ALA A O 1
ATOM 2255 N N . CYS A 1 288 ? -6.893 9.691 11.555 1.00 65.69 288 CYS A N 1
ATOM 2256 C CA . CYS A 1 288 ? -8.213 9.214 11.153 1.00 65.69 288 CYS A CA 1
ATOM 2257 C C . CYS A 1 288 ? -8.590 7.926 11.895 1.00 65.69 288 CYS A C 1
ATOM 2259 O O . CYS A 1 288 ? -9.696 7.840 12.421 1.00 65.69 288 CYS A O 1
ATOM 2261 N N . ILE A 1 289 ? -7.680 6.950 11.986 1.00 70.94 289 ILE A N 1
ATOM 2262 C CA . ILE A 1 289 ? -7.932 5.676 12.681 1.00 70.94 289 ILE A CA 1
ATOM 2263 C C . ILE A 1 289 ? -8.142 5.903 14.184 1.00 70.94 289 ILE A C 1
ATOM 2265 O O . ILE A 1 289 ? -9.148 5.459 14.740 1.00 70.94 289 ILE A O 1
ATOM 2269 N N . LEU A 1 290 ? -7.236 6.639 14.833 1.00 68.69 290 LEU A N 1
ATOM 2270 C CA . LEU A 1 290 ? -7.337 6.978 16.255 1.00 68.69 290 LEU A CA 1
ATOM 2271 C C . LEU A 1 290 ? -8.575 7.833 16.545 1.00 68.69 290 LEU A C 1
ATOM 2273 O O . LEU A 1 290 ? -9.283 7.590 17.520 1.00 68.69 290 LEU A O 1
ATOM 2277 N N . GLY A 1 291 ? -8.869 8.797 15.674 1.00 65.62 291 GLY A N 1
ATOM 2278 C CA . GLY A 1 291 ? -10.059 9.636 15.732 1.00 65.62 291 GLY A CA 1
ATOM 2279 C C . GLY A 1 291 ? -11.341 8.822 15.596 1.00 65.62 291 GLY A C 1
ATOM 2280 O O . GLY A 1 291 ? -12.273 9.043 16.360 1.00 65.62 291 GLY A O 1
ATOM 2281 N N . GLY A 1 292 ? -11.377 7.828 14.705 1.00 68.50 292 GLY A N 1
ATOM 2282 C CA . GLY A 1 292 ? -12.492 6.888 14.585 1.00 68.50 292 GLY A CA 1
ATOM 2283 C C . GLY A 1 292 ? -12.716 6.083 15.866 1.00 68.50 292 GLY A C 1
ATOM 2284 O O . GLY A 1 292 ? -13.841 6.013 16.358 1.00 68.50 292 GLY A O 1
ATOM 2285 N N . ALA A 1 293 ? -11.649 5.542 16.461 1.00 73.94 293 ALA A N 1
ATOM 2286 C CA . ALA A 1 293 ? -11.731 4.813 17.729 1.00 73.94 293 ALA A CA 1
ATOM 2287 C C . ALA A 1 293 ? -12.159 5.710 18.908 1.00 73.94 293 ALA A C 1
ATOM 2289 O O . ALA A 1 293 ? -12.954 5.301 19.757 1.00 73.94 293 ALA A O 1
ATOM 2290 N N . ALA A 1 294 ? -11.660 6.947 18.971 1.00 73.44 294 ALA A N 1
ATOM 2291 C CA . ALA A 1 294 ? -12.067 7.928 19.976 1.00 73.44 294 ALA A CA 1
ATOM 2292 C C . ALA A 1 294 ? -13.529 8.357 19.788 1.00 73.44 294 ALA A C 1
ATOM 2294 O O . ALA A 1 294 ? -14.279 8.469 20.760 1.00 73.44 294 ALA A O 1
ATOM 2295 N N . TRP A 1 295 ? -13.951 8.546 18.537 1.00 74.56 295 TRP A N 1
ATOM 2296 C CA . TRP A 1 295 ? -15.330 8.863 18.208 1.00 74.56 295 TRP A CA 1
ATOM 2297 C C . TRP A 1 295 ? -16.243 7.715 18.628 1.00 74.56 295 TRP A C 1
ATOM 2299 O O . TRP A 1 295 ? -17.190 7.974 19.361 1.00 74.56 295 TRP A O 1
ATOM 2309 N N . GLN A 1 296 ? -15.926 6.456 18.302 1.00 81.31 296 GLN A N 1
ATOM 2310 C CA . GLN A 1 296 ? -16.726 5.306 18.745 1.00 81.31 296 GLN A CA 1
ATOM 2311 C C . GLN A 1 296 ? -16.952 5.315 20.266 1.00 81.31 296 GLN A C 1
ATOM 2313 O O . GLN A 1 296 ? -18.096 5.238 20.705 1.00 81.31 296 GLN A O 1
ATOM 2318 N N . ARG A 1 297 ? -15.901 5.538 21.068 1.00 79.56 297 ARG A N 1
ATOM 2319 C CA . ARG A 1 297 ? -16.017 5.637 22.537 1.00 79.56 297 ARG A CA 1
ATOM 2320 C C . ARG A 1 297 ? -16.955 6.758 22.996 1.00 79.56 297 ARG A C 1
ATOM 2322 O O . ARG A 1 297 ? -17.720 6.581 23.942 1.00 79.56 297 ARG A O 1
ATOM 2329 N N . LEU A 1 298 ? -16.921 7.913 22.329 1.00 77.00 298 LEU A N 1
ATOM 2330 C CA . LEU A 1 298 ? -17.843 9.018 22.610 1.00 77.00 298 LEU A CA 1
ATOM 2331 C C . LEU A 1 298 ? -19.298 8.640 22.292 1.00 77.00 298 LEU A C 1
ATOM 2333 O O . LEU A 1 298 ? -20.213 9.054 23.007 1.00 77.00 298 LEU A O 1
ATOM 2337 N N . LEU A 1 299 ? -19.510 7.883 21.214 1.00 75.12 299 LEU A N 1
ATOM 2338 C CA . LEU A 1 299 ? -20.833 7.435 20.788 1.00 75.12 299 LEU A CA 1
ATOM 2339 C C . LEU A 1 299 ? -21.411 6.386 21.734 1.00 75.12 299 LEU A C 1
ATOM 2341 O O . LEU A 1 299 ? -22.587 6.480 22.083 1.00 75.12 299 LEU A O 1
ATOM 2345 N N . ASP A 1 300 ? -20.586 5.462 22.220 1.00 75.31 300 ASP A N 1
ATOM 2346 C CA . ASP A 1 300 ? -21.004 4.452 23.195 1.00 75.31 300 ASP A CA 1
ATOM 2347 C C . ASP A 1 300 ? -21.499 5.098 24.504 1.00 75.31 300 ASP A C 1
ATOM 2349 O O . ASP A 1 300 ? -22.460 4.630 25.116 1.00 75.31 300 ASP A O 1
ATOM 2353 N N . GLY A 1 301 ? -20.917 6.241 24.891 1.00 69.00 301 GLY A N 1
ATOM 2354 C CA . GLY A 1 301 ? -21.352 7.035 26.045 1.00 69.00 301 GLY A CA 1
ATOM 2355 C C . GLY A 1 301 ? -22.635 7.857 25.840 1.00 69.00 301 GLY A C 1
ATOM 2356 O O . GLY A 1 301 ? -23.133 8.452 26.797 1.00 69.00 301 GLY A O 1
ATOM 2357 N N . ARG A 1 302 ? -23.195 7.937 24.620 1.00 68.38 302 ARG A N 1
ATOM 2358 C CA . ARG A 1 302 ? -24.354 8.796 24.296 1.00 68.38 302 ARG A CA 1
ATOM 2359 C C . ARG A 1 302 ? -25.505 7.997 23.675 1.00 68.38 302 ARG A C 1
ATOM 2361 O O . ARG A 1 302 ? -25.470 7.617 22.515 1.00 68.38 302 ARG A O 1
ATOM 2368 N N . GLN A 1 303 ? -26.617 7.858 24.402 1.00 62.44 303 GLN A N 1
ATOM 2369 C CA . GLN A 1 303 ? -27.771 7.043 23.971 1.00 62.44 303 GLN A CA 1
ATOM 2370 C C . GLN A 1 303 ? -28.810 7.753 23.070 1.00 62.44 303 GLN A C 1
ATOM 2372 O O . GLN A 1 303 ? -29.917 7.248 22.885 1.00 62.44 303 GLN A O 1
ATOM 2377 N N . ARG A 1 304 ? -28.516 8.933 22.504 1.00 65.88 304 ARG A N 1
ATOM 2378 C CA . ARG A 1 304 ? -29.524 9.705 21.743 1.00 65.88 304 ARG A CA 1
ATOM 2379 C C . ARG A 1 304 ? -29.563 9.305 20.263 1.00 65.88 304 ARG A C 1
ATOM 2381 O O . ARG A 1 304 ? -28.564 9.438 19.563 1.00 65.88 304 ARG A O 1
ATOM 2388 N N . ALA A 1 305 ? -30.749 8.941 19.768 1.00 63.81 305 ALA A N 1
ATOM 2389 C CA . ALA A 1 305 ? -30.990 8.516 18.380 1.00 63.81 305 ALA A CA 1
ATOM 2390 C C . ALA A 1 305 ? -30.552 9.536 17.301 1.00 63.81 305 ALA A C 1
ATOM 2392 O O . ALA A 1 305 ? -30.192 9.137 16.195 1.00 63.81 305 ALA A O 1
ATOM 2393 N N . GLY A 1 306 ? -30.521 10.838 17.618 1.00 70.25 306 GLY A N 1
ATOM 2394 C CA . GLY A 1 306 ? -30.114 11.895 16.680 1.00 70.25 306 GLY A CA 1
ATOM 2395 C C . GLY A 1 306 ? -28.660 11.801 16.194 1.00 70.25 306 GLY A C 1
ATOM 2396 O O . GLY A 1 306 ? -28.359 12.239 15.087 1.00 70.25 306 GLY A O 1
ATOM 2397 N N . TRP A 1 307 ? -27.764 11.172 16.962 1.00 73.56 307 TRP A N 1
ATOM 2398 C CA . TRP A 1 307 ? -26.365 11.010 16.549 1.00 73.56 307 TRP A CA 1
ATOM 2399 C C . TRP A 1 307 ? -26.179 9.975 15.434 1.00 73.56 307 TRP A C 1
ATOM 2401 O O . TRP A 1 307 ? -25.280 10.131 14.612 1.00 73.56 307 TRP A O 1
ATOM 2411 N N . GLY A 1 308 ? -27.052 8.964 15.354 1.00 72.12 308 GLY A N 1
ATOM 2412 C CA . GLY A 1 308 ? -27.046 7.996 14.252 1.00 72.12 308 GLY A CA 1
ATOM 2413 C C . GLY A 1 308 ? -27.396 8.646 12.913 1.00 72.12 308 GLY A C 1
ATOM 2414 O O . GLY A 1 308 ? -26.736 8.386 11.909 1.00 72.12 308 GLY A O 1
ATOM 2415 N N . ALA A 1 309 ? -28.374 9.560 12.917 1.00 77.44 309 ALA A N 1
ATOM 2416 C CA . ALA A 1 309 ? -28.758 10.331 11.731 1.00 77.44 309 ALA A CA 1
ATOM 2417 C C . ALA A 1 309 ? -27.636 11.263 11.290 1.00 77.44 309 ALA A C 1
ATOM 2419 O O . ALA A 1 309 ? -27.324 11.333 10.104 1.00 77.44 309 ALA A O 1
ATOM 2420 N N . LEU A 1 310 ? -26.993 11.918 12.259 1.00 82.69 310 LEU A N 1
ATOM 2421 C CA . LEU A 1 310 ? -25.836 12.755 11.996 1.00 82.69 310 LEU A CA 1
ATOM 2422 C C . LEU A 1 310 ? -24.685 11.945 11.387 1.00 82.69 310 LEU A C 1
ATOM 2424 O O . LEU A 1 310 ? -24.156 12.357 10.365 1.00 82.69 310 LEU A O 1
ATOM 2428 N N . LEU A 1 311 ? -24.321 10.789 11.955 1.00 83.88 311 LEU A N 1
ATOM 2429 C CA . LEU A 1 311 ? -23.229 9.962 11.427 1.00 83.88 311 LEU A CA 1
ATOM 2430 C C . LEU A 1 311 ? -23.532 9.439 10.017 1.00 83.88 311 LEU A C 1
ATOM 2432 O O . LEU A 1 311 ? -22.650 9.429 9.162 1.00 83.88 311 LEU A O 1
ATOM 2436 N N . LEU A 1 312 ? -24.777 9.034 9.752 1.00 85.62 312 LEU A N 1
ATOM 2437 C CA . LEU A 1 312 ? -25.204 8.644 8.410 1.00 85.62 312 LEU A CA 1
ATOM 2438 C C . LEU A 1 312 ? -25.095 9.819 7.426 1.00 85.62 312 LEU A C 1
ATOM 2440 O O . LEU A 1 312 ? -24.552 9.647 6.338 1.00 85.62 312 LEU A O 1
ATOM 2444 N N . GLY A 1 313 ? -25.555 11.010 7.824 1.00 86.25 313 GLY A N 1
ATOM 2445 C CA . GLY A 1 313 ? -25.436 12.234 7.029 1.00 86.25 313 GLY A CA 1
ATOM 2446 C C . GLY A 1 313 ? -23.982 12.627 6.765 1.00 86.25 313 GLY A C 1
ATOM 2447 O O . GLY A 1 313 ? -23.630 12.938 5.631 1.00 86.25 313 GLY A O 1
ATOM 2448 N N . VAL A 1 314 ? -23.113 12.529 7.776 1.00 87.25 314 VAL A N 1
ATOM 2449 C CA . VAL A 1 314 ? -21.668 12.756 7.634 1.00 87.25 314 VAL A CA 1
ATOM 2450 C C . VAL A 1 314 ? -21.061 11.753 6.660 1.00 87.25 314 VAL A C 1
ATOM 2452 O O . VAL A 1 314 ? -20.345 12.168 5.759 1.00 87.25 314 VAL A O 1
ATOM 2455 N N . ASN A 1 315 ? -21.375 10.460 6.776 1.00 89.69 315 ASN A N 1
ATOM 2456 C CA . ASN A 1 315 ? -20.888 9.448 5.837 1.00 89.69 315 ASN A CA 1
ATOM 2457 C C . ASN A 1 315 ? -21.368 9.700 4.403 1.00 89.69 315 ASN A C 1
ATOM 2459 O O . ASN A 1 315 ? -20.592 9.518 3.469 1.00 89.69 315 ASN A O 1
ATOM 2463 N N . ALA A 1 316 ? -22.614 10.141 4.217 1.00 89.44 316 ALA A N 1
ATOM 2464 C CA . ALA A 1 316 ? -23.141 10.473 2.897 1.00 89.44 316 ALA A CA 1
ATOM 2465 C C . ALA A 1 316 ? -22.422 11.687 2.284 1.00 89.44 316 ALA A C 1
ATOM 2467 O O . ALA A 1 316 ? -21.980 11.618 1.139 1.00 89.44 316 ALA A O 1
ATOM 2468 N N . LEU A 1 317 ? -22.253 12.769 3.053 1.00 89.69 317 LEU A N 1
ATOM 2469 C CA . LEU A 1 317 ? -21.547 13.976 2.611 1.00 89.69 317 LEU A CA 1
ATOM 2470 C C . LEU A 1 317 ? -20.070 13.694 2.325 1.00 89.69 317 LEU A C 1
ATOM 2472 O O . LEU A 1 317 ? -19.568 14.050 1.262 1.00 89.69 317 LEU A O 1
ATOM 2476 N N . LEU A 1 318 ? -19.398 13.006 3.249 1.00 88.62 318 LEU A N 1
ATOM 2477 C CA . LEU A 1 318 ? -18.002 12.607 3.122 1.00 88.62 318 LEU A CA 1
ATOM 2478 C C . LEU A 1 318 ? -17.805 11.700 1.906 1.00 88.62 318 LEU A C 1
ATOM 2480 O O . LEU A 1 318 ? -16.909 11.932 1.104 1.00 88.62 318 LEU A O 1
ATOM 2484 N N . GLY A 1 319 ? -18.662 10.689 1.745 1.00 88.44 319 GLY A N 1
ATOM 2485 C CA . GLY A 1 319 ? -18.622 9.784 0.602 1.00 88.44 319 GLY A CA 1
ATOM 2486 C C . GLY A 1 319 ? -18.806 10.532 -0.714 1.00 88.44 319 GLY A C 1
ATOM 2487 O O . GLY A 1 319 ? -18.013 10.340 -1.629 1.00 88.44 319 GLY A O 1
ATOM 2488 N N . ALA A 1 320 ? -19.796 11.423 -0.797 1.00 90.00 320 ALA A N 1
ATOM 2489 C CA . ALA A 1 320 ? -20.058 12.207 -2.001 1.00 90.00 320 ALA A CA 1
ATOM 2490 C C . ALA A 1 320 ? -18.893 13.137 -2.373 1.00 90.00 320 ALA A C 1
ATOM 2492 O O . ALA A 1 320 ? -18.561 13.256 -3.552 1.00 90.00 320 ALA A O 1
ATOM 2493 N N . ASP A 1 321 ? -18.280 13.801 -1.394 1.00 90.31 321 ASP A N 1
ATOM 2494 C CA . ASP A 1 321 ? -17.173 14.723 -1.640 1.00 90.31 321 ASP A CA 1
ATOM 2495 C C . ASP A 1 321 ? -15.878 13.994 -2.014 1.00 90.31 321 ASP A C 1
ATOM 2497 O O . ASP A 1 321 ? -15.284 14.272 -3.058 1.00 90.31 321 ASP A O 1
ATOM 2501 N N . LEU A 1 322 ? -15.503 12.982 -1.227 1.00 88.81 322 LEU A N 1
ATOM 2502 C CA . LEU A 1 322 ? -14.312 12.179 -1.479 1.00 88.81 322 LEU A CA 1
ATOM 2503 C C . LEU A 1 322 ? -14.397 11.430 -2.810 1.00 88.81 322 LEU A C 1
ATOM 2505 O O . LEU A 1 322 ? -13.430 11.427 -3.565 1.00 88.81 322 LEU A O 1
ATOM 2509 N N . LEU A 1 323 ? -15.551 10.839 -3.141 1.00 90.00 323 LEU A N 1
ATOM 2510 C CA . LEU A 1 323 ? -15.735 10.170 -4.431 1.00 90.00 323 LEU A CA 1
ATOM 2511 C C . LEU A 1 323 ? -15.599 11.150 -5.592 1.00 90.00 323 LEU A C 1
ATOM 2513 O O . LEU A 1 323 ? -14.935 10.822 -6.569 1.00 90.00 323 LEU A O 1
ATOM 2517 N N . ARG A 1 324 ? -16.181 12.351 -5.490 1.00 89.62 324 ARG A N 1
ATOM 2518 C CA . ARG A 1 324 ? -16.062 13.381 -6.532 1.00 89.62 324 ARG A CA 1
ATOM 2519 C C . ARG A 1 324 ? -14.602 13.764 -6.751 1.00 89.62 324 ARG A C 1
ATOM 2521 O O . ARG A 1 324 ? -14.139 13.781 -7.889 1.00 89.62 324 ARG A O 1
ATOM 2528 N N . GLN A 1 325 ? -13.879 14.020 -5.662 1.00 89.25 325 GLN A N 1
ATOM 2529 C CA . GLN A 1 325 ? -12.470 14.387 -5.719 1.00 89.25 325 GLN A CA 1
ATOM 2530 C C . GLN A 1 325 ? -11.614 13.241 -6.263 1.00 89.25 325 GLN A C 1
ATOM 2532 O O . GLN A 1 325 ? -10.785 13.461 -7.139 1.00 89.25 325 GLN A O 1
ATOM 2537 N N . ALA A 1 326 ? -11.815 12.014 -5.786 1.00 88.25 326 ALA A N 1
ATOM 2538 C CA . ALA A 1 326 ? -11.052 10.862 -6.242 1.00 88.25 326 ALA A CA 1
ATOM 2539 C C . ALA A 1 326 ? -11.344 10.546 -7.718 1.00 88.25 326 ALA A C 1
ATOM 2541 O O . ALA A 1 326 ? -10.424 10.269 -8.479 1.00 88.25 326 ALA A O 1
ATOM 2542 N N . TYR A 1 327 ? -12.594 10.669 -8.169 1.00 89.31 327 TYR A N 1
ATOM 2543 C CA . TYR A 1 327 ? -12.958 10.434 -9.567 1.00 89.31 327 TYR A CA 1
ATOM 2544 C C . TYR A 1 327 ? -12.346 11.458 -10.530 1.00 89.31 327 TYR A C 1
ATOM 2546 O O . TYR A 1 327 ? -12.063 11.114 -11.677 1.00 89.31 327 TYR A O 1
ATOM 2554 N N . ALA A 1 328 ? -12.079 12.686 -10.072 1.00 91.38 328 ALA A N 1
ATOM 2555 C CA . ALA A 1 328 ? -11.349 13.682 -10.858 1.00 91.38 328 ALA A CA 1
ATOM 2556 C C . ALA A 1 328 ? -9.905 13.246 -11.177 1.00 91.38 328 ALA A C 1
ATOM 2558 O O . ALA A 1 328 ? -9.342 13.690 -12.173 1.00 91.38 328 ALA A O 1
ATOM 2559 N N . TRP A 1 329 ? -9.335 12.340 -10.376 1.00 94.19 329 TRP A N 1
ATOM 2560 C CA . TRP A 1 329 ? -7.979 11.808 -10.542 1.00 94.19 329 TRP A CA 1
ATOM 2561 C C . TRP A 1 329 ? -7.910 10.446 -11.241 1.00 94.19 329 TRP A C 1
ATOM 2563 O O . TRP A 1 329 ? -6.814 9.905 -11.378 1.00 94.19 329 TRP A O 1
ATOM 2573 N N . ARG A 1 330 ? -9.040 9.878 -11.694 1.00 95.12 330 ARG A N 1
ATOM 2574 C CA . ARG A 1 330 ? -9.043 8.603 -12.439 1.00 95.12 330 ARG A CA 1
ATOM 2575 C C . ARG A 1 330 ? -8.087 8.665 -13.632 1.00 95.12 330 ARG A C 1
ATOM 2577 O O . ARG A 1 330 ? -7.935 9.729 -14.234 1.00 95.12 330 ARG A O 1
ATOM 2584 N N . VAL A 1 331 ? -7.516 7.529 -14.032 1.00 95.69 331 VAL A N 1
ATOM 2585 C CA . VAL A 1 331 ? -6.435 7.497 -15.042 1.00 95.69 331 VAL A CA 1
ATOM 2586 C C . VAL A 1 331 ? -6.834 8.159 -16.364 1.00 95.69 331 VAL A C 1
ATOM 2588 O O . VAL A 1 331 ? -6.075 8.941 -16.926 1.00 95.69 331 VAL A O 1
ATOM 2591 N N . THR A 1 332 ? -8.079 7.972 -16.809 1.00 96.06 332 THR A N 1
ATOM 2592 C CA . THR A 1 332 ? -8.594 8.602 -18.035 1.00 96.06 332 THR A CA 1
ATOM 2593 C C . THR A 1 332 ? -8.752 10.119 -17.918 1.00 96.06 332 THR A C 1
ATOM 2595 O O . THR A 1 332 ? -8.657 10.817 -18.919 1.00 96.06 332 THR A O 1
ATOM 2598 N N . ALA A 1 333 ? -9.041 10.639 -16.720 1.00 94.62 333 ALA A N 1
ATOM 2599 C CA . ALA A 1 333 ? -9.160 12.078 -16.489 1.00 94.62 333 ALA A CA 1
ATOM 2600 C C . ALA A 1 333 ? -7.782 12.724 -16.330 1.00 94.62 333 ALA A C 1
ATOM 2602 O O . ALA A 1 333 ? -7.540 13.769 -16.922 1.00 94.62 333 ALA A O 1
ATOM 2603 N N . ALA A 1 334 ? -6.874 12.079 -15.592 1.00 93.31 334 ALA A N 1
ATOM 2604 C CA . ALA A 1 334 ? -5.500 12.544 -15.442 1.00 93.31 334 ALA A CA 1
ATOM 2605 C C . ALA A 1 334 ? -4.804 12.644 -16.810 1.00 93.31 334 ALA A C 1
ATOM 2607 O O . ALA A 1 334 ? -4.276 13.698 -17.157 1.00 93.31 334 ALA A O 1
ATOM 2608 N N . ALA A 1 335 ? -4.892 11.597 -17.631 1.00 94.25 335 ALA A N 1
ATOM 2609 C CA . ALA A 1 335 ? -4.282 11.571 -18.958 1.00 94.25 335 ALA A CA 1
ATOM 2610 C C . ALA A 1 335 ? -4.782 12.663 -19.914 1.00 94.25 335 ALA A C 1
ATOM 2612 O O . ALA A 1 335 ? -4.057 13.054 -20.818 1.00 94.25 335 ALA A O 1
ATOM 2613 N N . ALA A 1 336 ? -6.000 13.180 -19.722 1.00 93.75 336 ALA A N 1
ATOM 2614 C CA . ALA A 1 336 ? -6.526 14.268 -20.547 1.00 93.75 336 ALA A CA 1
ATOM 2615 C C . ALA A 1 336 ? -5.849 15.623 -20.265 1.00 93.75 336 ALA A C 1
ATOM 2617 O O . ALA A 1 336 ? -5.984 16.550 -21.060 1.00 93.75 336 ALA A O 1
ATOM 2618 N N . VAL A 1 337 ? -5.161 15.754 -19.126 1.00 93.06 337 VAL A N 1
ATOM 2619 C CA . VAL A 1 337 ? -4.542 17.008 -18.666 1.00 93.06 337 VAL A CA 1
ATOM 2620 C C . VAL A 1 337 ? -3.013 16.938 -18.710 1.00 93.06 337 VAL A C 1
ATOM 2622 O O . VAL A 1 337 ? -2.354 17.975 -18.774 1.00 93.06 337 VAL A O 1
ATOM 2625 N N . PHE A 1 338 ? -2.434 15.735 -18.701 1.00 92.44 338 PHE A N 1
ATOM 2626 C CA . PHE A 1 338 ? -0.993 15.545 -18.848 1.00 92.44 338 PHE A CA 1
ATOM 2627 C C . PHE A 1 338 ? -0.587 15.357 -20.316 1.00 92.44 338 PHE A C 1
ATOM 2629 O O . PHE A 1 338 ? -1.347 14.780 -21.094 1.00 92.44 338 PHE A O 1
ATOM 2636 N N . PRO A 1 339 ? 0.615 15.817 -20.714 1.00 92.31 339 PRO A N 1
ATOM 2637 C CA . PRO A 1 339 ? 1.147 15.543 -22.041 1.00 92.31 339 PRO A CA 1
ATOM 2638 C C . PRO A 1 339 ? 1.283 14.041 -22.295 1.00 92.31 339 PRO A C 1
ATOM 2640 O O . PRO A 1 339 ? 1.611 13.273 -21.389 1.00 92.31 339 PRO A O 1
ATOM 2643 N N . PHE A 1 340 ? 1.088 13.646 -23.552 1.00 94.31 340 PHE A N 1
ATOM 2644 C CA . PHE A 1 340 ? 1.426 12.305 -24.007 1.00 94.31 340 PHE A CA 1
ATOM 2645 C C . PHE A 1 340 ? 2.940 12.090 -23.909 1.00 94.31 340 PHE A C 1
ATOM 2647 O O . PHE A 1 340 ? 3.719 12.861 -24.475 1.00 94.31 340 PHE A O 1
ATOM 2654 N N . THR A 1 341 ? 3.339 11.020 -23.231 1.00 93.00 341 THR A N 1
ATOM 2655 C CA . THR A 1 341 ? 4.726 10.580 -23.104 1.00 93.00 341 THR A CA 1
ATOM 2656 C C . THR A 1 341 ? 4.879 9.255 -23.853 1.00 93.00 341 THR A C 1
ATOM 2658 O O . THR A 1 341 ? 4.424 8.221 -23.354 1.00 93.00 341 THR A O 1
ATOM 2661 N N . PRO A 1 342 ? 5.511 9.251 -25.044 1.00 89.44 342 PRO A N 1
ATOM 2662 C CA . PRO A 1 342 ? 5.767 8.022 -25.780 1.00 89.44 342 PRO A CA 1
ATOM 2663 C C . PRO A 1 342 ? 6.612 7.060 -24.941 1.00 89.44 342 PRO A C 1
ATOM 2665 O O . PRO A 1 342 ? 7.670 7.435 -24.435 1.00 89.44 342 PRO A O 1
ATOM 2668 N N . VAL A 1 343 ? 6.165 5.811 -24.825 1.00 88.94 343 VAL A N 1
ATOM 2669 C CA . VAL A 1 343 ? 6.899 4.750 -24.135 1.00 88.94 343 VAL A CA 1
ATOM 2670 C C . VAL A 1 343 ? 6.915 3.496 -24.994 1.00 88.94 343 VAL A C 1
ATOM 2672 O O . VAL A 1 343 ? 5.873 2.952 -25.350 1.00 88.94 343 VAL A O 1
ATOM 2675 N N . ASP A 1 344 ? 8.116 3.028 -25.320 1.00 90.88 344 ASP A N 1
ATOM 2676 C CA . ASP A 1 344 ? 8.306 1.720 -25.930 1.00 90.88 344 ASP A CA 1
ATOM 2677 C C . ASP A 1 344 ? 8.651 0.710 -24.833 1.00 90.88 344 ASP A C 1
ATOM 2679 O O . ASP A 1 344 ? 9.730 0.737 -24.237 1.00 90.88 344 ASP A O 1
ATOM 2683 N N . VAL A 1 345 ? 7.695 -0.160 -24.518 1.00 92.75 345 VAL A N 1
ATOM 2684 C CA . VAL A 1 345 ? 7.876 -1.229 -23.529 1.00 92.75 345 VAL A CA 1
ATOM 2685 C C . VAL A 1 345 ? 8.533 -2.472 -24.126 1.00 92.75 345 VAL A C 1
ATOM 2687 O O . VAL A 1 345 ? 8.996 -3.324 -23.373 1.00 92.75 345 VAL A O 1
ATOM 2690 N N . THR A 1 346 ? 8.600 -2.588 -25.456 1.00 91.75 346 THR A N 1
ATOM 2691 C CA . THR A 1 346 ? 9.138 -3.778 -26.134 1.00 91.75 346 THR A CA 1
ATOM 2692 C C . THR A 1 346 ? 10.654 -3.884 -26.008 1.00 91.75 346 THR A C 1
ATOM 2694 O O . THR A 1 346 ? 11.195 -4.985 -26.014 1.00 91.75 346 THR A O 1
ATOM 2697 N N . ILE A 1 347 ? 11.329 -2.751 -25.800 1.00 91.62 347 ILE A N 1
ATOM 2698 C CA . ILE A 1 347 ? 12.776 -2.684 -25.565 1.00 91.62 347 ILE A CA 1
ATOM 2699 C C . ILE A 1 347 ? 13.170 -2.998 -24.115 1.00 91.62 347 ILE A C 1
ATOM 2701 O O . ILE A 1 347 ? 14.355 -3.051 -23.798 1.00 91.62 347 ILE A O 1
ATOM 2705 N N . LYS A 1 348 ? 12.205 -3.165 -23.201 1.00 95.19 348 LYS A N 1
ATOM 2706 C CA . LYS A 1 348 ? 12.466 -3.394 -21.772 1.00 95.19 348 LYS A CA 1
ATOM 2707 C C . LYS A 1 348 ? 12.629 -4.888 -21.500 1.00 95.19 348 LYS A C 1
ATOM 2709 O O . LYS A 1 348 ? 11.789 -5.499 -20.852 1.00 95.19 348 LYS A O 1
ATOM 2714 N N . THR A 1 349 ? 13.715 -5.457 -22.011 1.00 96.38 349 THR A N 1
ATOM 2715 C CA . THR A 1 349 ? 14.059 -6.884 -21.898 1.00 96.38 349 THR A CA 1
ATOM 2716 C C . THR A 1 349 ? 15.178 -7.129 -20.890 1.00 96.38 349 THR A C 1
ATOM 2718 O O . THR A 1 349 ? 15.954 -6.225 -20.588 1.00 96.38 349 THR A O 1
ATOM 2721 N N . VAL A 1 350 ? 15.315 -8.352 -20.383 1.00 96.94 350 VAL A N 1
ATOM 2722 C CA . VAL A 1 350 ? 16.419 -8.719 -19.484 1.00 96.94 350 VAL A CA 1
ATOM 2723 C C . VAL A 1 350 ? 17.775 -8.611 -20.185 1.00 96.94 350 VAL A C 1
ATOM 2725 O O . VAL A 1 350 ? 17.975 -9.192 -21.248 1.00 96.94 350 VAL A O 1
ATOM 2728 N N . ALA A 1 351 ? 18.721 -7.899 -19.563 1.00 96.81 351 ALA A N 1
ATOM 2729 C CA . ALA A 1 351 ? 20.076 -7.677 -20.076 1.00 96.81 351 ALA A CA 1
ATOM 2730 C C . ALA A 1 351 ? 21.149 -8.020 -19.025 1.00 96.81 351 ALA A C 1
ATOM 2732 O O . ALA A 1 351 ? 22.121 -7.290 -18.836 1.00 96.81 351 ALA A O 1
ATOM 2733 N N . ASN A 1 352 ? 20.954 -9.132 -18.310 1.00 97.44 352 ASN A N 1
ATOM 2734 C CA . ASN A 1 352 ? 21.856 -9.571 -17.245 1.00 97.44 352 ASN A CA 1
ATOM 2735 C C . ASN A 1 352 ? 23.297 -9.743 -17.746 1.00 97.44 352 ASN A C 1
ATOM 2737 O O . ASN A 1 352 ? 23.548 -10.431 -18.736 1.00 97.44 352 ASN A O 1
ATOM 2741 N N . HIS A 1 353 ? 24.252 -9.197 -16.996 1.00 96.62 353 HIS A N 1
ATOM 2742 C CA . HIS A 1 353 ? 25.682 -9.382 -17.231 1.00 96.62 353 HIS A CA 1
ATOM 2743 C C . HIS A 1 353 ? 26.420 -9.686 -15.923 1.00 96.62 353 HIS A C 1
ATOM 2745 O O . HIS A 1 353 ? 25.874 -9.569 -14.824 1.00 96.62 353 HIS A O 1
ATOM 2751 N N . ALA A 1 354 ? 27.684 -10.103 -16.030 1.00 97.06 354 ALA A N 1
ATOM 2752 C CA . ALA A 1 354 ? 28.504 -10.354 -14.853 1.00 97.06 354 ALA A CA 1
ATOM 2753 C C . ALA A 1 354 ? 28.694 -9.054 -14.055 1.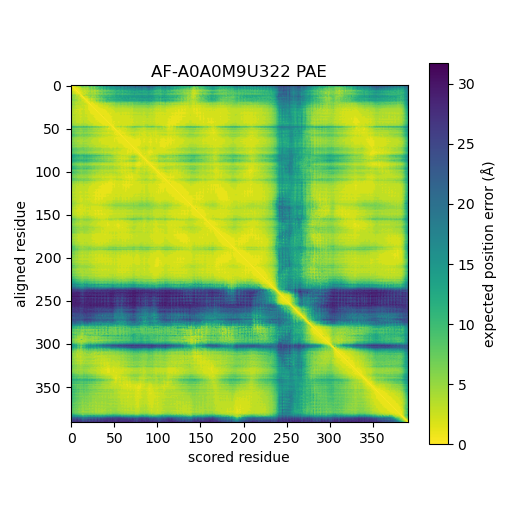00 97.06 354 ALA A C 1
ATOM 2755 O O . ALA A 1 354 ? 29.232 -8.071 -14.565 1.00 97.06 354 ALA A O 1
ATOM 2756 N N . ASP A 1 355 ? 28.260 -9.071 -12.797 1.00 97.25 355 ASP A N 1
ATOM 2757 C CA . ASP A 1 355 ? 28.433 -7.973 -11.846 1.00 97.25 355 ASP A CA 1
ATOM 2758 C C . ASP A 1 355 ? 28.602 -8.538 -10.421 1.00 97.25 355 ASP A C 1
ATOM 2760 O O . ASP A 1 355 ? 27.675 -8.485 -9.604 1.00 97.25 355 ASP A O 1
ATOM 2764 N N . PRO A 1 356 ? 29.773 -9.138 -10.113 1.00 97.31 356 PRO A N 1
ATOM 2765 C CA . PRO A 1 356 ? 30.012 -9.788 -8.826 1.00 97.31 356 PRO A CA 1
ATOM 2766 C C . PRO A 1 356 ? 29.757 -8.893 -7.602 1.00 97.31 356 PRO A C 1
ATOM 2768 O O . PRO A 1 356 ? 29.161 -9.393 -6.642 1.00 97.31 356 PRO A O 1
ATOM 2771 N N . PRO A 1 357 ? 30.130 -7.590 -7.600 1.00 96.31 357 PRO A N 1
ATOM 2772 C CA . PRO A 1 357 ? 29.805 -6.692 -6.493 1.00 96.31 357 PRO A CA 1
ATOM 2773 C C . PRO A 1 357 ? 28.299 -6.578 -6.240 1.00 96.31 357 PRO A C 1
ATOM 2775 O O . PRO A 1 357 ? 27.858 -6.663 -5.094 1.00 96.31 357 PRO A O 1
ATOM 2778 N N . TYR A 1 358 ? 27.500 -6.422 -7.297 1.00 95.62 358 TYR A N 1
ATOM 2779 C CA . TYR A 1 358 ? 26.052 -6.294 -7.170 1.00 95.62 358 TYR A CA 1
ATOM 2780 C C . TYR A 1 358 ? 25.402 -7.586 -6.679 1.00 95.62 358 TYR A C 1
ATOM 2782 O O . TYR A 1 358 ? 24.671 -7.574 -5.686 1.00 95.62 358 TYR A O 1
ATOM 2790 N N . THR A 1 359 ? 25.724 -8.719 -7.304 1.00 95.75 359 THR A N 1
ATOM 2791 C CA . THR A 1 359 ? 25.185 -10.017 -6.881 1.00 95.75 359 THR A CA 1
ATOM 2792 C C . THR A 1 359 ? 25.629 -10.382 -5.465 1.00 95.75 359 THR A C 1
ATOM 2794 O O . THR A 1 359 ? 24.839 -10.918 -4.691 1.00 95.75 359 THR A O 1
ATOM 2797 N N . GLY A 1 360 ? 26.864 -10.036 -5.084 1.00 96.56 360 GLY A N 1
ATOM 2798 C CA . GLY A 1 360 ? 27.381 -10.242 -3.732 1.00 96.56 360 GLY A CA 1
ATOM 2799 C C . GLY A 1 360 ? 26.599 -9.452 -2.680 1.00 96.56 360 GLY A C 1
ATOM 2800 O O . GLY A 1 360 ? 26.246 -10.007 -1.641 1.00 96.56 360 GLY A O 1
ATOM 2801 N N . LEU A 1 361 ? 26.257 -8.190 -2.966 1.00 94.44 361 LEU A N 1
ATOM 2802 C CA . LEU A 1 361 ? 25.422 -7.367 -2.084 1.00 94.44 361 LEU A CA 1
ATOM 2803 C C . LEU A 1 361 ? 24.003 -7.927 -1.936 1.00 94.44 361 LEU A C 1
ATOM 2805 O O . LEU A 1 361 ? 23.481 -7.966 -0.821 1.00 94.44 361 LEU A O 1
ATOM 2809 N N . LEU A 1 362 ? 23.395 -8.402 -3.027 1.00 94.25 362 LEU A N 1
ATOM 2810 C CA . LEU A 1 362 ? 22.072 -9.032 -2.975 1.00 94.25 362 LEU A CA 1
ATOM 2811 C C . LEU A 1 362 ? 22.084 -10.303 -2.117 1.00 94.25 362 LEU A C 1
ATOM 2813 O O . LEU A 1 362 ? 21.213 -10.477 -1.263 1.00 94.25 362 LEU A O 1
ATOM 2817 N N . LEU A 1 363 ? 23.093 -11.161 -2.286 1.00 96.06 363 LEU A N 1
ATOM 2818 C CA . LEU A 1 363 ? 23.248 -12.381 -1.491 1.00 96.06 363 LEU A CA 1
ATOM 2819 C C . LEU A 1 363 ? 23.513 -12.077 -0.011 1.00 96.06 363 LEU A C 1
ATOM 2821 O O . LEU A 1 363 ? 22.924 -12.719 0.858 1.00 96.06 363 LEU A O 1
ATOM 2825 N N . ALA A 1 364 ? 24.344 -11.076 0.291 1.00 95.75 364 ALA A N 1
ATOM 2826 C CA . ALA A 1 364 ? 24.586 -10.635 1.663 1.00 95.75 364 ALA A CA 1
ATOM 2827 C C . ALA A 1 364 ? 23.301 -10.099 2.317 1.00 95.75 364 ALA A C 1
ATOM 2829 O O . ALA A 1 364 ? 22.966 -10.487 3.438 1.00 95.75 364 ALA A O 1
ATOM 2830 N N . GLY A 1 365 ? 22.540 -9.264 1.602 1.00 92.25 365 GLY A N 1
ATOM 2831 C CA . GLY A 1 365 ? 21.243 -8.758 2.054 1.00 92.25 365 GLY A CA 1
ATOM 2832 C C . GLY A 1 365 ? 20.233 -9.878 2.318 1.00 92.25 365 GLY A C 1
ATOM 2833 O O . GLY A 1 365 ? 19.574 -9.891 3.363 1.00 92.25 365 GLY A O 1
ATOM 2834 N N . LEU A 1 366 ? 20.155 -10.862 1.417 1.00 93.56 366 LEU A N 1
ATOM 2835 C CA . LEU A 1 366 ? 19.316 -12.050 1.581 1.00 93.56 366 LEU A CA 1
ATOM 2836 C C . LEU A 1 366 ? 19.729 -12.877 2.807 1.00 93.56 366 LEU A C 1
ATOM 2838 O O . LEU A 1 366 ? 18.863 -13.295 3.579 1.00 93.56 366 LEU A O 1
ATOM 2842 N N . ALA A 1 367 ? 21.031 -13.081 3.022 1.00 97.00 367 ALA A N 1
ATOM 2843 C CA . ALA A 1 367 ? 21.549 -13.811 4.176 1.00 97.00 367 ALA A CA 1
ATOM 2844 C C . ALA A 1 367 ? 21.188 -13.110 5.495 1.00 97.00 367 ALA A C 1
ATOM 2846 O O . ALA A 1 367 ? 20.651 -13.750 6.402 1.00 97.00 367 ALA A O 1
ATOM 2847 N N . VAL A 1 368 ? 21.394 -11.790 5.583 1.00 96.06 368 VAL A N 1
ATOM 2848 C CA . VAL A 1 368 ? 21.026 -10.987 6.762 1.00 96.06 368 VAL A CA 1
ATOM 2849 C C . VAL A 1 368 ? 19.517 -11.033 7.015 1.00 96.06 368 VAL A C 1
ATOM 2851 O O . VAL A 1 368 ? 19.091 -11.279 8.144 1.00 96.06 368 VAL A O 1
ATOM 2854 N N . THR A 1 369 ? 18.703 -10.863 5.972 1.00 92.88 369 THR A N 1
ATOM 2855 C CA . THR A 1 369 ? 17.233 -10.896 6.077 1.00 92.88 369 THR A CA 1
ATOM 2856 C C . THR A 1 369 ? 16.742 -12.263 6.551 1.00 92.88 369 THR A C 1
ATOM 2858 O O . THR A 1 369 ? 15.894 -12.353 7.439 1.00 92.88 369 THR A O 1
ATOM 2861 N N . THR A 1 370 ? 17.326 -13.338 6.017 1.00 96.12 370 THR A N 1
ATOM 2862 C CA . THR A 1 370 ? 16.994 -14.716 6.399 1.00 96.12 370 THR A CA 1
ATOM 2863 C C . THR A 1 370 ? 17.397 -15.000 7.845 1.00 96.12 370 THR A C 1
ATOM 2865 O O . THR A 1 370 ? 16.594 -15.528 8.613 1.00 96.12 370 THR A O 1
ATOM 2868 N N . ALA A 1 371 ? 18.605 -14.604 8.254 1.00 97.31 371 ALA A N 1
ATOM 2869 C CA . ALA A 1 371 ? 19.070 -14.766 9.628 1.00 97.31 371 ALA A CA 1
ATOM 2870 C C . ALA A 1 371 ? 18.184 -14.002 10.626 1.00 97.31 371 ALA A C 1
ATOM 2872 O O . ALA A 1 371 ? 17.794 -14.560 11.653 1.00 97.31 371 ALA A O 1
ATOM 2873 N N . ALA A 1 372 ? 17.802 -12.761 10.305 1.00 95.19 372 ALA A N 1
ATOM 2874 C CA . ALA A 1 372 ? 16.894 -11.964 11.128 1.00 95.19 372 ALA A CA 1
ATOM 2875 C C . ALA A 1 372 ? 15.504 -12.614 11.246 1.00 95.19 372 ALA A C 1
ATOM 2877 O O . ALA A 1 372 ? 14.955 -12.708 12.346 1.00 95.19 372 ALA A O 1
ATOM 2878 N N . ALA A 1 373 ? 14.955 -13.127 10.140 1.00 95.88 373 ALA A N 1
ATOM 2879 C CA . ALA A 1 373 ? 13.675 -13.833 10.139 1.00 95.88 373 ALA A CA 1
ATOM 2880 C C . ALA A 1 373 ? 13.717 -15.114 10.992 1.00 95.88 373 ALA A C 1
ATOM 2882 O O . ALA A 1 373 ? 12.808 -15.360 11.789 1.00 95.88 373 ALA A O 1
ATOM 2883 N N . LEU A 1 374 ? 14.790 -15.906 10.880 1.00 97.56 374 LEU A N 1
ATOM 2884 C CA . LEU A 1 374 ? 14.997 -17.109 11.692 1.00 97.56 374 LEU A CA 1
ATOM 2885 C C . LEU A 1 374 ? 15.152 -16.775 13.181 1.00 97.56 374 LEU A C 1
ATOM 2887 O O . LEU A 1 374 ? 14.565 -17.459 14.022 1.00 97.56 374 LEU A O 1
ATOM 2891 N N . ALA A 1 375 ? 15.885 -15.710 13.514 1.00 97.19 375 ALA A N 1
ATOM 2892 C CA . ALA A 1 375 ? 16.040 -15.242 14.887 1.00 97.19 375 ALA A CA 1
ATOM 2893 C C . ALA A 1 375 ? 14.693 -14.819 15.494 1.00 97.19 375 ALA A C 1
ATOM 2895 O O . ALA A 1 375 ? 14.337 -15.272 16.583 1.00 97.19 375 ALA A O 1
ATOM 2896 N N . LEU A 1 376 ? 13.898 -14.023 14.769 1.00 96.19 376 LEU A N 1
ATOM 2897 C CA . LEU A 1 376 ? 12.551 -13.638 15.200 1.00 96.19 376 LEU A CA 1
ATOM 2898 C C . LEU A 1 376 ? 11.660 -14.869 15.410 1.00 96.19 376 LEU A C 1
ATOM 2900 O O . LEU A 1 376 ? 11.024 -14.996 16.455 1.00 96.19 376 LEU A O 1
ATOM 2904 N N . ALA A 1 377 ? 11.660 -15.819 14.470 1.00 96.06 377 ALA A N 1
ATOM 2905 C CA . ALA A 1 377 ? 10.893 -17.057 14.602 1.00 96.06 377 ALA A CA 1
ATOM 2906 C C . ALA A 1 377 ? 11.320 -17.884 15.829 1.00 96.06 377 ALA A C 1
ATOM 2908 O O . ALA A 1 377 ? 10.471 -18.438 16.535 1.00 96.06 377 ALA A O 1
ATOM 2909 N N . PHE A 1 378 ? 12.623 -17.949 16.110 1.00 97.06 378 PHE A N 1
ATOM 2910 C CA . PHE A 1 378 ? 13.157 -18.604 17.300 1.00 97.06 378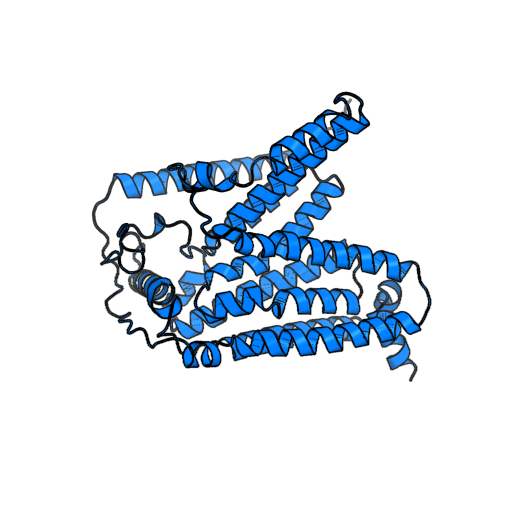 PHE A CA 1
ATOM 2911 C C . PHE A 1 378 ? 12.670 -17.932 18.590 1.00 97.06 378 PHE A C 1
ATOM 2913 O O . PHE A 1 378 ? 12.158 -18.624 19.474 1.00 97.06 378 PHE A O 1
ATOM 2920 N N . PHE A 1 379 ? 12.766 -16.604 18.696 1.00 96.50 379 PHE A N 1
ATOM 2921 C CA . PHE A 1 379 ? 12.334 -15.883 19.894 1.00 96.50 379 PHE A CA 1
ATOM 2922 C C . PHE A 1 379 ? 10.824 -15.977 20.128 1.00 96.50 379 PHE A C 1
ATOM 2924 O O . PHE A 1 379 ? 10.409 -16.247 21.254 1.00 96.50 379 PHE A O 1
ATOM 2931 N N . VAL A 1 380 ? 10.012 -15.886 19.068 1.00 96.25 380 VAL A N 1
ATOM 2932 C CA . VAL A 1 380 ? 8.556 -16.108 19.143 1.00 96.25 380 VAL A CA 1
ATOM 2933 C C . VAL A 1 380 ? 8.238 -17.500 19.693 1.00 96.25 380 VAL A C 1
ATOM 2935 O O . VAL A 1 380 ? 7.383 -17.651 20.566 1.00 96.25 380 VAL A O 1
ATOM 2938 N N . ARG A 1 381 ? 8.931 -18.540 19.210 1.00 94.69 381 ARG A N 1
ATOM 2939 C CA . ARG A 1 381 ? 8.734 -19.915 19.697 1.00 94.69 381 ARG A CA 1
ATOM 2940 C C . ARG A 1 381 ? 9.184 -20.087 21.142 1.00 94.69 381 ARG A C 1
ATOM 2942 O O . ARG A 1 381 ? 8.531 -20.809 21.888 1.00 94.69 381 ARG A O 1
ATOM 2949 N N . ARG A 1 382 ? 10.297 -19.464 21.532 1.00 94.06 382 ARG A N 1
ATOM 2950 C CA . ARG A 1 382 ? 10.832 -19.536 22.897 1.00 94.06 382 ARG A CA 1
ATOM 2951 C C . ARG A 1 382 ? 9.890 -18.880 23.901 1.00 94.06 382 ARG A C 1
ATOM 2953 O O . ARG A 1 382 ? 9.653 -19.458 24.954 1.00 94.06 382 ARG A O 1
ATOM 2960 N N . GLU A 1 383 ? 9.356 -17.711 23.566 1.00 92.50 383 GLU A N 1
ATOM 2961 C CA . GLU A 1 383 ? 8.408 -16.969 24.403 1.00 92.50 383 GLU A CA 1
ATOM 2962 C C . GLU A 1 383 ? 7.083 -17.723 24.596 1.00 92.50 383 GLU A C 1
ATOM 2964 O O . GLU A 1 383 ? 6.497 -17.672 25.671 1.00 92.50 383 GLU A O 1
ATOM 2969 N N . ALA A 1 384 ? 6.645 -18.485 23.589 1.00 87.31 384 ALA A N 1
ATOM 2970 C CA . ALA A 1 384 ? 5.419 -19.280 23.652 1.00 87.31 384 ALA A CA 1
ATOM 2971 C C . ALA A 1 384 ? 5.528 -20.568 24.495 1.00 87.31 384 ALA A C 1
ATOM 2973 O O . ALA A 1 384 ? 4.513 -21.229 24.721 1.00 87.31 384 ALA A O 1
ATOM 2974 N N . ARG A 1 385 ? 6.730 -20.973 24.935 1.00 84.62 385 ARG A N 1
ATOM 2975 C CA . ARG A 1 385 ? 6.891 -22.173 25.771 1.00 84.62 385 ARG A CA 1
ATOM 2976 C C . ARG A 1 385 ? 6.411 -21.889 27.201 1.00 84.62 385 ARG A C 1
ATOM 2978 O O . ARG A 1 385 ? 6.794 -20.861 27.759 1.00 84.62 385 ARG A O 1
ATOM 2985 N N . PRO A 1 386 ? 5.637 -22.796 27.830 1.00 71.69 386 PRO A N 1
ATOM 2986 C CA . PRO A 1 386 ? 5.269 -22.656 29.234 1.00 71.69 386 PRO A CA 1
ATOM 2987 C C . PRO A 1 386 ? 6.534 -22.564 30.092 1.00 71.69 386 PRO A C 1
ATOM 2989 O O . PRO A 1 386 ? 7.451 -23.373 29.929 1.00 71.69 386 PRO A O 1
ATOM 2992 N N . LYS A 1 387 ? 6.600 -21.590 31.005 1.00 71.25 387 LYS A N 1
ATOM 2993 C CA . LYS A 1 387 ? 7.631 -21.607 32.049 1.00 71.25 387 LYS A CA 1
ATOM 2994 C C . LYS A 1 387 ? 7.367 -22.832 32.927 1.00 71.25 387 LYS A C 1
ATOM 2996 O O . LYS A 1 387 ? 6.229 -23.033 33.347 1.00 71.25 387 LYS A O 1
ATOM 3001 N N . ALA A 1 388 ? 8.390 -23.659 33.154 1.00 59.47 388 ALA A N 1
ATOM 3002 C CA . ALA A 1 388 ? 8.285 -24.779 34.084 1.00 59.47 388 ALA A CA 1
ATOM 3003 C C . ALA A 1 388 ? 7.832 -24.253 35.460 1.00 59.47 388 ALA A C 1
ATOM 3005 O O . ALA A 1 388 ? 8.246 -23.149 35.830 1.00 59.47 388 ALA A O 1
ATOM 3006 N N . PRO A 1 389 ? 6.975 -24.984 36.194 1.00 58.19 389 PRO A N 1
ATOM 3007 C CA . PRO A 1 389 ? 6.631 -24.596 37.552 1.00 58.19 389 PRO A CA 1
ATOM 3008 C C . PRO A 1 389 ? 7.923 -24.497 38.370 1.00 58.19 389 PRO A C 1
ATOM 3010 O O . PRO A 1 389 ? 8.743 -25.414 38.353 1.00 58.19 389 PRO A O 1
ATOM 3013 N N . ASN A 1 390 ? 8.128 -23.351 39.023 1.00 59.62 390 ASN A N 1
ATOM 3014 C CA . ASN A 1 390 ? 9.191 -23.208 40.011 1.00 59.62 390 ASN A CA 1
ATOM 3015 C C . ASN A 1 390 ? 8.881 -24.197 41.146 1.00 59.62 390 ASN A C 1
ATOM 3017 O O . ASN A 1 390 ? 7.829 -24.061 41.773 1.00 59.62 390 ASN A O 1
ATOM 3021 N N . ASN A 1 391 ? 9.758 -25.184 41.351 1.00 47.16 391 ASN A N 1
ATOM 3022 C CA . ASN A 1 391 ? 9.744 -26.047 42.535 1.00 47.16 391 ASN A CA 1
ATOM 3023 C C . ASN A 1 391 ? 10.223 -25.285 43.767 1.00 47.16 391 ASN A C 1
ATOM 3025 O O . ASN A 1 391 ? 11.192 -24.501 43.618 1.00 47.16 391 ASN A O 1
#

Secondary structure (DSSP, 8-state):
-HHHHHHHHHHH-HHHHTTS-HHHHHHHHHHHHHHHHHHHHHHTGGGT----SHHIIIIIHHHHHHHHHHHHHT----B-SSSGGGTTS-SBGGGSTTS---GGGGGGGTS-HHHHHHHHHHHHHHHHHHHHHHHHHHTT--HHHHHHHHHHHHS-HHHHHHHHTT-GGGGGGGGHHHHHHHHHHHHTT--SHHHHHHHHHHHHHHHHTT-HHHHHHHHHHHHHHHHHHHHHHHHHTT-S-TTHHHHHHHHHHT-TTTHHHHHTSS-TTTSS-S-GGGGGHHHHHHHHHHHHHHHHHHHHT---THHHHHHHHHHHHHHHHHHHHHHHTSHHHHHTTSPP-----TT--------HHHHHHHHHHHHHHHHHHHHHHHHHHHHTSPPPPP-